Protein AF-0000000084339507 (afdb_homodimer)

Nearest PDB structures (foldseek):
  3mwx-assembly2_B  TM=8.357E-01  e=4.101E-19  Bacillus subtilis
  3nre-assembly4_D  TM=8.178E-01  e=1.166E-19  Escherichia coli K-12
  3k25-assembly2_B  TM=8.104E-01  e=3.537E-16  Synechocystis sp. PCC 6803
  3q1n-assembly1_A  TM=7.750E-01  e=1.994E-15  Lacticaseibacillus paracasei ATCC 334
  3dcd-assembly2_B  TM=7.462E-01  e=9.084E-16  Lactobacillus acidophilus

InterPro domains:
  IPR008183 Aldose 1-/Glucose-6-phosphate 1-epimerase [PF01263] (8-293)
  IPR011013 Galactose mutarotase-like domain superfamily [SSF74650] (6-296)
  IPR014718 Glycoside hydrolase-type carbohydrate-binding [G3DSA:2.70.98.10] (7-297)
  IPR037480 YihR-like [cd09022] (16-296)

Radius of gyration: 25.81 Å; Cα contacts (8 Å, |Δi|>4): 1804; chains: 2; bounding box: 46×78×64 Å

Structure (mmCIF, N/CA/C/O backbone):
data_AF-0000000084339507-model_v1
#
loop_
_entity.id
_entity.type
_entity.pdbx_description
1 polymer 'Aldose 1-epimerase'
#
loop_
_atom_site.group_PDB
_atom_site.id
_atom_site.type_symbol
_atom_site.label_atom_id
_atom_site.label_alt_id
_atom_site.label_comp_id
_atom_site.label_asym_id
_atom_site.label_entity_id
_atom_site.label_seq_id
_atom_site.pdbx_PDB_ins_code
_atom_site.Cartn_x
_atom_site.Cartn_y
_atom_site.Cartn_z
_atom_site.occupancy
_atom_site.B_iso_or_equiv
_atom_site.auth_seq_id
_atom_site.auth_comp_id
_atom_site.auth_asym_id
_atom_site.auth_atom_id
_atom_site.pdbx_PDB_model_num
ATOM 1 N N . MET A 1 1 ? 17.562 -5.754 7.523 1 94.31 1 MET A N 1
ATOM 2 C CA . MET A 1 1 ? 16.406 -6.641 7.457 1 94.31 1 MET A CA 1
ATOM 3 C C . MET A 1 1 ? 16.172 -7.121 6.027 1 94.31 1 MET A C 1
ATOM 5 O O . MET A 1 1 ? 16.344 -6.363 5.074 1 94.31 1 MET A O 1
ATOM 9 N N . PRO A 1 2 ? 15.766 -8.367 5.863 1 95.75 2 PRO A N 1
ATOM 10 C CA . PRO A 1 2 ? 15.453 -8.828 4.504 1 95.75 2 PRO A CA 1
ATOM 11 C C . PRO A 1 2 ? 14.273 -8.078 3.889 1 95.75 2 PRO A C 1
ATOM 13 O O . PRO A 1 2 ? 13.375 -7.637 4.609 1 95.75 2 PRO A O 1
ATOM 16 N N . ALA A 1 3 ? 14.289 -7.996 2.59 1 96.06 3 ALA A N 1
ATOM 17 C CA . ALA A 1 3 ? 13.234 -7.289 1.861 1 96.06 3 ALA A CA 1
ATOM 18 C C . ALA A 1 3 ? 11.875 -7.922 2.119 1 96.06 3 ALA A C 1
ATOM 20 O O . ALA A 1 3 ? 10.844 -7.234 2.076 1 96.06 3 ALA A O 1
ATOM 21 N N . THR A 1 4 ? 11.859 -9.203 2.396 1 97.69 4 THR A N 1
ATOM 22 C CA . THR A 1 4 ? 10.586 -9.891 2.57 1 97.69 4 THR A CA 1
ATOM 23 C C . THR A 1 4 ? 10.312 -10.164 4.047 1 97.69 4 THR A C 1
ATOM 25 O O . THR A 1 4 ? 9.508 -11.031 4.391 1 97.69 4 THR A O 1
ATOM 28 N N . GLY A 1 5 ? 11.031 -9.5 4.949 1 97.81 5 GLY A N 1
ATOM 29 C CA . GLY A 1 5 ? 10.828 -9.656 6.379 1 97.81 5 GLY A CA 1
ATOM 30 C C . GLY A 1 5 ? 11.336 -10.992 6.906 1 97.81 5 GLY A C 1
ATOM 31 O O . GLY A 1 5 ? 12.312 -11.539 6.391 1 97.81 5 GLY A O 1
ATOM 32 N N . GLU A 1 6 ? 10.742 -11.422 7.945 1 97.75 6 GLU A N 1
ATOM 33 C CA . GLU A 1 6 ? 11.102 -12.711 8.531 1 97.75 6 GLU A CA 1
ATOM 34 C C . GLU A 1 6 ? 10.781 -13.859 7.574 1 97.75 6 GLU A C 1
ATOM 36 O O . GLU A 1 6 ? 9.781 -13.812 6.859 1 97.75 6 GLU A O 1
ATOM 41 N N . GLN A 1 7 ? 11.594 -14.828 7.586 1 97.5 7 GLN A N 1
ATOM 42 C CA . GLN A 1 7 ? 11.398 -16.047 6.809 1 97.5 7 GLN A CA 1
ATOM 43 C C . GLN A 1 7 ? 11 -17.219 7.707 1 97.5 7 GLN A C 1
ATOM 45 O O . GLN A 1 7 ? 11.594 -17.422 8.766 1 97.5 7 GLN A O 1
ATOM 50 N N . PHE A 1 8 ? 10.016 -17.953 7.316 1 98.75 8 PHE A N 1
ATOM 51 C CA . PHE A 1 8 ? 9.5 -19.078 8.094 1 98.75 8 PHE A CA 1
ATOM 52 C C . PHE A 1 8 ? 9.68 -20.391 7.344 1 98.75 8 PHE A C 1
ATOM 54 O O . PHE A 1 8 ? 9.141 -20.562 6.25 1 98.75 8 PHE A O 1
ATOM 61 N N . GLU A 1 9 ? 10.438 -21.234 7.93 1 98.75 9 GLU A N 1
ATOM 62 C CA . GLU A 1 9 ? 10.602 -22.562 7.344 1 98.75 9 GLU A CA 1
ATOM 63 C C . GLU A 1 9 ? 9.633 -23.562 7.957 1 98.75 9 GLU A C 1
ATOM 65 O O . GLU A 1 9 ? 9.453 -23.594 9.172 1 98.75 9 GLU A O 1
ATOM 70 N N . ILE A 1 10 ? 8.984 -24.328 7.117 1 98.88 10 ILE A N 1
ATOM 71 C CA . ILE A 1 10 ? 8.148 -25.438 7.559 1 98.88 10 ILE A CA 1
ATOM 72 C C . ILE A 1 10 ? 8.602 -26.734 6.871 1 98.88 10 ILE A C 1
ATOM 74 O O . ILE A 1 10 ? 9 -26.719 5.703 1 98.88 10 ILE A O 1
ATOM 78 N N . VAL A 1 11 ? 8.484 -27.828 7.609 1 98.62 11 VAL A N 1
ATOM 79 C CA . VAL A 1 11 ? 9.062 -29.078 7.121 1 98.62 11 VAL A CA 1
ATOM 80 C C . VAL A 1 11 ? 8.195 -30.25 7.562 1 98.62 11 VAL A C 1
ATOM 82 O O . VAL A 1 11 ? 7.68 -30.266 8.68 1 98.62 11 VAL A O 1
ATOM 85 N N . SER A 1 12 ? 8.008 -31.188 6.734 1 98.38 12 SER A N 1
ATOM 86 C CA . SER A 1 12 ? 7.438 -32.5 7.004 1 98.38 12 SER A CA 1
ATOM 87 C C . SER A 1 12 ? 8.086 -33.562 6.125 1 98.38 12 SER A C 1
ATOM 89 O O . SER A 1 12 ? 7.91 -33.562 4.906 1 98.38 12 SER A O 1
ATOM 91 N N . GLY A 1 13 ? 8.82 -34.531 6.832 1 96.38 13 GLY A N 1
ATOM 92 C CA . GLY A 1 13 ? 9.57 -35.469 6.031 1 96.38 13 GLY A CA 1
ATOM 93 C C . GLY A 1 13 ? 10.531 -34.812 5.059 1 96.38 13 GLY A C 1
ATOM 94 O O . GLY A 1 13 ? 11.336 -33.969 5.449 1 96.38 13 GLY A O 1
ATOM 95 N N . GLY A 1 14 ? 10.391 -35.219 3.793 1 96.62 14 GLY A N 1
ATOM 96 C CA . GLY A 1 14 ? 11.266 -34.688 2.754 1 96.62 14 GLY A CA 1
ATOM 97 C C . GLY A 1 14 ? 10.758 -33.406 2.137 1 96.62 14 GLY A C 1
ATOM 98 O O . GLY A 1 14 ? 11.414 -32.812 1.272 1 96.62 14 GLY A O 1
ATOM 99 N N . THR A 1 15 ? 9.617 -32.906 2.568 1 98.31 15 THR A N 1
ATOM 100 C CA . THR A 1 15 ? 9.039 -31.688 2.012 1 98.31 15 THR A CA 1
ATOM 101 C C . THR A 1 15 ? 9.414 -30.484 2.865 1 98.31 15 THR A C 1
ATOM 103 O O . THR A 1 15 ? 9.234 -30.5 4.086 1 98.31 15 THR A O 1
ATOM 106 N N . ARG A 1 16 ? 9.961 -29.469 2.232 1 98.44 16 ARG A N 1
ATOM 107 C CA . ARG A 1 16 ? 10.391 -28.25 2.896 1 98.44 16 ARG A CA 1
ATOM 108 C C . ARG A 1 16 ? 9.883 -27.016 2.154 1 98.44 16 ARG A C 1
ATOM 110 O O . ARG A 1 16 ? 9.961 -26.938 0.925 1 98.44 16 ARG A O 1
ATOM 117 N N . ALA A 1 17 ? 9.352 -26.016 2.891 1 98.88 17 ALA A N 1
ATOM 118 C CA . ALA A 1 17 ? 8.93 -24.734 2.318 1 98.88 17 ALA A CA 1
ATOM 119 C C . ALA A 1 17 ? 9.422 -23.562 3.16 1 98.88 17 ALA A C 1
ATOM 121 O O . ALA A 1 17 ? 9.625 -23.703 4.367 1 98.88 17 ALA A O 1
ATOM 122 N N . VAL A 1 18 ? 9.695 -22.453 2.549 1 98.88 18 VAL A N 1
ATOM 123 C CA . VAL A 1 18 ? 10 -21.188 3.217 1 98.88 18 VAL A CA 1
ATOM 124 C C . VAL A 1 18 ? 8.945 -20.141 2.846 1 98.88 18 VAL A C 1
ATOM 126 O O . VAL A 1 18 ? 8.727 -19.859 1.664 1 98.88 18 VAL A O 1
ATOM 129 N N . VAL A 1 19 ? 8.281 -19.641 3.801 1 98.88 19 VAL A N 1
ATOM 130 C CA . VAL A 1 19 ? 7.254 -18.609 3.654 1 98.88 19 VAL A CA 1
ATOM 131 C C . VAL A 1 19 ? 7.754 -17.297 4.234 1 98.88 19 VAL A C 1
ATOM 133 O O . VAL A 1 19 ? 8.445 -17.281 5.254 1 98.88 19 VAL A O 1
ATOM 136 N N . THR A 1 20 ? 7.434 -16.203 3.588 1 98.75 20 THR A N 1
ATOM 137 C CA . THR A 1 20 ? 7.973 -14.922 3.996 1 98.75 20 THR A CA 1
ATOM 138 C C . THR A 1 20 ? 6.914 -14.094 4.723 1 98.75 20 THR A C 1
ATOM 140 O O . THR A 1 20 ? 5.715 -14.25 4.473 1 98.75 20 THR A O 1
ATOM 143 N N . GLU A 1 21 ? 7.332 -13.188 5.547 1 98.5 21 GLU A N 1
ATOM 144 C CA . GLU A 1 21 ? 6.469 -12.32 6.344 1 98.5 21 GLU A CA 1
ATOM 145 C C . GLU A 1 21 ? 5.746 -11.305 5.461 1 98.5 21 GLU A C 1
ATOM 147 O O . GLU A 1 21 ? 4.535 -11.109 5.594 1 98.5 21 GLU A O 1
ATOM 152 N N . VAL A 1 22 ? 6.523 -10.617 4.629 1 98.38 22 VAL A N 1
ATOM 153 C CA . VAL A 1 22 ? 5.938 -9.633 3.732 1 98.38 22 VAL A CA 1
ATOM 154 C C . VAL A 1 22 ? 5.207 -10.328 2.59 1 98.38 22 VAL A C 1
ATOM 156 O O . VAL A 1 22 ? 5.801 -11.133 1.866 1 98.38 22 VAL A O 1
ATOM 159 N N . GLY A 1 23 ? 3.934 -10.086 2.512 1 98 23 GLY A N 1
ATOM 160 C CA . GLY A 1 23 ? 3.111 -10.578 1.42 1 98 23 GLY A CA 1
ATOM 161 C C . GLY A 1 23 ? 2.703 -12.031 1.594 1 98 23 GLY A C 1
ATOM 162 O O . GLY A 1 23 ? 2.041 -12.602 0.726 1 98 23 GLY A O 1
ATOM 163 N N . ALA A 1 24 ? 3.176 -12.688 2.672 1 98.69 24 ALA A N 1
ATOM 164 C CA . ALA A 1 24 ? 2.912 -14.102 2.891 1 98.69 24 ALA A CA 1
ATOM 165 C C . ALA A 1 24 ? 3.355 -14.938 1.689 1 98.69 24 ALA A C 1
ATOM 167 O O . ALA A 1 24 ? 2.615 -15.805 1.221 1 98.69 24 ALA A O 1
ATOM 168 N N . GLY A 1 25 ? 4.484 -14.688 1.192 1 98.56 25 GLY A N 1
ATOM 169 C CA . GLY A 1 25 ? 4.914 -15.258 -0.074 1 98.56 25 GLY A CA 1
ATOM 170 C C . GLY A 1 25 ? 5.598 -16.609 0.078 1 98.56 25 GLY A C 1
ATOM 171 O O . GLY A 1 25 ? 6.297 -16.844 1.066 1 98.56 25 GLY A O 1
ATOM 172 N N . LEU A 1 26 ? 5.441 -17.469 -0.863 1 98.88 26 LEU A N 1
ATOM 173 C CA . LEU A 1 26 ? 6.18 -18.719 -0.965 1 98.88 26 LEU A CA 1
ATOM 174 C C . LEU A 1 26 ? 7.523 -18.5 -1.646 1 98.88 26 LEU A C 1
ATOM 176 O O . LEU A 1 26 ? 7.59 -18.344 -2.867 1 98.88 26 LEU A O 1
ATOM 180 N N . ARG A 1 27 ? 8.586 -18.531 -0.916 1 98.56 27 ARG A N 1
ATOM 181 C CA . ARG A 1 27 ? 9.906 -18.25 -1.479 1 98.56 27 ARG A CA 1
ATOM 182 C C . ARG A 1 27 ? 10.562 -19.531 -2.002 1 98.56 27 ARG A C 1
ATOM 184 O O . ARG A 1 27 ? 11.305 -19.5 -2.984 1 98.56 27 ARG A O 1
ATOM 191 N N . ALA A 1 28 ? 10.305 -20.594 -1.287 1 98.56 28 ALA A N 1
ATOM 192 C CA . ALA A 1 28 ? 10.953 -21.844 -1.663 1 98.56 28 ALA A CA 1
ATOM 193 C C . ALA A 1 28 ? 10.062 -23.031 -1.335 1 98.56 28 ALA A C 1
ATOM 195 O O . ALA A 1 28 ? 9.281 -23 -0.383 1 98.56 28 ALA A O 1
ATOM 196 N N . LEU A 1 29 ? 10.227 -24.094 -2.096 1 98.81 29 LEU A N 1
ATOM 197 C CA . LEU A 1 29 ? 9.562 -25.375 -1.893 1 98.81 29 LEU A CA 1
ATOM 198 C C . LEU A 1 29 ? 10.359 -26.516 -2.529 1 98.81 29 LEU A C 1
ATOM 200 O O . LEU A 1 29 ? 10.781 -26.406 -3.686 1 98.81 29 LEU A O 1
ATOM 204 N N . SER A 1 30 ? 10.586 -27.516 -1.811 1 98.12 30 SER A N 1
ATOM 205 C CA . SER A 1 30 ? 11.273 -28.688 -2.332 1 98.12 30 SER A CA 1
ATOM 206 C C . SER A 1 30 ? 10.703 -29.969 -1.745 1 98.12 30 SER A C 1
ATOM 208 O O . SER A 1 30 ? 10.117 -29.953 -0.662 1 98.12 30 SER A O 1
ATOM 210 N N . ALA A 1 31 ? 10.773 -31.031 -2.465 1 96.5 31 ALA A N 1
ATOM 211 C CA . ALA A 1 31 ? 10.453 -32.375 -2.025 1 96.5 31 ALA A CA 1
ATOM 212 C C . ALA A 1 31 ? 11.641 -33.312 -2.201 1 96.5 31 ALA A C 1
ATOM 214 O O . ALA A 1 31 ? 12.109 -33.531 -3.32 1 96.5 31 ALA A O 1
ATOM 215 N N . ALA A 1 32 ? 12.109 -33.906 -1.058 1 94.44 32 ALA A N 1
ATOM 216 C CA . ALA A 1 32 ? 13.258 -34.812 -1.063 1 94.44 32 ALA A CA 1
ATOM 217 C C . ALA A 1 32 ? 14.453 -34.188 -1.77 1 94.44 32 ALA A C 1
ATOM 219 O O . ALA A 1 32 ? 15.07 -34.812 -2.639 1 94.44 32 ALA A O 1
ATOM 220 N N . GLY A 1 33 ? 14.602 -32.938 -1.497 1 93.44 33 GLY A N 1
ATOM 221 C CA . GLY A 1 33 ? 15.758 -32.219 -2.01 1 93.44 33 GLY A CA 1
ATOM 222 C C . GLY A 1 33 ? 15.555 -31.688 -3.416 1 93.44 33 GLY A C 1
ATOM 223 O O . GLY A 1 33 ? 16.391 -30.938 -3.928 1 93.44 33 GLY A O 1
ATOM 224 N N . ARG A 1 34 ? 14.531 -32.031 -4.129 1 95.94 34 ARG A N 1
ATOM 225 C CA . ARG A 1 34 ? 14.219 -31.562 -5.473 1 95.94 34 ARG A CA 1
ATOM 226 C C . ARG A 1 34 ? 13.359 -30.297 -5.422 1 95.94 34 ARG A C 1
ATOM 228 O O . ARG A 1 34 ? 12.266 -30.312 -4.844 1 95.94 34 ARG A O 1
ATOM 235 N N . PRO A 1 35 ? 13.828 -29.203 -6.043 1 97.44 35 PRO A N 1
ATOM 236 C CA . PRO A 1 35 ? 13.016 -27.984 -6.023 1 97.44 35 PRO A CA 1
ATOM 237 C C . PRO A 1 35 ? 11.727 -28.125 -6.824 1 97.44 35 PRO A C 1
ATOM 239 O O . PRO A 1 35 ? 11.719 -28.75 -7.887 1 97.44 35 PRO A O 1
ATOM 242 N N . LEU A 1 36 ? 10.664 -27.531 -6.301 1 98.56 36 LEU A N 1
ATOM 243 C CA . LEU A 1 36 ? 9.367 -27.562 -6.965 1 98.56 36 LEU A CA 1
ATOM 244 C C . LEU A 1 36 ? 8.961 -26.156 -7.414 1 98.56 36 LEU A C 1
ATOM 246 O O . LEU A 1 36 ? 8.031 -26 -8.219 1 98.56 36 LEU A O 1
ATOM 250 N N . VAL A 1 37 ? 9.594 -25.094 -6.887 1 98.62 37 VAL A N 1
ATOM 251 C CA . VAL A 1 37 ? 9.383 -23.719 -7.34 1 98.62 37 VAL A CA 1
ATOM 252 C C . VAL A 1 37 ? 10.734 -23.031 -7.535 1 98.62 37 VAL A C 1
ATOM 254 O O . VAL A 1 37 ? 11.75 -23.469 -6.98 1 98.62 37 VAL A O 1
ATOM 257 N N . GLU A 1 38 ? 10.719 -22.016 -8.414 1 97.81 38 GLU A N 1
ATOM 258 C CA . GLU A 1 38 ? 11.867 -21.109 -8.43 1 97.81 38 GLU A CA 1
ATOM 259 C C . GLU A 1 38 ? 12.016 -20.375 -7.102 1 97.81 38 GLU A C 1
ATOM 261 O O . GLU A 1 38 ? 11.055 -20.25 -6.34 1 97.81 38 GLU A O 1
ATOM 266 N N . THR A 1 39 ? 13.203 -19.906 -6.812 1 97 39 THR A N 1
ATOM 267 C CA . THR A 1 39 ? 13.508 -19.234 -5.551 1 97 39 THR A CA 1
ATOM 268 C C . THR A 1 39 ? 14.234 -17.922 -5.805 1 97 39 THR A C 1
ATOM 270 O O . THR A 1 39 ? 14.367 -17.484 -6.953 1 97 39 THR A O 1
ATOM 273 N N . PHE A 1 40 ? 14.562 -17.156 -4.77 1 96.81 40 PHE A N 1
ATOM 274 C CA . PHE A 1 40 ? 15.391 -15.961 -4.77 1 96.81 40 PHE A CA 1
ATOM 275 C C . PHE A 1 40 ? 16.109 -15.797 -3.438 1 96.81 40 PHE A C 1
ATOM 277 O O . PHE A 1 40 ? 15.812 -16.5 -2.473 1 96.81 40 PHE A O 1
ATOM 284 N N . GLY A 1 41 ? 17.031 -14.977 -3.449 1 96.06 41 GLY A N 1
ATOM 285 C CA . GLY A 1 41 ? 17.844 -14.812 -2.26 1 96.06 41 GLY A CA 1
ATOM 286 C C . GLY A 1 41 ? 17.078 -14.25 -1.077 1 96.06 41 GLY A C 1
ATOM 287 O O . GLY A 1 41 ? 16.125 -13.492 -1.252 1 96.06 41 GLY A O 1
ATOM 288 N N . GLU A 1 42 ? 17.531 -14.562 0.064 1 95.38 42 GLU A N 1
ATOM 289 C CA . GLU A 1 42 ? 16.875 -14.172 1.312 1 95.38 42 GLU A CA 1
ATOM 290 C C . GLU A 1 42 ? 16.734 -12.656 1.42 1 95.38 42 GLU A C 1
ATOM 292 O O . GLU A 1 42 ? 15.773 -12.156 1.996 1 95.38 42 GLU A O 1
ATOM 297 N N . GLN A 1 43 ? 17.656 -11.953 0.913 1 95.06 43 GLN A N 1
ATOM 298 C CA . GLN A 1 43 ? 17.672 -10.5 1.064 1 95.06 43 GLN A CA 1
ATOM 299 C C . GLN A 1 43 ? 16.922 -9.82 -0.081 1 95.06 43 GLN A C 1
ATOM 301 O O . GLN A 1 43 ? 16.688 -8.609 -0.044 1 95.06 43 GLN A O 1
ATOM 306 N N . ASP A 1 44 ? 16.562 -10.586 -1.075 1 95.88 44 ASP A N 1
ATOM 307 C CA . ASP A 1 44 ? 16.047 -10.016 -2.312 1 95.88 44 ASP A CA 1
ATOM 308 C C . ASP A 1 44 ? 14.523 -9.828 -2.229 1 95.88 44 ASP A C 1
ATOM 310 O O . ASP A 1 44 ? 13.844 -10.547 -1.49 1 95.88 44 ASP A O 1
ATOM 314 N N . ARG A 1 45 ? 14.039 -8.82 -2.963 1 96.19 45 ARG A N 1
ATOM 315 C CA . ARG A 1 45 ? 12.609 -8.781 -3.254 1 96.19 45 ARG A CA 1
ATOM 316 C C . ARG A 1 45 ? 12.211 -9.922 -4.184 1 96.19 45 ARG A C 1
ATOM 318 O O . ARG A 1 45 ? 13.016 -10.375 -5.004 1 96.19 45 ARG A O 1
ATOM 325 N N . PRO A 1 46 ? 10.953 -10.406 -4.062 1 97.12 46 PRO A N 1
ATOM 326 C CA . PRO A 1 46 ? 10.492 -11.414 -5.02 1 97.12 46 PRO A CA 1
ATOM 327 C C . PRO A 1 46 ? 10.578 -10.938 -6.469 1 97.12 46 PRO A C 1
ATOM 329 O O . PRO A 1 46 ? 10.016 -9.891 -6.809 1 97.12 46 PRO A O 1
ATOM 332 N N . PRO A 1 47 ? 11.305 -11.648 -7.262 1 96.56 47 PRO A N 1
ATOM 333 C CA . PRO A 1 47 ? 11.344 -11.258 -8.672 1 96.56 47 PRO A CA 1
ATOM 334 C C . PRO A 1 47 ? 10.039 -11.57 -9.406 1 96.56 47 PRO A C 1
ATOM 336 O O . PRO A 1 47 ? 9.469 -12.648 -9.219 1 96.56 47 PRO A O 1
ATOM 339 N N . LYS A 1 48 ? 9.555 -10.578 -10.148 1 94.94 48 LYS A N 1
ATOM 340 C CA . LYS A 1 48 ? 8.445 -10.781 -11.07 1 94.94 48 LYS A CA 1
ATOM 341 C C . LYS A 1 48 ? 7.242 -11.391 -10.359 1 94.94 48 LYS A C 1
ATOM 343 O O . LYS A 1 48 ? 6.598 -12.305 -10.883 1 94.94 48 LYS A O 1
ATOM 348 N N . GLY A 1 49 ? 7.055 -11.094 -9.086 1 96 49 GLY A N 1
ATOM 349 C CA . GLY A 1 49 ? 5.875 -11.5 -8.336 1 96 49 GLY A CA 1
ATOM 350 C C . GLY A 1 49 ? 5.984 -12.891 -7.754 1 96 49 GLY A C 1
ATOM 351 O O . GLY A 1 49 ? 4.98 -13.477 -7.344 1 96 49 GLY A O 1
ATOM 352 N N . ALA A 1 50 ? 7.145 -13.469 -7.68 1 97.94 50 ALA A N 1
ATOM 353 C CA . ALA A 1 50 ? 7.359 -14.859 -7.297 1 97.94 50 ALA A CA 1
ATOM 354 C C . ALA A 1 50 ? 6.781 -15.148 -5.918 1 97.94 50 ALA A C 1
ATOM 356 O O . ALA A 1 50 ? 7.219 -14.57 -4.918 1 97.94 50 ALA A O 1
ATOM 357 N N . GLY A 1 51 ? 5.82 -16.062 -5.93 1 98.25 51 GLY A N 1
ATOM 358 C CA . GLY A 1 51 ? 5.309 -16.625 -4.688 1 98.25 51 GLY A CA 1
ATOM 359 C C . GLY A 1 51 ? 4.293 -15.727 -4.004 1 98.25 51 GLY A C 1
ATOM 360 O O . GLY A 1 51 ? 3.77 -16.062 -2.943 1 98.25 51 GLY A O 1
ATOM 361 N N . THR A 1 52 ? 3.912 -14.633 -4.559 1 96.94 52 THR A N 1
ATOM 362 C CA . THR A 1 52 ? 3.088 -13.633 -3.883 1 96.94 52 THR A CA 1
ATOM 363 C C . THR A 1 52 ? 1.629 -14.07 -3.844 1 96.94 52 THR A C 1
ATOM 365 O O . THR A 1 52 ? 1.161 -14.773 -4.746 1 96.94 52 THR A O 1
ATOM 368 N N . VAL A 1 53 ? 0.968 -13.719 -2.754 1 98.5 53 VAL A N 1
ATOM 369 C CA . VAL A 1 53 ? -0.48 -13.844 -2.619 1 98.5 53 VAL A CA 1
ATOM 370 C C . VAL A 1 53 ? -1.163 -12.648 -3.279 1 98.5 53 VAL A C 1
ATOM 372 O O . VAL A 1 53 ? -0.76 -11.5 -3.07 1 98.5 53 VAL A O 1
ATOM 375 N N . LEU A 1 54 ? -2.109 -12.898 -4.07 1 98.81 54 LEU A N 1
ATOM 376 C CA . LEU A 1 54 ? -2.795 -11.859 -4.836 1 98.81 54 LEU A CA 1
ATOM 377 C C . LEU A 1 54 ? -4.215 -11.648 -4.316 1 98.81 54 LEU A C 1
ATOM 379 O O . LEU A 1 54 ? -5.121 -12.414 -4.648 1 98.81 54 LEU A O 1
ATOM 383 N N . VAL A 1 55 ? -4.465 -10.703 -3.541 1 98.88 55 VAL A N 1
ATOM 384 C CA . VAL A 1 55 ? -5.734 -10.406 -2.883 1 98.88 55 VAL A CA 1
ATOM 385 C C . VAL A 1 55 ? -5.828 -8.914 -2.6 1 98.88 55 VAL A C 1
ATOM 387 O O . VAL A 1 55 ? -4.828 -8.266 -2.277 1 98.88 55 VAL A O 1
ATOM 390 N N . PRO A 1 56 ? -6.945 -8.352 -2.92 1 98.88 56 PRO A N 1
ATOM 391 C CA . PRO A 1 56 ? -8.273 -8.945 -3.088 1 98.88 56 PRO A CA 1
ATOM 392 C C . PRO A 1 56 ? -8.633 -9.195 -4.551 1 98.88 56 PRO A C 1
ATOM 394 O O . PRO A 1 56 ? -9.789 -9.477 -4.871 1 98.88 56 PRO A O 1
ATOM 397 N N . TRP A 1 57 ? -7.746 -8.977 -5.469 1 98.88 57 TRP A N 1
ATOM 398 C CA . TRP A 1 57 ? -7.918 -9.43 -6.844 1 98.88 57 TRP A CA 1
ATOM 399 C C . TRP A 1 57 ? -6.59 -9.891 -7.434 1 98.88 57 TRP A C 1
ATOM 401 O O . TRP A 1 57 ? -5.539 -9.32 -7.145 1 98.88 57 TRP A O 1
ATOM 411 N N . PRO A 1 58 ? -6.637 -10.93 -8.195 1 98.75 58 PRO A N 1
ATOM 412 C CA . PRO A 1 58 ? -5.453 -11.273 -8.992 1 98.75 58 PRO A CA 1
ATOM 413 C C . PRO A 1 58 ? -5.402 -10.523 -10.328 1 98.75 58 PRO A C 1
ATOM 415 O O . PRO A 1 58 ? -6.426 -10.023 -10.797 1 98.75 58 PRO A O 1
ATOM 418 N N . ASN A 1 59 ? -4.262 -10.484 -10.836 1 98.62 59 ASN A N 1
ATOM 419 C CA . ASN A 1 59 ? -4.062 -9.906 -12.164 1 98.62 59 ASN A CA 1
ATOM 420 C C . ASN A 1 59 ? -4.477 -8.438 -12.203 1 98.62 59 ASN A C 1
ATOM 422 O O . ASN A 1 59 ? -4.238 -7.695 -11.25 1 98.62 59 ASN A O 1
ATOM 426 N N . ARG A 1 60 ? -5.008 -7.953 -13.328 1 98.81 60 ARG A N 1
ATOM 427 C CA . ARG A 1 60 ? -5.086 -6.512 -13.555 1 98.81 60 ARG A CA 1
ATOM 428 C C . ARG A 1 60 ? -6.516 -6.012 -13.398 1 98.81 60 ARG A C 1
ATOM 430 O O . ARG A 1 60 ? -7.469 -6.762 -13.609 1 98.81 60 ARG A O 1
ATOM 437 N N . VAL A 1 61 ? -6.637 -4.84 -12.953 1 98.88 61 VAL A N 1
ATOM 438 C CA . VAL A 1 61 ? -7.816 -3.99 -13.086 1 98.88 61 VAL A CA 1
ATOM 439 C C . VAL A 1 61 ? -7.516 -2.844 -14.055 1 98.88 61 VAL A C 1
ATOM 441 O O . VAL A 1 61 ? -6.664 -1.998 -13.773 1 98.88 61 VAL A O 1
ATOM 444 N N . ALA A 1 62 ? -8.227 -2.805 -15.117 1 98.75 62 ALA A N 1
ATOM 445 C CA . ALA A 1 62 ? -7.969 -1.832 -16.172 1 98.75 62 ALA A CA 1
ATOM 446 C C . ALA A 1 62 ? -8.125 -0.405 -15.664 1 98.75 62 ALA A C 1
ATOM 448 O O . ALA A 1 62 ? -9.156 -0.06 -15.078 1 98.75 62 ALA A O 1
ATOM 449 N N . GLY A 1 63 ? -7.051 0.395 -15.875 1 98.44 63 GLY A N 1
ATOM 450 C CA . GLY A 1 63 ? -7.102 1.778 -15.43 1 98.44 63 GLY A CA 1
ATOM 451 C C . GLY A 1 63 ? -7.242 1.917 -13.922 1 98.44 63 GLY A C 1
ATOM 452 O O . GLY A 1 63 ? -7.434 3.021 -13.414 1 98.44 63 GLY A O 1
ATOM 453 N N . GLY A 1 64 ? -7.207 0.822 -13.203 1 98.81 64 GLY A N 1
ATOM 454 C CA . GLY A 1 64 ? -7.48 0.834 -11.773 1 98.81 64 GLY A CA 1
ATOM 455 C C . GLY A 1 64 ? -8.898 1.258 -11.438 1 98.81 64 GLY A C 1
ATOM 456 O O . GLY A 1 64 ? -9.172 1.685 -10.32 1 98.81 64 GLY A O 1
ATOM 457 N N . ARG A 1 65 ? -9.742 1.208 -12.375 1 98.75 65 ARG A N 1
ATOM 458 C CA . ARG A 1 65 ? -11.094 1.719 -12.18 1 98.75 65 ARG A CA 1
ATOM 459 C C . ARG A 1 65 ? -12.109 0.581 -12.141 1 98.75 65 ARG A C 1
ATOM 461 O O . ARG A 1 65 ? -12 -0.389 -12.891 1 98.75 65 ARG A O 1
ATOM 468 N N . TRP A 1 66 ? -13.047 0.663 -11.242 1 98.81 66 TRP A N 1
ATOM 469 C CA . TRP A 1 66 ? -14.211 -0.215 -11.188 1 98.81 66 TRP A CA 1
ATOM 470 C C . TRP A 1 66 ? -15.352 0.442 -10.414 1 98.81 66 TRP A C 1
ATOM 472 O O . TRP A 1 66 ? -15.234 1.593 -9.984 1 98.81 66 TRP A O 1
ATOM 482 N N . THR A 1 67 ? -16.5 -0.188 -10.359 1 98.56 67 THR A N 1
ATOM 483 C CA . THR A 1 67 ? -17.672 0.375 -9.695 1 98.56 67 THR A CA 1
ATOM 484 C C . THR A 1 67 ? -18.156 -0.546 -8.578 1 98.56 67 THR A C 1
ATOM 486 O O . THR A 1 67 ? -18.234 -1.762 -8.758 1 98.56 67 THR A O 1
ATOM 489 N N . TRP A 1 68 ? -18.344 -0.014 -7.422 1 97.88 68 TRP A N 1
ATOM 490 C CA . TRP A 1 68 ? -18.891 -0.719 -6.27 1 97.88 68 TRP A CA 1
ATOM 491 C C . TRP A 1 68 ? -20.203 -0.082 -5.82 1 97.88 68 TRP A C 1
ATOM 493 O O . TRP A 1 68 ? -20.234 1.081 -5.41 1 97.88 68 TRP A O 1
ATOM 503 N N . ARG A 1 69 ? -21.266 -0.752 -5.973 1 96.31 69 ARG A N 1
ATOM 504 C CA . ARG A 1 69 ? -22.594 -0.264 -5.59 1 96.31 69 ARG A CA 1
ATOM 505 C C . ARG A 1 69 ? -22.891 1.084 -6.238 1 96.31 69 ARG A C 1
ATOM 507 O O . ARG A 1 69 ? -23.328 2.018 -5.566 1 96.31 69 ARG A O 1
ATOM 514 N N . GLY A 1 70 ? -22.531 1.157 -7.422 1 97.62 70 GLY A N 1
ATOM 515 C CA . GLY A 1 70 ? -22.828 2.336 -8.219 1 97.62 70 GLY A CA 1
ATOM 516 C C . GLY A 1 70 ? -21.828 3.455 -8.039 1 97.62 70 GLY A C 1
ATOM 517 O O . GLY A 1 70 ? -21.891 4.469 -8.742 1 97.62 70 GLY A O 1
ATOM 518 N N . GLU A 1 71 ? -20.938 3.387 -7.152 1 97.5 71 GLU A N 1
ATOM 519 C CA . GLU A 1 71 ? -19.953 4.43 -6.883 1 97.5 71 GLU A CA 1
ATOM 520 C C . GLU A 1 71 ? -18.625 4.129 -7.57 1 97.5 71 GLU A C 1
ATOM 522 O O . GLU A 1 71 ? -18.062 3.047 -7.391 1 97.5 71 GLU A O 1
ATOM 527 N N . PRO A 1 72 ? -18.094 5.066 -8.344 1 98.38 72 PRO A N 1
ATOM 528 C CA . PRO A 1 72 ? -16.797 4.852 -8.984 1 98.38 72 PRO A CA 1
ATOM 529 C C . PRO A 1 72 ? -15.664 4.68 -7.977 1 98.38 72 PRO A C 1
ATOM 531 O O . PRO A 1 72 ? -15.617 5.387 -6.969 1 98.38 72 PRO A O 1
ATOM 534 N N . GLN A 1 73 ? -14.844 3.672 -8.18 1 98.62 73 GLN A N 1
ATOM 535 C CA . GLN A 1 73 ? -13.641 3.395 -7.398 1 98.62 73 GLN A CA 1
ATOM 536 C C . GLN A 1 73 ? -12.383 3.564 -8.25 1 98.62 73 GLN A C 1
ATOM 538 O O . GLN A 1 73 ? -12.344 3.129 -9.398 1 98.62 73 GLN A O 1
ATOM 543 N N . GLN A 1 74 ? -11.359 4.227 -7.734 1 98.81 74 GLN A N 1
ATOM 544 C CA . GLN A 1 74 ? -10.07 4.406 -8.398 1 98.81 74 GLN A CA 1
ATOM 545 C C . GLN A 1 74 ? -8.93 3.885 -7.531 1 98.81 74 GLN A C 1
ATOM 547 O O . GLN A 1 74 ? -8.594 4.48 -6.504 1 98.81 74 GLN A O 1
ATOM 552 N N . LEU A 1 75 ? -8.398 2.775 -7.926 1 98.81 75 LEU A N 1
ATOM 553 C CA . LEU A 1 75 ? -7.211 2.209 -7.285 1 98.81 75 LEU A CA 1
ATOM 554 C C . LEU A 1 75 ? -5.953 2.959 -7.707 1 98.81 75 LEU A C 1
ATOM 556 O O . LEU A 1 75 ? -5.922 3.574 -8.773 1 98.81 75 LEU A O 1
ATOM 560 N N . ALA A 1 76 ? -4.93 2.93 -6.82 1 98.69 76 ALA A N 1
ATOM 561 C CA . ALA A 1 76 ? -3.605 3.346 -7.281 1 98.69 76 ALA A CA 1
ATOM 562 C C . ALA A 1 76 ? -3.141 2.494 -8.461 1 98.69 76 ALA A C 1
ATOM 564 O O . ALA A 1 76 ? -3.451 1.303 -8.531 1 98.69 76 ALA A O 1
ATOM 565 N N . LEU A 1 77 ? -2.418 3.135 -9.352 1 98.88 77 LEU A N 1
ATOM 566 C CA . LEU A 1 77 ? -1.873 2.379 -10.477 1 98.88 77 LEU A CA 1
ATOM 567 C C . LEU A 1 77 ? -0.521 1.771 -10.117 1 98.88 77 LEU A C 1
ATOM 569 O O . LEU A 1 77 ? 0.492 2.473 -10.086 1 98.88 77 LEU A O 1
ATOM 573 N N . SER A 1 78 ? -0.518 0.487 -9.875 1 98.56 78 SER A N 1
ATOM 574 C CA . SER A 1 78 ? 0.685 -0.227 -9.453 1 98.56 78 SER A CA 1
ATOM 575 C C . SER A 1 78 ? 1.475 -0.729 -10.656 1 98.56 78 SER A C 1
ATOM 577 O O . SER A 1 78 ? 2.582 -1.25 -10.508 1 98.56 78 SER A O 1
ATOM 579 N N . GLU A 1 79 ? 0.956 -0.648 -11.797 1 97.38 79 GLU A N 1
ATOM 580 C CA . GLU A 1 79 ? 1.651 -0.778 -13.078 1 97.38 79 GLU A CA 1
ATOM 581 C C . GLU A 1 79 ? 1.577 0.518 -13.883 1 97.38 79 GLU A C 1
ATOM 583 O O . GLU A 1 79 ? 0.888 0.584 -14.898 1 97.38 79 GLU A O 1
ATOM 588 N N . PRO A 1 80 ? 2.316 1.464 -13.492 1 97.06 80 PRO A N 1
ATOM 589 C CA . PRO A 1 80 ? 2.148 2.811 -14.039 1 97.06 80 PRO A CA 1
ATOM 590 C C . PRO A 1 80 ? 2.314 2.852 -15.555 1 97.06 80 PRO A C 1
ATOM 592 O O . PRO A 1 80 ? 1.527 3.5 -16.25 1 97.06 80 PRO A O 1
ATOM 595 N N . ASP A 1 81 ? 3.256 2.162 -16.109 1 95.38 81 ASP A N 1
ATOM 596 C CA . ASP A 1 81 ? 3.521 2.211 -17.547 1 95.38 81 ASP A CA 1
ATOM 597 C C . ASP A 1 81 ? 2.344 1.65 -18.344 1 95.38 81 ASP A C 1
ATOM 599 O O . ASP A 1 81 ? 2.041 2.133 -19.438 1 95.38 81 ASP A O 1
ATOM 603 N N . ALA A 1 82 ? 1.678 0.658 -17.75 1 96.38 82 ALA A N 1
ATOM 604 C CA . ALA A 1 82 ? 0.558 0.017 -18.438 1 96.38 82 ALA A CA 1
ATOM 605 C C . ALA A 1 82 ? -0.768 0.664 -18.047 1 96.38 82 ALA A C 1
ATOM 607 O O . ALA A 1 82 ? -1.798 0.411 -18.672 1 96.38 82 ALA A O 1
ATOM 608 N N . GLY A 1 83 ? -0.725 1.515 -16.984 1 97.62 83 GLY A N 1
ATOM 609 C CA . GLY A 1 83 ? -1.907 2.242 -16.547 1 97.62 83 GLY A CA 1
ATOM 610 C C . GLY A 1 83 ? -2.914 1.369 -15.82 1 97.62 83 GLY A C 1
ATOM 611 O O . GLY A 1 83 ? -4.121 1.574 -15.938 1 97.62 83 GLY A O 1
ATOM 612 N N . ASN A 1 84 ? -2.455 0.263 -15.117 1 98.62 84 ASN A N 1
ATOM 613 C CA . ASN A 1 84 ? -3.365 -0.648 -14.43 1 98.62 84 ASN A CA 1
ATOM 614 C C . ASN A 1 84 ? -3.002 -0.803 -12.953 1 98.62 84 ASN A C 1
ATOM 616 O O . ASN A 1 84 ? -1.91 -0.413 -12.539 1 98.62 84 ASN A O 1
ATOM 620 N N . ALA A 1 85 ? -3.947 -1.187 -12.188 1 98.81 85 ALA A N 1
ATOM 621 C CA . ALA A 1 85 ? -3.668 -1.791 -10.883 1 98.81 85 ALA A CA 1
ATOM 622 C C . ALA A 1 85 ? -3.527 -3.307 -11.008 1 98.81 85 ALA A C 1
ATOM 624 O O . ALA A 1 85 ? -4.312 -3.955 -11.703 1 98.81 85 ALA A O 1
ATOM 625 N N . ILE A 1 86 ? -2.506 -3.846 -10.328 1 98.75 86 ILE A N 1
ATOM 626 C CA . ILE A 1 86 ? -2.305 -5.273 -10.555 1 98.75 86 ILE A CA 1
ATOM 627 C C . ILE A 1 86 ? -2.025 -5.973 -9.227 1 98.75 86 ILE A C 1
ATOM 629 O O . ILE A 1 86 ? -1.325 -5.43 -8.367 1 98.75 86 ILE A O 1
ATOM 633 N N . HIS A 1 87 ? -2.582 -7.172 -9.023 1 98.69 87 HIS A N 1
ATOM 634 C CA . HIS A 1 87 ? -2.197 -8.203 -8.062 1 98.69 87 HIS A CA 1
ATOM 635 C C . HIS A 1 87 ? -2.523 -7.781 -6.637 1 98.69 87 HIS A C 1
ATOM 637 O O . HIS A 1 87 ? -1.771 -8.078 -5.707 1 98.69 87 HIS A O 1
ATOM 643 N N . GLY A 1 88 ? -3.561 -7.039 -6.484 1 98.62 88 GLY A N 1
ATOM 644 C CA . GLY A 1 88 ? -4.156 -6.816 -5.18 1 98.62 88 GLY A CA 1
ATOM 645 C C . GLY A 1 88 ? -3.428 -5.766 -4.363 1 98.62 88 GLY A C 1
ATOM 646 O O . GLY A 1 88 ? -2.822 -4.848 -4.918 1 98.62 88 GLY A O 1
ATOM 647 N N . LEU A 1 89 ? -3.625 -5.805 -2.963 1 98.62 89 LEU A N 1
ATOM 648 C CA . LEU A 1 89 ? -3.242 -4.68 -2.115 1 98.62 89 LEU A CA 1
ATOM 649 C C . LEU A 1 89 ? -2.346 -5.145 -0.971 1 98.62 89 LEU A C 1
ATOM 651 O O . LEU A 1 89 ? -1.893 -4.328 -0.163 1 98.62 89 LEU A O 1
ATOM 655 N N . LEU A 1 90 ? -1.997 -6.473 -0.899 1 98.38 90 LEU A N 1
ATOM 656 C CA . LEU A 1 90 ? -1.308 -6.949 0.295 1 98.38 90 LEU A CA 1
ATOM 657 C C . LEU A 1 90 ? 0.086 -7.465 -0.051 1 98.38 90 LEU A C 1
ATOM 659 O O . LEU A 1 90 ? 0.795 -7.977 0.817 1 98.38 90 LEU A O 1
ATOM 663 N N . ARG A 1 91 ? 0.543 -7.258 -1.306 1 96.81 91 ARG A N 1
ATOM 664 C CA . ARG A 1 91 ? 1.795 -7.824 -1.798 1 96.81 91 ARG A CA 1
ATOM 665 C C . ARG A 1 91 ? 2.977 -7.359 -0.953 1 96.81 91 ARG A C 1
ATOM 667 O O . ARG A 1 91 ? 3.955 -8.086 -0.791 1 96.81 91 ARG A O 1
ATOM 674 N N . PHE A 1 92 ? 2.902 -6.16 -0.406 1 97.25 92 PHE A N 1
ATOM 675 C CA . PHE A 1 92 ? 4.047 -5.582 0.287 1 97.25 92 PHE A CA 1
ATOM 676 C C . PHE A 1 92 ? 3.711 -5.305 1.748 1 97.25 92 PHE A C 1
ATOM 678 O O . PHE A 1 92 ? 4.355 -4.477 2.393 1 97.25 92 PHE A O 1
ATOM 685 N N . THR A 1 93 ? 2.752 -5.973 2.258 1 98 93 THR A N 1
ATOM 686 C CA . THR A 1 93 ? 2.264 -5.832 3.625 1 98 93 THR A CA 1
ATOM 687 C C . THR A 1 93 ? 2.918 -6.859 4.543 1 98 93 THR A C 1
ATOM 689 O O . THR A 1 93 ? 3.068 -8.023 4.168 1 98 93 THR A O 1
ATOM 692 N N . PHE A 1 94 ? 3.287 -6.461 5.715 1 98.12 94 PHE A N 1
ATOM 693 C CA . PHE A 1 94 ? 3.738 -7.395 6.738 1 98.12 94 PHE A CA 1
ATOM 694 C C . PHE A 1 94 ? 2.564 -8.172 7.316 1 98.12 94 PHE A C 1
ATOM 696 O O . PHE A 1 94 ? 1.667 -7.594 7.93 1 98.12 94 PHE A O 1
ATOM 703 N N . TYR A 1 95 ? 2.566 -9.422 7.117 1 98.69 95 TYR A N 1
ATOM 704 C CA . TYR A 1 95 ? 1.547 -10.289 7.699 1 98.69 95 TYR A CA 1
ATOM 705 C C . TYR A 1 95 ? 1.891 -10.648 9.141 1 98.69 95 TYR A C 1
ATOM 707 O O . TYR A 1 95 ? 3.064 -10.797 9.484 1 98.69 95 TYR A O 1
ATOM 715 N N . GLU A 1 96 ? 0.881 -10.805 9.93 1 98.31 96 GLU A N 1
ATOM 716 C CA . GLU A 1 96 ? 1.047 -11.242 11.312 1 98.31 96 GLU A CA 1
ATOM 717 C C . GLU A 1 96 ? 1.05 -12.766 11.414 1 98.31 96 GLU A C 1
ATOM 719 O O . GLU A 1 96 ? 0.201 -13.43 10.812 1 98.31 96 GLU A O 1
ATOM 724 N N . VAL A 1 97 ? 1.957 -13.242 12.203 1 98.69 97 VAL A N 1
ATOM 725 C CA . VAL A 1 97 ? 2.043 -14.688 12.391 1 98.69 97 VAL A CA 1
ATOM 726 C C . VAL A 1 97 ? 0.922 -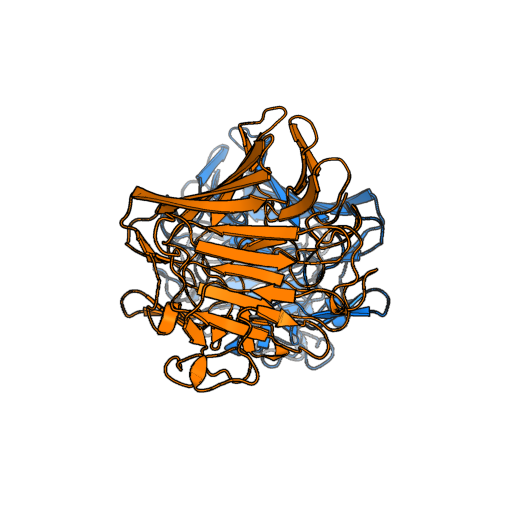15.156 13.312 1 98.69 97 VAL A C 1
ATOM 728 O O . VAL A 1 97 ? 0.73 -14.594 14.398 1 98.69 97 VAL A O 1
ATOM 731 N N . GLY A 1 98 ? 0.198 -16.078 12.898 1 98.69 98 GLY A N 1
ATOM 732 C CA . GLY A 1 98 ? -0.772 -16.781 13.727 1 98.69 98 GLY A CA 1
ATOM 733 C C . GLY A 1 98 ? -0.271 -18.125 14.227 1 98.69 98 GLY A C 1
ATOM 734 O O . GLY A 1 98 ? 0.813 -18.219 14.805 1 98.69 98 GLY A O 1
ATOM 735 N N . GLU A 1 99 ? -1.13 -19.156 13.93 1 98.56 99 GLU A N 1
ATOM 736 C CA . GLU A 1 99 ? -0.745 -20.5 14.32 1 98.56 99 GLU A CA 1
ATOM 737 C C . GLU A 1 99 ? 0.502 -20.969 13.57 1 98.56 99 GLU A C 1
ATOM 739 O O . GLU A 1 99 ? 0.638 -20.719 12.367 1 98.56 99 GLU A O 1
ATOM 744 N N . ARG A 1 100 ? 1.389 -21.641 14.289 1 98.25 100 ARG A N 1
ATOM 745 C CA . ARG A 1 100 ? 2.637 -22.125 13.711 1 98.25 100 ARG A CA 1
ATOM 746 C C . ARG A 1 100 ? 3.012 -23.484 14.289 1 98.25 100 ARG A C 1
ATOM 748 O O . ARG A 1 100 ? 2.848 -23.719 15.484 1 98.25 100 ARG A O 1
ATOM 755 N N . SER A 1 101 ? 3.352 -24.344 13.555 1 98.69 101 SER A N 1
ATOM 756 C CA . SER A 1 101 ? 3.941 -25.641 13.875 1 98.69 101 SER A CA 1
ATOM 757 C C . SER A 1 101 ? 5.137 -25.938 12.977 1 98.69 101 SER A C 1
ATOM 759 O O . SER A 1 101 ? 5.551 -25.094 12.188 1 98.69 101 SER A O 1
ATOM 761 N N . ALA A 1 102 ? 5.719 -27.141 13.148 1 98.56 102 ALA A N 1
ATOM 762 C CA . ALA A 1 102 ? 6.875 -27.516 12.336 1 98.56 102 ALA A CA 1
ATOM 763 C C . ALA A 1 102 ? 6.492 -27.641 10.867 1 98.56 102 ALA A C 1
ATOM 765 O O . ALA A 1 102 ? 7.312 -27.375 9.984 1 98.56 102 ALA A O 1
ATOM 766 N N . ASP A 1 103 ? 5.262 -27.984 10.625 1 98.88 103 ASP A N 1
ATOM 767 C CA . ASP A 1 103 ? 4.887 -28.312 9.258 1 98.88 103 ASP A CA 1
ATOM 768 C C . ASP A 1 103 ? 3.82 -27.359 8.727 1 98.88 103 ASP A C 1
ATOM 770 O O . ASP A 1 103 ? 3.252 -27.594 7.656 1 98.88 103 ASP A O 1
ATOM 774 N N . ALA A 1 104 ? 3.512 -26.297 9.484 1 98.94 104 ALA A N 1
ATOM 775 C CA . ALA A 1 104 ? 2.486 -25.375 9 1 98.94 104 ALA A CA 1
ATOM 776 C C . ALA A 1 104 ? 2.645 -24 9.633 1 98.94 104 ALA A C 1
ATOM 778 O O . ALA A 1 104 ? 3.16 -23.875 10.742 1 98.94 104 ALA A O 1
ATOM 779 N N . ILE A 1 105 ? 2.18 -23 8.969 1 98.94 105 ILE A N 1
ATOM 780 C CA . ILE A 1 105 ? 2.139 -21.641 9.492 1 98.94 105 ILE A CA 1
ATOM 781 C C . ILE A 1 105 ? 0.943 -20.906 8.898 1 98.94 105 ILE A C 1
ATOM 783 O O . ILE A 1 105 ? 0.607 -21.094 7.727 1 98.94 105 ILE A O 1
ATOM 787 N N . THR A 1 106 ? 0.264 -20.141 9.664 1 98.94 106 THR A N 1
ATOM 788 C CA . THR A 1 106 ? -0.808 -19.25 9.227 1 98.94 106 THR A CA 1
ATOM 789 C C . THR A 1 106 ? -0.406 -17.797 9.391 1 98.94 106 THR A C 1
ATOM 791 O O . THR A 1 106 ? 0.075 -17.391 10.453 1 98.94 106 THR A O 1
ATOM 794 N N . LEU A 1 107 ? -0.547 -17.016 8.383 1 98.94 107 LEU A N 1
ATOM 795 C CA . LEU A 1 107 ? -0.236 -15.586 8.375 1 98.94 107 LEU A CA 1
ATOM 796 C C . LEU A 1 107 ? -1.491 -14.758 8.125 1 98.94 107 LEU A C 1
ATOM 798 O O . LEU A 1 107 ? -2.328 -15.125 7.301 1 98.94 107 LEU A O 1
ATOM 802 N N . HIS A 1 108 ? -1.649 -13.664 8.828 1 98.88 108 HIS A N 1
ATOM 803 C CA . HIS A 1 108 ? -2.854 -12.844 8.789 1 98.88 108 HIS A CA 1
ATOM 804 C C . HIS A 1 108 ? -2.539 -11.43 8.312 1 98.88 108 HIS A C 1
ATOM 806 O O . HIS A 1 108 ? -1.476 -10.891 8.625 1 98.88 108 HIS A O 1
ATOM 812 N N . ALA A 1 109 ? -3.404 -10.836 7.633 1 98.62 109 ALA A N 1
ATOM 813 C CA . ALA A 1 109 ? -3.393 -9.414 7.285 1 98.62 109 ALA A CA 1
ATOM 814 C C . ALA A 1 109 ? -4.805 -8.906 6.996 1 98.62 109 ALA A C 1
ATOM 816 O O . ALA A 1 109 ? -5.73 -9.703 6.816 1 98.62 109 ALA A O 1
ATOM 817 N N . THR A 1 110 ? -4.965 -7.672 6.988 1 98.69 110 THR A N 1
ATOM 818 C CA . THR A 1 110 ? -6.25 -7.051 6.68 1 98.69 110 THR A CA 1
ATOM 819 C C . THR A 1 110 ? -6.102 -6.027 5.559 1 98.69 110 THR A C 1
ATOM 821 O O . THR A 1 110 ? -5.164 -5.227 5.562 1 98.69 110 THR A O 1
ATOM 824 N N . VAL A 1 111 ? -6.91 -6.109 4.559 1 98.56 111 VAL A N 1
ATOM 825 C CA . VAL A 1 111 ? -7.039 -5.043 3.57 1 98.56 111 VAL A CA 1
ATOM 826 C C . VAL A 1 111 ? -7.836 -3.885 4.164 1 98.56 111 VAL A C 1
ATOM 828 O O . VAL A 1 111 ? -9.039 -4.004 4.398 1 98.56 111 VAL A O 1
ATOM 831 N N . ALA A 1 112 ? -7.207 -2.838 4.406 1 98 112 ALA A N 1
ATOM 832 C CA . ALA A 1 112 ? -7.902 -1.656 4.91 1 98 112 ALA A CA 1
ATOM 833 C C . ALA A 1 112 ? -8.664 -0.95 3.793 1 98 112 ALA A C 1
ATOM 835 O O . ALA A 1 112 ? -8.227 -0.95 2.639 1 98 112 ALA A O 1
ATOM 836 N N . PRO A 1 113 ? -9.805 -0.304 4.211 1 98.06 113 PRO A N 1
ATOM 837 C CA . PRO A 1 113 ? -10.391 0.614 3.23 1 98.06 113 PRO A CA 1
ATOM 838 C C . PRO A 1 113 ? -9.414 1.701 2.783 1 98.06 113 PRO A C 1
ATOM 840 O O . PRO A 1 113 ? -8.695 2.268 3.611 1 98.06 113 PRO A O 1
ATOM 843 N N . GLN A 1 114 ? -9.352 1.951 1.571 1 97.88 114 GLN A N 1
ATOM 844 C CA . GLN A 1 114 ? -8.469 2.92 0.925 1 97.88 114 GLN A CA 1
ATOM 845 C C . GLN A 1 114 ? -9.039 3.369 -0.417 1 97.88 114 GLN A C 1
ATOM 847 O O . GLN A 1 114 ? -10.031 2.814 -0.894 1 97.88 114 GLN A O 1
ATOM 852 N N . PRO A 1 115 ? -8.445 4.438 -1.034 1 97.31 115 PRO A N 1
ATOM 853 C CA . PRO A 1 115 ? -8.961 4.797 -2.359 1 97.31 115 PRO A CA 1
ATOM 854 C C . PRO A 1 115 ? -9.039 3.602 -3.307 1 97.31 115 PRO A C 1
ATOM 856 O O . PRO A 1 115 ? -8.055 2.875 -3.471 1 97.31 115 PRO A O 1
ATOM 859 N N . GLY A 1 116 ? -10.195 3.387 -3.809 1 98.38 116 GLY A N 1
ATOM 860 C CA . GLY A 1 116 ? -10.391 2.322 -4.777 1 98.38 116 GLY A CA 1
ATOM 861 C C . GLY A 1 116 ? -10.852 1.021 -4.148 1 98.38 116 GLY A C 1
ATOM 862 O O . GLY A 1 116 ? -11.25 0.089 -4.852 1 98.38 116 GLY A O 1
ATOM 863 N N . TRP A 1 117 ? -10.812 0.881 -2.889 1 98.69 117 TRP A N 1
ATOM 864 C CA . TRP A 1 117 ? -11.266 -0.32 -2.199 1 98.69 117 TRP A CA 1
ATOM 865 C C . TRP A 1 117 ? -12.023 0.039 -0.924 1 98.69 117 TRP A C 1
ATOM 867 O O . TRP A 1 117 ? -11.406 0.324 0.107 1 98.69 117 TRP A O 1
ATOM 877 N N . PRO A 1 118 ? -13.242 -0.158 -0.849 1 97.19 118 PRO A N 1
ATOM 878 C CA . PRO A 1 118 ? -14.07 0.511 0.156 1 97.19 118 PRO A CA 1
ATOM 879 C C . PRO A 1 118 ? -14.344 -0.365 1.376 1 97.19 118 PRO A C 1
ATOM 881 O O . PRO A 1 118 ? -14.812 0.13 2.404 1 97.19 118 PRO A O 1
ATOM 884 N N . VAL A 1 119 ? -14.156 -1.673 1.272 1 98.12 119 VAL A N 1
ATOM 885 C CA . VAL A 1 119 ? -14.602 -2.586 2.318 1 98.12 119 VAL A CA 1
ATOM 886 C C . VAL A 1 119 ? -13.414 -3.359 2.879 1 98.12 119 VAL A C 1
ATOM 888 O O . VAL A 1 119 ? -12.633 -3.947 2.123 1 98.12 119 VAL A O 1
ATOM 891 N N . PRO A 1 120 ? -13.258 -3.311 4.203 1 98.56 120 PRO A N 1
ATOM 892 C CA . PRO A 1 120 ? -12.148 -4.074 4.781 1 98.56 120 PRO A CA 1
ATOM 893 C C . PRO A 1 120 ? -12.344 -5.582 4.668 1 98.56 120 PRO A C 1
ATOM 895 O O . PRO A 1 120 ? -13.461 -6.074 4.828 1 98.56 120 PRO A O 1
ATOM 898 N N . LEU A 1 121 ? -11.32 -6.312 4.379 1 98.88 121 LEU A N 1
ATOM 899 C CA . LEU A 1 121 ? -11.281 -7.77 4.332 1 98.88 121 LEU A CA 1
ATOM 900 C C . LEU A 1 121 ? -10.18 -8.312 5.234 1 98.88 121 LEU A C 1
ATOM 902 O O . LEU A 1 121 ? -9.016 -7.914 5.113 1 98.88 121 LEU A O 1
ATOM 906 N N . ARG A 1 122 ? -10.516 -9.188 6.152 1 98.81 122 ARG A N 1
ATOM 907 C CA . ARG A 1 122 ? -9.516 -9.961 6.887 1 98.81 122 ARG A CA 1
ATOM 908 C C . ARG A 1 122 ? -9.078 -11.188 6.086 1 98.81 122 ARG A C 1
ATOM 910 O O . ARG A 1 122 ? -9.906 -11.961 5.617 1 98.81 122 ARG A O 1
ATOM 917 N N . THR A 1 123 ? -7.809 -11.297 5.938 1 98.69 123 THR A N 1
ATOM 918 C CA . THR A 1 123 ? -7.246 -12.375 5.133 1 98.69 123 THR A CA 1
ATOM 919 C C . THR A 1 123 ? -6.301 -13.234 5.969 1 98.69 123 THR A C 1
ATOM 921 O O . THR A 1 123 ? -5.559 -12.711 6.805 1 98.69 123 THR A O 1
ATOM 924 N N . SER A 1 124 ? -6.332 -14.484 5.773 1 98.69 124 SER A N 1
ATOM 925 C CA . SER A 1 124 ? -5.309 -15.391 6.289 1 98.69 124 SER A CA 1
ATOM 926 C C . SER A 1 124 ? -4.871 -16.391 5.227 1 98.69 124 SER A C 1
ATOM 928 O O . SER A 1 124 ? -5.648 -16.734 4.336 1 98.69 124 SER A O 1
ATOM 930 N N . VAL A 1 125 ? -3.699 -16.766 5.293 1 98.94 125 VAL A N 1
ATOM 931 C CA . VAL A 1 125 ? -3.104 -17.766 4.418 1 98.94 125 VAL A CA 1
ATOM 932 C C . VAL A 1 125 ? -2.41 -18.844 5.258 1 98.94 125 VAL A C 1
ATOM 934 O O . VAL A 1 125 ? -1.479 -18.547 6.008 1 98.94 125 VAL A O 1
ATOM 937 N N . ARG A 1 126 ? -2.834 -20.031 5.168 1 99 126 ARG A N 1
ATOM 938 C CA . ARG A 1 126 ? -2.193 -21.156 5.84 1 99 126 ARG A CA 1
ATOM 939 C C . ARG A 1 126 ? -1.368 -21.969 4.859 1 99 126 ARG A C 1
ATOM 941 O O . ARG A 1 126 ? -1.898 -22.484 3.869 1 99 126 ARG A O 1
ATOM 948 N N . TYR A 1 127 ? -0.146 -22.047 5.09 1 98.94 127 TYR A N 1
ATOM 949 C CA . TYR A 1 127 ? 0.75 -22.953 4.391 1 98.94 127 TYR A CA 1
ATOM 950 C C . TYR A 1 127 ? 0.979 -24.219 5.211 1 98.94 127 TYR A C 1
ATOM 952 O O . TYR A 1 127 ? 1.324 -24.156 6.391 1 98.94 127 TYR A O 1
ATOM 960 N N . ALA A 1 128 ? 0.799 -25.344 4.609 1 98.94 128 ALA A N 1
ATOM 961 C CA . ALA A 1 128 ? 1.033 -26.625 5.27 1 98.94 128 ALA A CA 1
ATOM 962 C C . ALA A 1 128 ? 1.734 -27.609 4.332 1 98.94 128 ALA A C 1
ATOM 964 O O . ALA A 1 128 ? 1.382 -27.703 3.156 1 98.94 128 ALA A O 1
ATOM 965 N N . VAL A 1 129 ? 2.74 -28.328 4.852 1 98.88 129 VAL A N 1
ATOM 966 C CA . VAL A 1 129 ? 3.436 -29.328 4.051 1 98.88 129 VAL A CA 1
ATOM 967 C C . VAL A 1 129 ? 3.211 -30.719 4.645 1 98.88 129 VAL A C 1
ATOM 969 O O . VAL A 1 129 ? 3.049 -30.859 5.859 1 98.88 129 VAL A O 1
ATOM 972 N N . ASP A 1 130 ? 3.129 -31.672 3.824 1 98 130 ASP A N 1
ATOM 973 C CA . ASP A 1 130 ? 3.145 -33.094 4.176 1 98 130 ASP A CA 1
ATOM 974 C C . ASP A 1 130 ? 3.904 -33.906 3.133 1 98 130 ASP A C 1
ATOM 976 O O . ASP A 1 130 ? 4.641 -33.344 2.314 1 98 130 ASP A O 1
ATOM 980 N N . GLU A 1 131 ? 3.799 -35.25 3.193 1 93.56 131 GLU A N 1
ATOM 981 C CA . GLU A 1 131 ? 4.555 -36.125 2.303 1 93.56 131 GLU A CA 1
ATOM 982 C C . GLU A 1 131 ? 4.141 -35.906 0.847 1 93.56 131 GLU A C 1
ATOM 984 O O . GLU A 1 131 ? 4.891 -36.25 -0.07 1 93.56 131 GLU A O 1
ATOM 989 N N . ARG A 1 132 ? 3.047 -35.312 0.637 1 92.5 132 ARG A N 1
ATOM 990 C CA . ARG A 1 132 ? 2.52 -35.188 -0.716 1 92.5 132 ARG A CA 1
ATOM 991 C C . ARG A 1 132 ? 2.906 -33.844 -1.312 1 92.5 132 ARG A C 1
ATOM 993 O O . ARG A 1 132 ? 2.82 -33.625 -2.527 1 92.5 132 ARG A O 1
ATOM 1000 N N . GLY A 1 133 ? 3.248 -32.906 -0.502 1 97.81 133 GLY A N 1
ATOM 1001 C CA . GLY A 1 133 ? 3.602 -31.594 -1.006 1 97.81 133 GLY A CA 1
ATOM 1002 C C . GLY A 1 133 ? 3.076 -30.469 -0.142 1 97.81 133 GLY A C 1
ATOM 1003 O O . GLY A 1 133 ? 3.088 -30.562 1.087 1 97.81 133 GLY A O 1
ATOM 1004 N N . LEU A 1 134 ? 2.736 -29.375 -0.756 1 98.88 134 LEU A N 1
ATOM 1005 C CA . LEU A 1 134 ? 2.311 -28.141 -0.095 1 98.88 134 LEU A CA 1
ATOM 1006 C C . LEU A 1 134 ? 0.822 -27.891 -0.313 1 98.88 134 LEU A C 1
ATOM 1008 O O . LEU A 1 134 ? 0.32 -28.047 -1.429 1 98.88 134 LEU A O 1
ATOM 1012 N N . THR A 1 135 ? 0.12 -27.594 0.708 1 98.94 135 THR A N 1
ATOM 1013 C CA . THR A 1 135 ? -1.248 -27.078 0.648 1 98.94 135 THR A CA 1
ATOM 1014 C C . THR A 1 135 ? -1.318 -25.656 1.166 1 98.94 135 THR A C 1
ATOM 1016 O O . THR A 1 135 ? -0.805 -25.344 2.244 1 98.94 135 THR A O 1
ATOM 1019 N N . VAL A 1 136 ? -1.863 -24.781 0.416 1 98.94 136 VAL A N 1
ATOM 1020 C CA . VAL A 1 136 ? -2.09 -23.391 0.792 1 98.94 136 VAL A CA 1
ATOM 1021 C C . VAL A 1 136 ? -3.59 -23.125 0.896 1 98.94 136 VAL A C 1
ATOM 1023 O O . VAL A 1 136 ? -4.336 -23.359 -0.056 1 98.94 136 VAL A O 1
ATOM 1026 N N . THR A 1 137 ? -4.047 -22.672 2 1 98.94 137 THR A N 1
ATOM 1027 C CA . THR A 1 137 ? -5.453 -22.375 2.234 1 98.94 137 THR A CA 1
ATOM 1028 C C . THR A 1 137 ? -5.648 -20.891 2.506 1 98.94 137 THR A C 1
ATOM 1030 O O . THR A 1 137 ? -5.078 -20.344 3.455 1 98.94 137 THR A O 1
ATOM 1033 N N . HIS A 1 138 ? -6.434 -20.297 1.687 1 98.94 138 HIS A N 1
ATOM 1034 C CA . HIS A 1 138 ? -6.82 -18.906 1.882 1 98.94 138 HIS A CA 1
ATOM 1035 C C . HIS A 1 138 ? -8.148 -18.797 2.631 1 98.94 138 HIS A C 1
ATOM 1037 O O . HIS A 1 138 ? -9.078 -19.562 2.361 1 98.94 138 HIS A O 1
ATOM 1043 N N . THR A 1 139 ? -8.234 -17.922 3.57 1 98.94 139 THR A N 1
ATOM 1044 C CA . THR A 1 139 ? -9.469 -17.531 4.246 1 98.94 139 THR A CA 1
ATOM 1045 C C . THR A 1 139 ? -9.656 -16.016 4.199 1 98.94 139 THR A C 1
ATOM 1047 O O . THR A 1 139 ? -8.742 -15.266 4.527 1 98.94 139 THR A O 1
ATOM 1050 N N . VAL A 1 140 ? -10.789 -15.586 3.74 1 98.94 140 VAL A N 1
ATOM 1051 C CA . VAL A 1 140 ? -11.109 -14.164 3.648 1 98.94 140 VAL A CA 1
ATOM 1052 C C . VAL A 1 140 ? -12.445 -13.891 4.328 1 98.94 140 VAL A C 1
ATOM 1054 O O . VAL A 1 140 ? -13.43 -14.594 4.078 1 98.94 140 VAL A O 1
ATOM 1057 N N . THR A 1 141 ? -12.492 -12.945 5.184 1 98.94 141 THR A N 1
ATOM 1058 C CA . THR A 1 141 ? -13.703 -12.539 5.887 1 98.94 141 THR A CA 1
ATOM 1059 C C . THR A 1 141 ? -14.016 -11.07 5.613 1 98.94 141 THR A C 1
ATOM 1061 O O . THR A 1 141 ? -13.133 -10.211 5.688 1 98.94 141 THR A O 1
ATOM 1064 N N . ASN A 1 142 ? -15.25 -10.805 5.23 1 98.88 142 ASN A N 1
ATOM 1065 C CA . ASN A 1 142 ? -15.719 -9.43 5.133 1 98.88 142 ASN A CA 1
ATOM 1066 C C . ASN A 1 142 ? -15.867 -8.781 6.508 1 98.88 142 ASN A C 1
ATOM 1068 O O . ASN A 1 142 ? -16.781 -9.125 7.262 1 98.88 142 ASN A O 1
ATOM 1072 N N . ALA A 1 143 ? -15.023 -7.891 6.797 1 98.62 143 ALA A N 1
ATOM 1073 C CA . ALA A 1 143 ? -15.023 -7.246 8.109 1 98.62 143 ALA A CA 1
ATOM 1074 C C . ALA A 1 143 ? -15.758 -5.91 8.062 1 98.62 143 ALA A C 1
ATOM 1076 O O . ALA A 1 143 ? -15.656 -5.109 9 1 98.62 143 ALA A O 1
ATOM 1077 N N . GLY A 1 144 ? -16.391 -5.633 6.938 1 97.62 144 GLY A N 1
ATOM 1078 C CA . GLY A 1 144 ? -17.078 -4.367 6.762 1 97.62 144 GLY A CA 1
ATOM 1079 C C . GLY A 1 144 ? -18.578 -4.473 6.988 1 97.62 144 GLY A C 1
ATOM 1080 O O . GLY A 1 144 ? -19.047 -5.395 7.66 1 97.62 144 GLY A O 1
ATOM 1081 N N . THR A 1 145 ? -19.297 -3.432 6.488 1 96.56 145 THR A N 1
ATOM 1082 C CA . THR A 1 145 ? -20.734 -3.33 6.723 1 96.56 145 THR A CA 1
ATOM 1083 C C . THR A 1 145 ? -21.5 -3.455 5.414 1 96.56 145 THR A C 1
ATOM 1085 O O . THR A 1 145 ? -22.734 -3.359 5.402 1 96.56 145 THR A O 1
ATOM 1088 N N . ALA A 1 146 ? -20.828 -3.664 4.355 1 97.25 146 ALA A N 1
ATOM 1089 C CA . ALA A 1 146 ? -21.438 -3.838 3.041 1 97.25 146 ALA A CA 1
ATOM 1090 C C . ALA A 1 146 ? -20.828 -5.027 2.305 1 97.25 146 ALA A C 1
ATOM 1092 O O . ALA A 1 146 ? -19.703 -5.422 2.576 1 97.25 146 ALA A O 1
ATOM 1093 N N . GLU A 1 147 ? -21.578 -5.598 1.42 1 98.25 147 GLU A N 1
ATOM 1094 C CA . GLU A 1 147 ? -21.047 -6.691 0.611 1 98.25 147 GLU A CA 1
ATOM 1095 C C . GLU A 1 147 ? -19.906 -6.211 -0.298 1 98.25 147 GLU A C 1
ATOM 1097 O O . GLU A 1 147 ? -19.875 -5.039 -0.679 1 98.25 147 GLU A O 1
ATOM 1102 N N . VAL A 1 148 ? -19.047 -7.07 -0.652 1 98.56 148 VAL A N 1
ATOM 1103 C CA . VAL A 1 148 ? -17.953 -6.707 -1.541 1 98.56 148 VAL A CA 1
ATOM 1104 C C . VAL A 1 148 ? -17.516 -7.926 -2.352 1 98.56 148 VAL A C 1
ATOM 1106 O O . VAL A 1 148 ? -17.438 -9.039 -1.82 1 98.56 148 VAL A O 1
ATOM 1109 N N . PRO A 1 149 ? -17.406 -7.801 -3.66 1 98.81 149 PRO A N 1
ATOM 1110 C CA . PRO A 1 149 ? -16.781 -8.852 -4.465 1 98.81 149 PRO A CA 1
ATOM 1111 C C . PRO A 1 149 ? -15.25 -8.852 -4.363 1 98.81 149 PRO A C 1
ATOM 1113 O O . PRO A 1 149 ? -14.641 -7.793 -4.176 1 98.81 149 PRO A O 1
ATOM 1116 N N . PHE A 1 150 ? -14.672 -9.977 -4.445 1 98.88 150 PHE A N 1
ATOM 1117 C CA . PHE A 1 150 ? -13.219 -10.078 -4.43 1 98.88 150 PHE A CA 1
ATOM 1118 C C . PHE A 1 150 ? -12.758 -11.344 -5.148 1 98.88 150 PHE A C 1
ATOM 1120 O O . PHE A 1 150 ? -13.586 -12.133 -5.609 1 98.88 150 PHE A O 1
ATOM 1127 N N . GLY A 1 151 ? -11.492 -11.484 -5.375 1 98.94 151 GLY A N 1
ATOM 1128 C CA . GLY A 1 151 ? -10.828 -12.672 -5.875 1 98.94 151 GLY A CA 1
ATOM 1129 C C . GLY A 1 151 ? -9.5 -12.945 -5.203 1 98.94 151 GLY A C 1
ATOM 1130 O O . GLY A 1 151 ? -8.984 -12.102 -4.465 1 98.94 151 GLY A O 1
ATOM 1131 N N . VAL A 1 152 ? -9.055 -14.164 -5.41 1 98.88 152 VAL A N 1
ATOM 1132 C CA . VAL A 1 152 ? -7.773 -14.609 -4.863 1 98.88 152 VAL A CA 1
ATOM 1133 C C . VAL A 1 152 ? -6.965 -15.312 -5.949 1 98.88 152 VAL A C 1
ATOM 1135 O O . VAL A 1 152 ? -7.523 -16.031 -6.781 1 98.88 152 VAL A O 1
ATOM 1138 N N . GLY A 1 153 ? -5.723 -15.094 -5.922 1 98.81 153 GLY A N 1
ATOM 1139 C CA . GLY A 1 153 ? -4.773 -15.844 -6.727 1 98.81 153 GLY A CA 1
ATOM 1140 C C . GLY A 1 153 ? -3.426 -16.016 -6.055 1 98.81 153 GLY A C 1
ATOM 1141 O O . GLY A 1 153 ? -3.213 -15.523 -4.945 1 98.81 153 GLY A O 1
ATOM 1142 N N . ALA A 1 154 ? -2.584 -16.75 -6.676 1 98.75 154 ALA A N 1
ATOM 1143 C CA . ALA A 1 154 ? -1.2 -16.953 -6.25 1 98.75 154 ALA A CA 1
ATOM 1144 C C . ALA A 1 154 ? -0.251 -16.938 -7.441 1 98.75 154 ALA A C 1
ATOM 1146 O O . ALA A 1 154 ? -0.666 -17.188 -8.578 1 98.75 154 ALA A O 1
ATOM 1147 N N . HIS A 1 155 ? 1.012 -16.625 -7.172 1 98.75 155 HIS A N 1
ATOM 1148 C CA . HIS A 1 155 ? 1.952 -16.391 -8.266 1 98.75 155 HIS A CA 1
ATOM 1149 C C . HIS A 1 155 ? 3.158 -17.312 -8.156 1 98.75 155 HIS A C 1
ATOM 1151 O O . HIS A 1 155 ? 4.301 -16.859 -8.133 1 98.75 155 HIS A O 1
ATOM 1157 N N . PRO A 1 156 ? 3.035 -18.625 -8.133 1 98.75 156 PRO A N 1
ATOM 1158 C CA . PRO A 1 156 ? 4.188 -19.516 -8.078 1 98.75 156 PRO A CA 1
ATOM 1159 C C . PRO A 1 156 ? 4.879 -19.688 -9.43 1 98.75 156 PRO A C 1
ATOM 1161 O O . PRO A 1 156 ? 4.207 -19.797 -10.461 1 98.75 156 PRO A O 1
ATOM 1164 N N . TYR A 1 157 ? 6.156 -19.578 -9.445 1 98.75 157 TYR A N 1
ATOM 1165 C CA . TYR A 1 157 ? 6.98 -20.078 -10.539 1 98.75 157 TYR A CA 1
ATOM 1166 C C . TYR A 1 157 ? 7.422 -21.516 -10.281 1 98.75 157 TYR A C 1
ATOM 1168 O O . TYR A 1 157 ? 8.281 -21.766 -9.43 1 98.75 157 TYR A O 1
ATOM 1176 N N . VAL A 1 158 ? 6.898 -22.469 -11.039 1 98.5 158 VAL A N 1
ATOM 1177 C CA . VAL A 1 158 ? 7.145 -23.875 -10.719 1 98.5 158 VAL A CA 1
ATOM 1178 C C . VAL A 1 158 ? 8.344 -24.391 -11.508 1 98.5 158 VAL A C 1
ATOM 1180 O O . VAL A 1 158 ? 8.719 -23.797 -12.523 1 98.5 158 VAL A O 1
ATOM 1183 N N . ARG A 1 159 ? 8.953 -25.391 -11.039 1 96.75 159 ARG A N 1
ATOM 1184 C CA . ARG A 1 159 ? 10.031 -26.062 -11.758 1 96.75 159 ARG A CA 1
ATOM 1185 C C . ARG A 1 159 ? 10.023 -27.562 -11.477 1 96.75 159 ARG A C 1
ATOM 1187 O O . ARG A 1 159 ? 9.664 -27.984 -10.375 1 96.75 159 ARG A O 1
ATOM 1194 N N . ALA A 1 160 ? 10.375 -28.359 -12.406 1 97.44 160 ALA A N 1
ATOM 1195 C CA . ALA A 1 160 ? 10.5 -29.812 -12.32 1 97.44 160 ALA A CA 1
ATOM 1196 C C . ALA A 1 160 ? 11.922 -30.234 -11.953 1 97.44 160 ALA A C 1
ATOM 1198 O O . ALA A 1 160 ? 12.633 -30.828 -12.773 1 97.44 160 ALA A O 1
ATOM 1199 N N . GLY A 1 161 ? 12.234 -30 -10.711 1 96.31 161 GLY A N 1
ATOM 1200 C CA . GLY A 1 161 ? 13.602 -30.25 -10.281 1 96.31 161 GLY A CA 1
ATOM 1201 C C . GLY A 1 161 ? 14.617 -29.359 -10.969 1 96.31 161 GLY A C 1
ATOM 1202 O O . GLY A 1 161 ? 14.445 -28.141 -11.016 1 96.31 161 GLY A O 1
ATOM 1203 N N . ASP A 1 162 ? 15.633 -29.969 -11.438 1 95.56 162 ASP A N 1
ATOM 1204 C CA . ASP A 1 162 ? 16.703 -29.203 -12.078 1 95.56 162 ASP A CA 1
ATOM 1205 C C . ASP A 1 162 ? 16.531 -29.203 -13.594 1 95.56 162 ASP A C 1
ATOM 1207 O O . ASP A 1 162 ? 17.406 -28.734 -14.32 1 95.56 162 ASP A O 1
ATOM 1211 N N . SER A 1 163 ? 15.414 -29.656 -14.047 1 97.06 163 SER A N 1
ATOM 1212 C CA . SER A 1 163 ? 15.148 -29.625 -15.484 1 97.06 163 SER A CA 1
ATOM 1213 C C . SER A 1 163 ? 15.148 -28.188 -16.016 1 97.06 163 SER A C 1
ATOM 1215 O O . SER A 1 163 ? 14.609 -27.281 -15.359 1 97.06 163 SER A O 1
ATOM 1217 N N . ALA A 1 164 ? 15.797 -28.016 -17.188 1 96.44 164 ALA A N 1
ATOM 1218 C CA . ALA A 1 164 ? 15.57 -26.734 -17.859 1 96.44 164 ALA A CA 1
ATOM 1219 C C . ALA A 1 164 ? 14.109 -26.578 -18.266 1 96.44 164 ALA A C 1
ATOM 1221 O O . ALA A 1 164 ? 13.484 -27.531 -18.734 1 96.44 164 ALA A O 1
ATOM 1222 N N . THR A 1 165 ? 13.586 -25.438 -18.078 1 97 165 THR A N 1
ATOM 1223 C CA . THR A 1 165 ? 12.172 -25.203 -18.359 1 97 165 THR A CA 1
ATOM 1224 C C . THR A 1 165 ? 11.844 -25.547 -19.797 1 97 165 THR A C 1
ATOM 1226 O O . THR A 1 165 ? 10.797 -26.125 -20.078 1 97 165 THR A O 1
ATOM 1229 N N . VAL A 1 166 ? 12.758 -25.234 -20.734 1 96.06 166 VAL A N 1
ATOM 1230 C CA . VAL A 1 166 ? 12.516 -25.422 -22.156 1 96.06 166 VAL A CA 1
ATOM 1231 C C . VAL A 1 166 ? 12.477 -26.906 -22.484 1 96.06 166 VAL A C 1
ATOM 1233 O O . VAL A 1 166 ? 11.977 -27.297 -23.547 1 96.06 166 VAL A O 1
ATOM 1236 N N . ASP A 1 167 ? 12.977 -27.766 -21.625 1 97.62 167 ASP A N 1
ATOM 1237 C CA . ASP A 1 167 ? 13 -29.203 -21.859 1 97.62 167 ASP A CA 1
ATOM 1238 C C . ASP A 1 167 ? 11.766 -29.875 -21.266 1 97.62 167 ASP A C 1
ATOM 1240 O O . ASP A 1 167 ? 11.617 -31.094 -21.344 1 97.62 167 ASP A O 1
ATOM 1244 N N . CYS A 1 168 ? 10.898 -29.109 -20.719 1 98.38 168 CYS A N 1
ATOM 1245 C CA . CYS A 1 168 ? 9.719 -29.656 -20.062 1 98.38 168 CYS A CA 1
ATOM 1246 C C . CYS A 1 168 ? 8.508 -29.609 -20.984 1 98.38 168 CYS A C 1
ATOM 1248 O O . CYS A 1 168 ? 8.555 -28.984 -22.047 1 98.38 168 CYS A O 1
ATOM 1250 N N . THR A 1 169 ? 7.516 -30.344 -20.594 1 98.75 169 THR A N 1
ATOM 1251 C CA . THR A 1 169 ? 6.188 -30.312 -21.203 1 98.75 169 THR A CA 1
ATOM 1252 C C . THR A 1 169 ? 5.152 -29.797 -20.203 1 98.75 169 THR A C 1
ATOM 1254 O O . THR A 1 169 ? 5.117 -30.234 -19.062 1 98.75 169 THR A O 1
ATOM 1257 N N . ILE A 1 170 ? 4.336 -28.812 -20.625 1 98.81 170 ILE A N 1
ATOM 1258 C CA . ILE A 1 170 ? 3.312 -28.25 -19.75 1 98.81 170 ILE A CA 1
ATOM 1259 C C . ILE A 1 170 ? 1.94 -28.781 -20.156 1 98.81 170 ILE A C 1
ATOM 1261 O O . ILE A 1 170 ? 1.666 -28.969 -21.344 1 98.81 170 ILE A O 1
ATOM 1265 N N . THR A 1 171 ? 1.112 -29.062 -19.219 1 98.81 171 THR A N 1
ATOM 1266 C CA . THR A 1 171 ? -0.295 -29.406 -19.391 1 98.81 171 THR A CA 1
ATOM 1267 C C . THR A 1 171 ? -1.166 -28.594 -18.438 1 98.81 171 THR A C 1
ATOM 1269 O O . THR A 1 171 ? -1.02 -28.7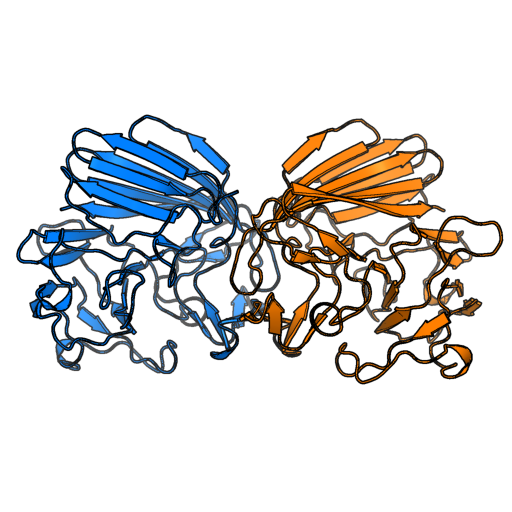19 -17.219 1 98.81 171 THR A O 1
ATOM 1272 N N . ILE A 1 172 ? -2.066 -27.781 -18.922 1 98.75 172 ILE A N 1
ATOM 1273 C CA . ILE A 1 172 ? -2.977 -27.047 -18.047 1 98.75 172 ILE A CA 1
ATOM 1274 C C . ILE A 1 172 ? -4.387 -27.625 -18.172 1 98.75 172 ILE A C 1
ATOM 1276 O O . ILE A 1 172 ? -4.758 -28.156 -19.219 1 98.75 172 ILE A O 1
ATOM 1280 N N . ALA A 1 173 ? -5.113 -27.562 -17.094 1 98.44 173 ALA A N 1
ATOM 1281 C CA . ALA A 1 173 ? -6.508 -28 -17.062 1 98.44 173 ALA A CA 1
ATOM 1282 C C . ALA A 1 173 ? -7.449 -26.844 -17.391 1 98.44 173 ALA A C 1
ATOM 1284 O O . ALA A 1 173 ? -8.258 -26.438 -16.562 1 98.44 173 ALA A O 1
ATOM 1285 N N . ALA A 1 174 ? -7.363 -26.312 -18.547 1 98.62 174 ALA A N 1
ATOM 1286 C CA . ALA A 1 174 ? -8.188 -25.203 -19.031 1 98.62 174 ALA A CA 1
ATOM 1287 C C . ALA A 1 174 ? -8.758 -25.516 -20.406 1 98.62 174 ALA A C 1
ATOM 1289 O O . ALA A 1 174 ? -8.211 -26.344 -21.156 1 98.62 174 ALA A O 1
ATOM 1290 N N . THR A 1 175 ? -9.875 -24.875 -20.734 1 98.56 175 THR A N 1
ATOM 1291 C CA . THR A 1 175 ? -10.5 -25.141 -22.031 1 98.56 175 THR A CA 1
ATOM 1292 C C . THR A 1 175 ? -10.633 -23.844 -22.844 1 98.56 175 THR A C 1
ATOM 1294 O O . THR A 1 175 ? -10.969 -23.891 -24.031 1 98.56 175 THR A O 1
ATOM 1297 N N . THR A 1 176 ? -10.398 -22.719 -22.234 1 98.81 176 THR A N 1
ATOM 1298 C CA . THR A 1 176 ? -10.539 -21.438 -22.938 1 98.81 176 THR A CA 1
ATOM 1299 C C . THR A 1 176 ? -9.359 -20.531 -22.641 1 98.81 176 THR A C 1
ATOM 1301 O O . THR A 1 176 ? -8.57 -20.797 -21.734 1 98.81 176 THR A O 1
ATOM 1304 N N . VAL A 1 177 ? -9.164 -19.5 -23.438 1 98.75 177 VAL A N 1
ATOM 1305 C CA . VAL A 1 177 ? -8.18 -18.438 -23.25 1 98.75 177 VAL A CA 1
ATOM 1306 C C . VAL A 1 177 ? -8.828 -17.078 -23.5 1 98.75 177 VAL A C 1
ATOM 1308 O O . VAL A 1 177 ? -9.695 -16.953 -24.375 1 98.75 177 VAL A O 1
ATOM 1311 N N . LEU A 1 178 ? -8.438 -16.109 -22.703 1 98.38 178 LEU A N 1
ATOM 1312 C CA . LEU A 1 178 ? -8.945 -14.766 -22.906 1 98.38 178 LEU A CA 1
ATOM 1313 C C . LEU A 1 178 ? -8.086 -14.016 -23.922 1 98.38 178 LEU A C 1
ATOM 1315 O O . LEU A 1 178 ? -6.859 -14.016 -23.828 1 98.38 178 LEU A O 1
ATOM 1319 N N . PRO A 1 179 ? -8.711 -13.406 -24.953 1 97.69 179 PRO A N 1
ATOM 1320 C CA . PRO A 1 179 ? -7.934 -12.453 -25.75 1 97.69 179 PRO A CA 1
ATOM 1321 C C . PRO A 1 179 ? -7.52 -11.219 -24.953 1 97.69 179 PRO A C 1
ATOM 1323 O O . PRO A 1 179 ? -8.336 -10.641 -24.234 1 97.69 179 PRO A O 1
ATOM 1326 N N . LEU A 1 180 ? -6.258 -10.812 -25.062 1 96.5 180 LEU A N 1
ATOM 1327 C CA . LEU A 1 180 ? -5.75 -9.734 -24.219 1 96.5 180 LEU A CA 1
ATOM 1328 C C . LEU A 1 180 ? -5.051 -8.672 -25.062 1 96.5 180 LEU A C 1
ATOM 1330 O O . LEU A 1 180 ? -4.449 -8.984 -26.094 1 96.5 180 LEU A O 1
ATOM 1334 N N . GLU A 1 181 ? -5.152 -7.516 -24.703 1 95.62 181 GLU A N 1
ATOM 1335 C CA . GLU A 1 181 ? -4.285 -6.402 -25.078 1 95.62 181 GLU A CA 1
ATOM 1336 C C . GLU A 1 181 ? -3.736 -5.688 -23.844 1 95.62 181 GLU A C 1
ATOM 1338 O O . GLU A 1 181 ? -4.5 -5.152 -23.047 1 95.62 181 GLU A O 1
ATOM 1343 N N . GLY A 1 182 ? -2.459 -5.703 -23.672 1 93.19 182 GLY A N 1
ATOM 1344 C CA . GLY A 1 182 ? -1.853 -5.117 -22.484 1 93.19 182 GLY A CA 1
ATOM 1345 C C . GLY A 1 182 ? -2.275 -5.797 -21.203 1 93.19 182 GLY A C 1
ATOM 1346 O O . GLY A 1 182 ? -2.432 -5.145 -20.172 1 93.19 182 GLY A O 1
ATOM 1347 N N . GLY A 1 183 ? -2.613 -7.051 -21.297 1 95.56 183 GLY A N 1
ATOM 1348 C CA . GLY A 1 183 ? -3 -7.809 -20.109 1 95.56 183 GLY A CA 1
ATOM 1349 C C . GLY A 1 183 ? -4.465 -7.645 -19.75 1 95.56 183 GLY A C 1
ATOM 1350 O O . GLY A 1 183 ? -4.941 -8.25 -18.781 1 95.56 183 GLY A O 1
ATOM 1351 N N . ILE A 1 184 ? -5.191 -6.871 -20.547 1 98.31 184 ILE A N 1
ATOM 1352 C CA . ILE A 1 184 ? -6.609 -6.621 -20.297 1 98.31 184 ILE A CA 1
ATOM 1353 C C . ILE A 1 184 ? -7.445 -7.359 -21.344 1 98.31 184 ILE A C 1
ATOM 1355 O O . ILE A 1 184 ? -7.148 -7.305 -22.531 1 98.31 184 ILE A O 1
ATOM 1359 N N . PRO A 1 185 ? -8.508 -8.008 -20.891 1 98.25 185 PRO A N 1
ATOM 1360 C CA . PRO A 1 185 ? -9.352 -8.727 -21.844 1 98.25 185 PRO A CA 1
ATOM 1361 C C . PRO A 1 185 ? -10.008 -7.801 -22.859 1 98.25 185 PRO A C 1
ATOM 1363 O O . PRO A 1 185 ? -10.523 -6.742 -22.5 1 98.25 185 PRO A O 1
ATOM 1366 N N . THR A 1 186 ? -10.039 -8.18 -24.094 1 97.75 186 THR A N 1
ATOM 1367 C CA . THR A 1 186 ? -10.594 -7.371 -25.172 1 97.75 186 THR A CA 1
ATOM 1368 C C . THR A 1 186 ? -11.883 -7.992 -25.719 1 97.75 186 THR A C 1
ATOM 1370 O O . THR A 1 186 ? -12.547 -7.414 -26.578 1 97.75 186 THR A O 1
ATOM 1373 N N . GLY A 1 187 ? -12.234 -9.141 -25.281 1 97 187 GLY A N 1
ATOM 1374 C CA . GLY A 1 187 ? -13.414 -9.875 -25.734 1 97 187 GLY A CA 1
ATOM 1375 C C . GLY A 1 187 ? -13.68 -11.125 -24.922 1 97 187 GLY A C 1
ATOM 1376 O O . GLY A 1 187 ? -13.031 -11.367 -23.906 1 97 187 GLY A O 1
ATOM 1377 N N . PRO A 1 188 ? -14.664 -11.859 -25.375 1 97.12 188 PRO A N 1
ATOM 1378 C CA . PRO A 1 188 ? -14.984 -13.102 -24.656 1 97.12 188 PRO A CA 1
ATOM 1379 C C . PRO A 1 188 ? -13.883 -14.148 -24.766 1 97.12 188 PRO A C 1
ATOM 1381 O O . PRO A 1 188 ? -13.039 -14.07 -25.656 1 97.12 188 PRO A O 1
ATOM 1384 N N . ALA A 1 189 ? -13.93 -15.07 -23.875 1 98.31 189 ALA A N 1
ATOM 1385 C CA . ALA A 1 189 ? -12.992 -16.188 -23.922 1 98.31 189 ALA A CA 1
ATOM 1386 C C . ALA A 1 189 ? -13.172 -17.016 -25.188 1 98.31 189 ALA A C 1
ATOM 1388 O O . ALA A 1 189 ? -14.297 -17.188 -25.672 1 98.31 189 ALA A O 1
ATOM 1389 N N . LEU A 1 190 ? -12.094 -17.484 -25.703 1 98.56 190 LEU A N 1
ATOM 1390 C CA . LEU A 1 190 ? -12.078 -18.344 -26.875 1 98.56 190 LEU A CA 1
ATOM 1391 C C . LEU A 1 190 ? -11.727 -19.781 -26.484 1 98.56 190 LEU A C 1
ATOM 1393 O O . LEU A 1 190 ? -10.867 -20.016 -25.641 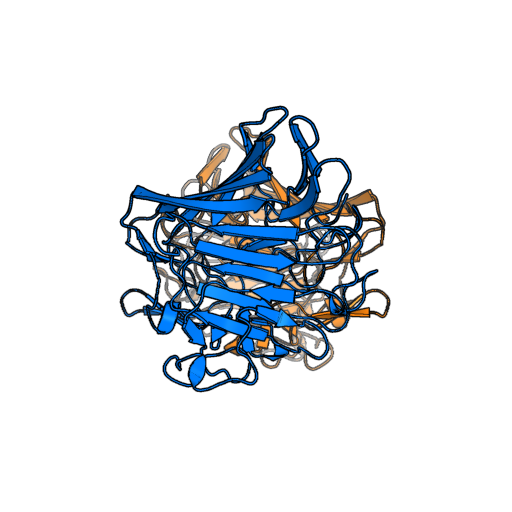1 98.56 190 LEU A O 1
ATOM 1397 N N . PRO A 1 191 ? -12.383 -20.766 -27.203 1 98.44 191 PRO A N 1
ATOM 1398 C CA . PRO A 1 191 ? -11.93 -22.141 -27 1 98.44 191 PRO A CA 1
ATOM 1399 C C . PRO A 1 191 ? -10.469 -22.344 -27.391 1 98.44 191 PRO A C 1
ATOM 1401 O O . PRO A 1 191 ? -10.016 -21.828 -28.406 1 98.44 191 PRO A O 1
ATOM 1404 N N . LEU A 1 192 ? -9.773 -23.109 -26.562 1 98.06 192 LEU A N 1
ATOM 1405 C CA . LEU A 1 192 ? -8.344 -23.297 -26.812 1 98.06 192 LEU A CA 1
ATOM 1406 C C . LEU A 1 192 ? -8.102 -23.969 -28.156 1 98.06 192 LEU A C 1
ATOM 1408 O O . LEU A 1 192 ? -7.098 -23.688 -28.812 1 98.06 192 LEU A O 1
ATOM 1412 N N . ASP A 1 193 ? -9.023 -24.781 -28.547 1 97.19 193 ASP A N 1
ATOM 1413 C CA . ASP A 1 193 ? -8.898 -25.469 -29.828 1 97.19 193 ASP A CA 1
ATOM 1414 C C . ASP A 1 193 ? -8.844 -24.484 -30.984 1 97.19 193 ASP A C 1
ATOM 1416 O O . ASP A 1 193 ? -8.352 -24.812 -32.062 1 97.19 193 ASP A O 1
ATOM 1420 N N . GLU A 1 194 ? -9.336 -23.297 -30.781 1 97.62 194 GLU A N 1
ATOM 1421 C CA . GLU A 1 194 ? -9.383 -22.266 -31.828 1 97.62 194 GLU A CA 1
ATOM 1422 C C . GLU A 1 194 ? -8.156 -21.359 -31.766 1 97.62 194 GLU A C 1
ATOM 1424 O O . GLU A 1 194 ? -7.984 -20.5 -32.625 1 97.62 194 GLU A O 1
ATOM 1429 N N . VAL A 1 195 ? -7.336 -21.531 -30.812 1 97.19 195 VAL A N 1
ATOM 1430 C CA . VAL A 1 195 ? -6.133 -20.719 -30.641 1 97.19 195 VAL A CA 1
ATOM 1431 C C . VAL A 1 195 ? -4.938 -21.641 -30.375 1 97.19 195 VAL A C 1
ATOM 1433 O O . VAL A 1 195 ? -4.324 -21.562 -29.297 1 97.19 195 VAL A O 1
ATOM 1436 N N . PRO A 1 196 ? -4.523 -22.406 -31.281 1 96.25 196 PRO A N 1
ATOM 1437 C CA . PRO A 1 196 ? -3.533 -23.453 -31.062 1 96.25 196 PRO A CA 1
ATOM 1438 C C . PRO A 1 196 ? -2.174 -22.906 -30.625 1 96.25 196 PRO A C 1
ATOM 1440 O O . PRO A 1 196 ? -1.396 -23.609 -29.984 1 96.25 196 PRO A O 1
ATOM 1443 N N . GLU A 1 197 ? -1.867 -21.703 -30.953 1 95.5 197 GLU A N 1
ATOM 1444 C CA . GLU A 1 197 ? -0.558 -21.125 -30.656 1 95.5 197 GLU A CA 1
ATOM 1445 C C . GLU A 1 197 ? -0.33 -21 -29.156 1 95.5 197 GLU A C 1
ATOM 1447 O O . GLU A 1 197 ? 0.812 -20.922 -28.703 1 95.5 197 GLU A O 1
ATOM 1452 N N . VAL A 1 198 ? -1.455 -21 -28.391 1 97.44 198 VAL A N 1
ATOM 1453 C CA . VAL A 1 198 ? -1.288 -20.891 -26.938 1 97.44 198 VAL A CA 1
ATOM 1454 C C . VAL A 1 198 ? -1.929 -22.078 -26.25 1 97.44 198 VAL A C 1
ATOM 1456 O O . VAL A 1 198 ? -2.229 -22.031 -25.047 1 97.44 198 VAL A O 1
ATOM 1459 N N . ASP A 1 199 ? -2.262 -23.109 -27.016 1 97.88 199 ASP A N 1
ATOM 1460 C CA . ASP A 1 199 ? -2.791 -24.328 -26.422 1 97.88 199 ASP A CA 1
ATOM 1461 C C . ASP A 1 199 ? -1.709 -25.078 -25.641 1 97.88 199 ASP A C 1
ATOM 1463 O O . ASP A 1 199 ? -0.821 -25.688 -26.25 1 97.88 199 ASP A O 1
ATOM 1467 N N . LEU A 1 200 ? -1.811 -25.047 -24.344 1 98.5 200 LEU A N 1
ATOM 1468 C CA . LEU A 1 200 ? -0.767 -25.578 -23.469 1 98.5 200 LEU A CA 1
ATOM 1469 C C . LEU A 1 200 ? -1.146 -26.969 -22.953 1 98.5 200 LEU A C 1
ATOM 1471 O O . LEU A 1 200 ? -0.602 -27.422 -21.938 1 98.5 200 LEU A O 1
ATOM 1475 N N . ARG A 1 201 ? -2.096 -27.609 -23.531 1 97.75 201 ARG A N 1
ATOM 1476 C CA . ARG A 1 201 ? -2.469 -28.984 -23.188 1 97.75 201 ARG A CA 1
ATOM 1477 C C . ARG A 1 201 ? -1.5 -29.984 -23.797 1 97.75 201 ARG A C 1
ATOM 1479 O O . ARG A 1 201 ? -1.62 -30.328 -24.984 1 97.75 201 ARG A O 1
ATOM 1486 N N . GLY A 1 202 ? -0.563 -30.391 -22.922 1 98.19 202 GLY A N 1
ATOM 1487 C CA . GLY A 1 202 ? 0.463 -31.312 -23.391 1 98.19 202 GLY A CA 1
ATOM 1488 C C . GLY A 1 202 ? 1.451 -30.672 -24.344 1 98.19 202 GLY A C 1
ATOM 1489 O O . GLY A 1 202 ? 1.84 -31.297 -25.344 1 98.19 202 GLY A O 1
ATOM 1490 N N . ARG A 1 203 ? 1.903 -29.469 -24.078 1 98.19 203 ARG A N 1
ATOM 1491 C CA . ARG A 1 203 ? 2.707 -28.672 -25.016 1 98.19 203 ARG A CA 1
ATOM 1492 C C . ARG A 1 203 ? 4.16 -28.609 -24.562 1 98.19 203 ARG A C 1
ATOM 1494 O O . ARG A 1 203 ? 4.441 -28.312 -23.391 1 98.19 203 ARG A O 1
ATOM 1501 N N . PRO A 1 204 ? 5.137 -28.953 -25.438 1 98.19 204 PRO A N 1
ATOM 1502 C CA . PRO A 1 204 ? 6.527 -28.672 -25.094 1 98.19 204 PRO A CA 1
ATOM 1503 C C . PRO A 1 204 ? 6.781 -27.203 -24.812 1 98.19 204 PRO A C 1
ATOM 1505 O O . PRO A 1 204 ? 6.25 -26.344 -25.516 1 98.19 204 PRO A O 1
ATOM 1508 N N . MET A 1 205 ? 7.59 -26.906 -23.812 1 97.5 205 MET A N 1
ATOM 1509 C CA . MET A 1 205 ? 7.84 -25.531 -23.375 1 97.5 205 MET A CA 1
ATOM 1510 C C . MET A 1 205 ? 8.781 -24.812 -24.328 1 97.5 205 MET A C 1
ATOM 1512 O O . MET A 1 205 ? 8.867 -23.578 -24.312 1 97.5 205 MET A O 1
ATOM 1516 N N . ALA A 1 206 ? 9.484 -25.594 -25.062 1 96 206 ALA A N 1
ATOM 1517 C CA . ALA A 1 206 ? 10.414 -24.984 -26 1 96 206 ALA A CA 1
ATOM 1518 C C . ALA A 1 206 ? 9.695 -23.984 -26.922 1 96 206 ALA A C 1
ATOM 1520 O O . ALA A 1 206 ? 8.727 -24.344 -27.594 1 96 206 ALA A O 1
ATOM 1521 N N . GLY A 1 207 ? 10.141 -22.781 -26.906 1 92.81 207 GLY A N 1
ATOM 1522 C CA . GLY A 1 207 ? 9.625 -21.75 -27.812 1 92.81 207 GLY A CA 1
ATOM 1523 C C . GLY A 1 207 ? 8.336 -21.125 -27.312 1 92.81 207 GLY A C 1
ATOM 1524 O O . GLY A 1 207 ? 7.809 -20.203 -27.938 1 92.81 207 GLY A O 1
ATOM 1525 N N . ILE A 1 208 ? 7.805 -21.562 -26.234 1 94.06 208 ILE A N 1
ATOM 1526 C CA . ILE A 1 208 ? 6.551 -21.047 -25.703 1 94.06 208 ILE A CA 1
ATOM 1527 C C . ILE A 1 208 ? 6.801 -19.703 -25.031 1 94.06 208 ILE A C 1
ATOM 1529 O O . ILE A 1 208 ? 7.656 -19.594 -24.141 1 94.06 208 ILE A O 1
ATOM 1533 N N . VAL A 1 209 ? 6.234 -18.641 -25.484 1 95.38 209 VAL A N 1
ATOM 1534 C CA . VAL A 1 209 ? 6.195 -17.312 -24.859 1 95.38 209 VAL A CA 1
ATOM 1535 C C . VAL A 1 209 ? 4.75 -16.906 -24.609 1 95.38 209 VAL A C 1
ATOM 1537 O O . VAL A 1 209 ? 4.016 -16.578 -25.547 1 95.38 209 VAL A O 1
ATOM 1540 N N . VAL A 1 210 ? 4.344 -16.953 -23.359 1 96.69 210 VAL A N 1
ATOM 1541 C CA . VAL A 1 210 ? 2.939 -16.688 -23.047 1 96.69 210 VAL A CA 1
ATOM 1542 C C . VAL A 1 210 ? 2.832 -15.828 -21.797 1 96.69 210 VAL A C 1
ATOM 1544 O O . VAL A 1 210 ? 3.709 -15.867 -20.938 1 96.69 210 VAL A O 1
ATOM 1547 N N . ASP A 1 211 ? 1.957 -14.977 -21.734 1 97.62 211 ASP A N 1
ATOM 1548 C CA . ASP A 1 211 ? 1.412 -14.227 -20.609 1 97.62 211 ASP A CA 1
ATOM 1549 C C . ASP A 1 211 ? -0.107 -14.109 -20.703 1 97.62 211 ASP A C 1
ATOM 1551 O O . ASP A 1 211 ? -0.638 -13.039 -20.984 1 97.62 211 ASP A O 1
ATOM 1555 N N . HIS A 1 212 ? -0.804 -15.273 -20.453 1 98.31 212 HIS A N 1
ATOM 1556 C CA . HIS A 1 212 ? -2.219 -15.367 -20.781 1 98.31 212 HIS A CA 1
ATOM 1557 C C . HIS A 1 212 ? -3.031 -15.914 -19.625 1 98.31 212 HIS A C 1
ATOM 1559 O O . HIS A 1 212 ? -2.518 -16.703 -18.812 1 98.31 212 HIS A O 1
ATOM 1565 N N . ALA A 1 213 ? -4.184 -15.453 -19.625 1 98.75 213 ALA A N 1
ATOM 1566 C CA . ALA A 1 213 ? -5.164 -15.984 -18.672 1 98.75 213 ALA A CA 1
ATOM 1567 C C . ALA A 1 213 ? -6.055 -17.031 -19.344 1 98.75 213 ALA A C 1
ATOM 1569 O O . ALA A 1 213 ? -6.691 -16.766 -20.359 1 98.75 213 ALA A O 1
ATOM 1570 N N . PHE A 1 214 ? -6.051 -18.172 -18.781 1 98.88 214 PHE A N 1
ATOM 1571 C CA . PHE A 1 214 ? -6.863 -19.281 -19.281 1 98.88 214 PHE A CA 1
ATOM 1572 C C . PHE A 1 214 ? -8.039 -19.547 -18.328 1 98.88 214 PHE A C 1
ATOM 1574 O O . PHE A 1 214 ? -7.953 -19.266 -17.141 1 98.88 214 PHE A O 1
ATOM 1581 N N . GLY A 1 215 ? -9.156 -20.016 -18.906 1 98.75 215 GLY A N 1
ATOM 1582 C CA . GLY A 1 215 ? -10.359 -20.312 -18.141 1 98.75 215 GLY A CA 1
ATOM 1583 C C . GLY A 1 215 ? -10.961 -21.656 -18.469 1 98.75 215 GLY A C 1
ATOM 1584 O O . GLY A 1 215 ? -10.352 -22.453 -19.172 1 98.75 215 GLY A O 1
ATOM 1585 N N . GLY A 1 216 ? -12.141 -21.875 -17.891 1 98.5 216 GLY A N 1
ATOM 1586 C CA . GLY A 1 216 ? -12.75 -23.188 -18.031 1 98.5 216 GLY A CA 1
ATOM 1587 C C . GLY A 1 216 ? -11.984 -24.297 -17.328 1 98.5 216 GLY A C 1
ATOM 1588 O O . GLY A 1 216 ? -11.938 -25.438 -17.797 1 98.5 216 GLY A O 1
ATOM 1589 N N . CYS A 1 217 ? -11.242 -23.875 -16.281 1 98.69 217 CYS A N 1
ATOM 1590 C CA . CYS A 1 217 ? -10.516 -24.859 -15.5 1 98.69 217 CYS A CA 1
ATOM 1591 C C . CYS A 1 217 ? -11.477 -25.766 -14.742 1 98.69 217 CYS A C 1
ATOM 1593 O O . CYS A 1 217 ? -12.375 -25.281 -14.047 1 98.69 217 CYS A O 1
ATOM 1595 N N . ALA A 1 218 ? -11.258 -26.984 -14.82 1 97.62 218 ALA A N 1
ATOM 1596 C CA . ALA A 1 218 ? -12.109 -27.969 -14.156 1 97.62 218 ALA A CA 1
ATOM 1597 C C . ALA A 1 218 ? -11.352 -29.266 -13.883 1 97.62 218 ALA A C 1
ATOM 1599 O O . ALA A 1 218 ? -10.375 -29.578 -14.578 1 97.62 218 ALA A O 1
ATOM 1600 N N . PRO A 1 219 ? -11.828 -29.953 -12.867 1 98.19 219 PRO A N 1
ATOM 1601 C CA . PRO A 1 219 ? -11.227 -31.266 -12.625 1 98.19 219 PRO A CA 1
ATOM 1602 C C . PRO A 1 219 ? -11.438 -32.25 -13.789 1 98.19 219 PRO A C 1
ATOM 1604 O O . PRO A 1 219 ? -12.492 -32.219 -14.438 1 98.19 219 PRO A O 1
ATOM 1607 N N . ALA A 1 220 ? -10.469 -33.031 -13.977 1 96.69 220 ALA A N 1
ATOM 1608 C CA . ALA A 1 220 ? -10.664 -34.156 -14.914 1 96.69 220 ALA A CA 1
ATOM 1609 C C . ALA A 1 220 ? -11.703 -35.125 -14.383 1 96.69 220 ALA A C 1
ATOM 1611 O O . ALA A 1 220 ? -12.055 -35.094 -13.203 1 96.69 220 ALA A O 1
ATOM 1612 N N . ASP A 1 221 ? -12.141 -36 -15.289 1 95.06 221 ASP A N 1
ATOM 1613 C CA . ASP A 1 221 ? -13.125 -37 -14.883 1 95.06 221 ASP A CA 1
ATOM 1614 C C . ASP A 1 221 ? -12.594 -37.844 -13.727 1 95.06 221 ASP A C 1
ATOM 1616 O O . ASP A 1 221 ? -11.484 -38.375 -13.797 1 95.06 221 ASP A O 1
ATOM 1620 N N . GLY A 1 222 ? -13.375 -37.906 -12.742 1 96.31 222 GLY A N 1
ATOM 1621 C CA . GLY A 1 222 ? -13.023 -38.75 -11.594 1 96.31 222 GLY A CA 1
ATOM 1622 C C . GLY A 1 222 ? -12.133 -38.031 -10.602 1 96.31 222 GLY A C 1
ATOM 1623 O O . GLY A 1 222 ? -11.742 -38.594 -9.586 1 96.31 222 GLY A O 1
ATOM 1624 N N . ASP A 1 223 ? -11.766 -36.844 -10.906 1 96.94 223 ASP A N 1
ATOM 1625 C CA . ASP A 1 223 ? -10.945 -36.031 -10.016 1 96.94 223 ASP A CA 1
ATOM 1626 C C . ASP A 1 223 ? -11.758 -34.906 -9.398 1 96.94 223 ASP A C 1
ATOM 1628 O O . ASP A 1 223 ? -12.82 -34.531 -9.914 1 96.94 223 ASP A O 1
ATOM 1632 N N . ASP A 1 224 ? -11.367 -34.438 -8.242 1 97.94 224 ASP A N 1
ATOM 1633 C CA . ASP A 1 224 ? -12.094 -33.375 -7.562 1 97.94 224 ASP A CA 1
ATOM 1634 C C . ASP A 1 224 ? -11.305 -32.062 -7.586 1 97.94 224 ASP A C 1
ATOM 1636 O O . ASP A 1 224 ? -11.805 -31.031 -7.137 1 97.94 224 ASP A O 1
ATOM 1640 N N . LEU A 1 225 ? -10.141 -32.125 -8.125 1 98.69 225 LEU A N 1
ATOM 1641 C CA . LEU A 1 225 ? -9.281 -30.938 -8.148 1 98.69 225 LEU A CA 1
ATOM 1642 C C . LEU A 1 225 ? -8.898 -30.578 -9.578 1 98.69 225 LEU A C 1
ATOM 1644 O O . LEU A 1 225 ? -8.805 -31.453 -10.445 1 98.69 225 LEU A O 1
ATOM 1648 N N . VAL A 1 226 ? -8.758 -29.281 -9.812 1 98.81 226 VAL A N 1
ATOM 1649 C CA . VAL A 1 226 ? -8.125 -28.797 -11.039 1 98.81 226 VAL A CA 1
ATOM 1650 C C . VAL A 1 226 ? -6.613 -29.016 -10.961 1 98.81 226 VAL A C 1
ATOM 1652 O O . VAL A 1 226 ? -5.988 -28.719 -9.938 1 98.81 226 VAL A O 1
ATOM 1655 N N . ARG A 1 227 ? -6.004 -29.531 -12.062 1 98.81 227 ARG A N 1
ATOM 1656 C CA . ARG A 1 227 ? -4.582 -29.859 -11.992 1 98.81 227 ARG A CA 1
ATOM 1657 C C . ARG A 1 227 ? -3.838 -29.344 -13.219 1 98.81 227 ARG A C 1
ATOM 1659 O O . ARG A 1 227 ? -4.238 -29.609 -14.352 1 98.81 227 ARG A O 1
ATOM 1666 N N . HIS A 1 228 ? -2.814 -28.562 -13.016 1 98.88 228 HIS A N 1
ATOM 1667 C CA . HIS A 1 228 ? -1.833 -28.125 -14.008 1 98.88 228 HIS A CA 1
ATOM 1668 C C . HIS A 1 228 ? -0.473 -28.766 -13.75 1 98.88 228 HIS A C 1
ATOM 1670 O O . HIS A 1 228 ? -0.06 -28.906 -12.594 1 98.88 228 HIS A O 1
ATOM 1676 N N . ARG A 1 229 ? 0.213 -29.125 -14.82 1 98.62 229 ARG A N 1
ATOM 1677 C CA . ARG A 1 229 ? 1.405 -29.938 -14.602 1 98.62 229 ARG A CA 1
ATOM 1678 C C . ARG A 1 229 ? 2.555 -29.469 -15.484 1 98.62 229 ARG A C 1
ATOM 1680 O O . ARG A 1 229 ? 2.334 -28.984 -16.609 1 98.62 229 ARG A O 1
ATOM 1687 N N . LEU A 1 230 ? 3.695 -29.547 -14.992 1 98.81 230 LEU A N 1
ATOM 1688 C CA . LEU A 1 230 ? 4.953 -29.406 -15.719 1 98.81 230 LEU A CA 1
ATOM 1689 C C . LEU A 1 230 ? 5.797 -30.672 -15.578 1 98.81 230 LEU A C 1
ATOM 1691 O O . LEU A 1 230 ? 6.172 -31.047 -14.461 1 98.81 230 LEU A O 1
ATOM 1695 N N . ASP A 1 231 ? 6.078 -31.344 -16.672 1 98.56 231 ASP A N 1
ATOM 1696 C CA . ASP A 1 231 ? 6.863 -32.562 -16.688 1 98.56 231 ASP A CA 1
ATOM 1697 C C . ASP A 1 231 ? 8.242 -32.344 -17.312 1 98.56 231 ASP A C 1
ATOM 1699 O O . ASP A 1 231 ? 8.344 -31.797 -18.422 1 98.56 231 ASP A O 1
ATOM 1703 N N . GLY A 1 232 ? 9.234 -32.719 -16.578 1 97.88 232 GLY A N 1
ATOM 1704 C CA . GLY A 1 232 ? 10.594 -32.594 -17.078 1 97.88 232 GLY A CA 1
ATOM 1705 C C . GLY A 1 232 ? 11.43 -33.844 -16.875 1 97.88 232 GLY A C 1
ATOM 1706 O O . GLY A 1 232 ? 10.961 -34.781 -16.266 1 97.88 232 GLY A O 1
ATOM 1707 N N . PRO A 1 233 ? 12.656 -33.844 -17.406 1 97 233 PRO A N 1
ATOM 1708 C CA . PRO A 1 233 ? 13.57 -35 -17.281 1 97 233 PRO A CA 1
ATOM 1709 C C . PRO A 1 233 ? 13.875 -35.344 -15.828 1 97 233 PRO A C 1
ATOM 1711 O O . PRO A 1 233 ? 14.148 -36.5 -15.516 1 97 233 PRO A O 1
ATOM 1714 N N . ASP A 1 234 ? 13.852 -34.344 -14.953 1 94.62 234 ASP A N 1
ATOM 1715 C CA . ASP A 1 234 ? 14.234 -34.594 -13.562 1 94.62 234 ASP A CA 1
ATOM 1716 C C . ASP A 1 234 ? 13 -34.688 -12.664 1 94.62 234 ASP A C 1
ATOM 1718 O O . ASP A 1 234 ? 13.055 -34.344 -11.484 1 94.62 234 ASP A O 1
ATOM 1722 N N . GLY A 1 235 ? 11.852 -34.969 -13.266 1 95.19 235 GLY A N 1
ATOM 1723 C CA . GLY A 1 235 ? 10.641 -35.125 -12.477 1 95.19 235 GLY A CA 1
ATOM 1724 C C . GLY A 1 235 ? 9.508 -34.25 -12.945 1 95.19 235 GLY A C 1
ATOM 1725 O O . GLY A 1 235 ? 9.562 -33.688 -14.039 1 95.19 235 GLY A O 1
ATOM 1726 N N . SER A 1 236 ? 8.453 -34.25 -12.148 1 97.56 236 SER A N 1
ATOM 1727 C CA . SER A 1 236 ? 7.266 -33.469 -12.469 1 97.56 236 SER A CA 1
ATOM 1728 C C . SER A 1 236 ? 6.82 -32.625 -11.273 1 97.56 236 SER A C 1
ATOM 1730 O O . SER A 1 236 ? 7.164 -32.938 -10.133 1 97.56 236 SER A O 1
ATOM 1732 N N . VAL A 1 237 ? 6.172 -31.562 -11.578 1 98.62 237 VAL A N 1
ATOM 1733 C CA . VAL A 1 237 ? 5.527 -30.75 -10.562 1 98.62 237 VAL A CA 1
ATOM 1734 C C . VAL A 1 237 ? 4.09 -30.438 -10.977 1 98.62 237 VAL A C 1
ATOM 1736 O O . VAL A 1 237 ? 3.811 -30.25 -12.164 1 98.62 237 VAL A O 1
ATOM 1739 N N . GLU A 1 238 ? 3.223 -30.484 -10.039 1 98.62 238 GLU A N 1
ATOM 1740 C CA . GLU A 1 238 ? 1.804 -30.234 -10.273 1 98.62 238 GLU A CA 1
ATOM 1741 C C . GLU A 1 238 ? 1.284 -29.125 -9.375 1 98.62 238 GLU A C 1
ATOM 1743 O O . GLU A 1 238 ? 1.593 -29.078 -8.18 1 98.62 238 GLU A O 1
ATOM 1748 N N . VAL A 1 239 ? 0.618 -28.141 -9.969 1 98.94 239 VAL A N 1
ATOM 1749 C CA . VAL A 1 239 ? -0.197 -27.172 -9.234 1 98.94 239 VAL A CA 1
ATOM 1750 C C . VAL A 1 239 ? -1.658 -27.609 -9.25 1 98.94 239 VAL A C 1
ATOM 1752 O O . VAL A 1 239 ? -2.283 -27.672 -10.312 1 98.94 239 VAL A O 1
ATOM 1755 N N . TRP A 1 240 ? -2.188 -27.922 -8.148 1 98.88 240 TRP A N 1
ATOM 1756 C CA . TRP A 1 240 ? -3.594 -28.312 -8.07 1 98.88 240 TRP A CA 1
ATOM 1757 C C . TRP A 1 240 ? -4.398 -27.25 -7.32 1 98.88 240 TRP A C 1
ATOM 1759 O O . TRP A 1 240 ? -3.836 -26.438 -6.578 1 98.88 240 TRP A O 1
ATOM 1769 N N . ALA A 1 241 ? -5.664 -27.188 -7.547 1 98.94 241 ALA A N 1
ATOM 1770 C CA . ALA A 1 241 ? -6.535 -26.219 -6.875 1 98.94 241 ALA A CA 1
ATOM 1771 C C . ALA A 1 241 ? -7.969 -26.734 -6.809 1 98.94 241 ALA A C 1
ATOM 1773 O O . ALA A 1 241 ? -8.383 -27.562 -7.625 1 98.94 241 ALA A O 1
ATOM 1774 N N . GLU A 1 242 ? -8.656 -26.266 -5.816 1 98.88 242 GLU A N 1
ATOM 1775 C CA . GLU A 1 242 ? -10.102 -26.5 -5.789 1 98.88 242 GLU A CA 1
ATOM 1776 C C . GLU A 1 242 ? -10.789 -25.844 -6.98 1 98.88 242 GLU A C 1
ATOM 1778 O O . GLU A 1 242 ? -10.273 -24.891 -7.559 1 98.88 242 GLU A O 1
ATOM 1783 N N . PRO A 1 243 ? -11.984 -26.359 -7.312 1 98.56 243 PRO A N 1
ATOM 1784 C CA . PRO A 1 243 ? -12.656 -25.906 -8.531 1 98.56 243 PRO A CA 1
ATOM 1785 C C . PRO A 1 243 ? -12.977 -24.422 -8.516 1 98.56 243 PRO A C 1
ATOM 1787 O O . PRO A 1 243 ? -13.234 -23.828 -9.562 1 98.56 243 PRO A O 1
ATOM 1790 N N . VAL A 1 244 ? -13.023 -23.781 -7.348 1 98.75 244 VAL A N 1
ATOM 1791 C CA . VAL A 1 244 ? -13.289 -22.344 -7.254 1 98.75 244 VAL A CA 1
ATOM 1792 C C . VAL A 1 244 ? -12.195 -21.562 -7.973 1 98.75 244 VAL A C 1
ATOM 1794 O O . VAL A 1 244 ? -12.414 -20.453 -8.438 1 98.75 244 VAL A O 1
ATOM 1797 N N . PHE A 1 245 ? -11.047 -22.156 -8.094 1 98.88 245 PHE A N 1
ATOM 1798 C CA . PHE A 1 245 ? -9.977 -21.594 -8.906 1 98.88 245 PHE A CA 1
ATOM 1799 C C . PHE A 1 245 ? -10.172 -21.938 -10.383 1 98.88 245 PHE A C 1
ATOM 1801 O O . PHE A 1 245 ? -9.375 -22.672 -10.961 1 98.88 245 PHE A O 1
ATOM 1808 N N . GLY A 1 246 ? -11.125 -21.266 -10.961 1 98.81 246 GLY A N 1
ATOM 1809 C CA . GLY A 1 246 ? -11.602 -21.594 -12.297 1 98.81 246 GLY A CA 1
ATOM 1810 C C . GLY A 1 246 ? -10.75 -20.984 -13.391 1 98.81 246 GLY A C 1
ATOM 1811 O O . GLY A 1 246 ? -11.055 -21.141 -14.578 1 98.81 246 GLY A O 1
ATOM 1812 N N . TYR A 1 247 ? -9.711 -20.297 -13.055 1 98.94 247 TYR A N 1
ATOM 1813 C CA . TYR A 1 247 ? -8.812 -19.641 -14 1 98.94 247 TYR A CA 1
ATOM 1814 C C . TYR A 1 247 ? -7.355 -19.938 -13.656 1 98.94 247 TYR A C 1
ATOM 1816 O O . TYR A 1 247 ? -7.035 -20.266 -12.508 1 98.94 247 TYR A O 1
ATOM 1824 N N . VAL A 1 248 ? -6.496 -19.859 -14.625 1 98.94 248 VAL A N 1
ATOM 1825 C CA . VAL A 1 248 ? -5.059 -19.984 -14.414 1 98.94 248 VAL A CA 1
ATOM 1826 C C . VAL A 1 248 ? -4.309 -19.031 -15.336 1 98.94 248 VAL A C 1
ATOM 1828 O O . VAL A 1 248 ? -4.617 -18.922 -16.516 1 98.94 248 VAL A O 1
ATOM 1831 N N . GLN A 1 249 ? -3.506 -18.219 -14.805 1 98.88 249 GLN A N 1
ATOM 1832 C CA . GLN A 1 249 ? -2.545 -17.422 -15.57 1 98.88 249 GLN A CA 1
ATOM 1833 C C . GLN A 1 249 ? -1.252 -18.203 -15.805 1 98.88 249 GLN A C 1
ATOM 1835 O O . GLN A 1 249 ? -0.696 -18.781 -14.867 1 98.88 249 GLN A O 1
ATOM 1840 N N . VAL A 1 250 ? -0.82 -18.266 -16.969 1 98.81 250 VAL A N 1
ATOM 1841 C CA . VAL A 1 250 ? 0.497 -18.812 -17.281 1 98.81 250 VAL A CA 1
ATOM 1842 C C . VAL A 1 250 ? 1.389 -17.719 -17.859 1 98.81 250 VAL A C 1
ATOM 1844 O O . VAL A 1 250 ? 0.992 -17.016 -18.797 1 98.81 250 VAL A O 1
ATOM 1847 N N . TYR A 1 251 ? 2.5 -17.547 -17.297 1 98.62 251 TYR A N 1
ATOM 1848 C CA . TYR A 1 251 ? 3.457 -16.516 -17.703 1 98.62 251 TYR A CA 1
ATOM 1849 C C . TYR A 1 251 ? 4.863 -17.094 -17.812 1 98.62 251 TYR A C 1
ATOM 1851 O O . TYR A 1 251 ? 5.34 -17.766 -16.891 1 98.62 251 TYR A O 1
ATOM 1859 N N . THR A 1 252 ? 5.508 -16.844 -18.891 1 97.56 252 THR A N 1
ATOM 1860 C CA . THR A 1 252 ? 6.859 -17.328 -19.141 1 97.56 252 THR A CA 1
ATOM 1861 C C . THR A 1 252 ? 7.832 -16.172 -19.328 1 97.56 252 THR A C 1
ATOM 1863 O O . THR A 1 252 ? 8.211 -15.844 -20.453 1 97.56 252 THR A O 1
ATOM 1866 N N . PRO A 1 253 ? 8.258 -15.578 -18.266 1 95.56 253 PRO A N 1
ATOM 1867 C CA . PRO A 1 253 ? 9.266 -14.523 -18.453 1 95.56 253 PRO A CA 1
ATOM 1868 C C . PRO A 1 253 ? 10.539 -15.031 -19.109 1 95.56 253 PRO A C 1
ATOM 1870 O O . PRO A 1 253 ? 10.984 -16.156 -18.844 1 95.56 253 PRO A O 1
ATOM 1873 N N . PRO A 1 254 ? 11.07 -14.211 -20 1 89.5 254 PRO A N 1
ATOM 1874 C CA . PRO A 1 254 ? 12.289 -14.656 -20.672 1 89.5 254 PRO A CA 1
ATOM 1875 C C . PRO A 1 254 ? 13.484 -14.789 -19.734 1 89.5 254 PRO A C 1
ATOM 1877 O O . PRO A 1 254 ? 14.391 -15.594 -19.984 1 89.5 254 PRO A O 1
ATOM 1880 N N . GLU A 1 255 ? 13.484 -14.008 -18.703 1 93.25 255 GLU A N 1
ATOM 1881 C CA . GLU A 1 255 ? 14.609 -14.031 -17.766 1 93.25 255 GLU A CA 1
ATOM 1882 C C . GLU A 1 255 ? 14.125 -14.023 -16.328 1 93.25 255 GLU A C 1
ATOM 1884 O O . GLU A 1 255 ? 13.531 -13.047 -15.867 1 93.25 255 GLU A O 1
ATOM 1889 N N . TYR A 1 256 ? 14.305 -15.086 -15.688 1 95.44 256 TYR A N 1
ATOM 1890 C CA . TYR A 1 256 ? 14.203 -15.195 -14.234 1 95.44 256 TYR A CA 1
ATOM 1891 C C . TYR A 1 256 ? 15.586 -15.258 -13.602 1 95.44 256 TYR A C 1
ATOM 1893 O O . TYR A 1 256 ? 16.453 -15.992 -14.062 1 95.44 256 TYR A O 1
ATOM 1901 N N . PRO A 1 257 ? 15.766 -14.422 -12.57 1 93.06 257 PRO A N 1
ATOM 1902 C CA . PRO A 1 257 ? 17.109 -14.375 -12 1 93.06 257 PRO A CA 1
ATOM 1903 C C . PRO A 1 257 ? 17.656 -15.758 -11.656 1 93.06 257 PRO A C 1
ATOM 1905 O O . PRO A 1 257 ? 17.016 -16.516 -10.93 1 93.06 257 PRO A O 1
ATOM 1908 N N . GLY A 1 258 ? 18.812 -16.062 -12.25 1 90.06 258 GLY A N 1
ATOM 1909 C CA . GLY A 1 258 ? 19.516 -17.297 -11.945 1 90.06 258 GLY A CA 1
ATOM 1910 C C . GLY A 1 258 ? 18.984 -18.484 -12.711 1 90.06 258 GLY A C 1
ATOM 1911 O O . GLY A 1 258 ? 19.469 -19.609 -12.531 1 90.06 258 GLY A O 1
ATOM 1912 N N . ARG A 1 259 ? 18.016 -18.422 -13.586 1 90.25 259 ARG A N 1
ATOM 1913 C CA . ARG A 1 259 ? 17.391 -19.562 -14.234 1 90.25 259 ARG A CA 1
ATOM 1914 C C . ARG A 1 259 ? 17.281 -19.359 -15.742 1 90.25 259 ARG A C 1
ATOM 1916 O O . ARG A 1 259 ? 17.5 -20.297 -16.516 1 90.25 259 ARG A O 1
ATOM 1923 N N . GLY A 1 260 ? 17.094 -18.109 -16.188 1 92.19 260 GLY A N 1
ATOM 1924 C CA . GLY A 1 260 ? 16.656 -17.875 -17.547 1 92.19 260 GLY A CA 1
ATOM 1925 C C . GLY A 1 260 ? 15.148 -18 -17.719 1 92.19 260 GLY A C 1
ATOM 1926 O O . GLY A 1 260 ? 14.375 -17.391 -17 1 92.19 260 GLY A O 1
ATOM 1927 N N . ARG A 1 261 ? 14.781 -18.953 -18.641 1 94.94 261 ARG A N 1
ATOM 1928 C CA . ARG A 1 261 ? 13.352 -19.156 -18.875 1 94.94 261 ARG A CA 1
ATOM 1929 C C . ARG A 1 261 ? 12.695 -19.844 -17.688 1 94.94 261 ARG A C 1
ATOM 1931 O O . ARG A 1 261 ? 13.203 -20.844 -17.172 1 94.94 261 ARG A O 1
ATOM 1938 N N . ALA A 1 262 ? 11.633 -19.25 -17.156 1 97.69 262 ALA A N 1
ATOM 1939 C CA . ALA A 1 262 ? 10.805 -19.828 -16.094 1 97.69 262 ALA A CA 1
ATOM 1940 C C . ALA A 1 262 ? 9.336 -19.859 -16.5 1 97.69 262 ALA A C 1
ATOM 1942 O O . ALA A 1 262 ? 8.977 -19.406 -17.594 1 97.69 262 ALA A O 1
ATOM 1943 N N . VAL A 1 263 ? 8.516 -20.484 -15.703 1 98.44 263 VAL A N 1
ATOM 1944 C CA . VAL A 1 263 ? 7.086 -20.516 -15.984 1 98.44 263 VAL A CA 1
ATOM 1945 C C . VAL A 1 263 ? 6.301 -20.344 -14.688 1 98.44 263 VAL A C 1
ATOM 1947 O O . VAL A 1 263 ? 6.531 -21.078 -13.719 1 98.44 263 VAL A O 1
ATOM 1950 N N . ALA A 1 264 ? 5.5 -19.328 -14.656 1 98.81 264 ALA A N 1
ATOM 1951 C CA . ALA A 1 264 ? 4.516 -19.188 -13.586 1 98.81 264 ALA A CA 1
ATOM 1952 C C . ALA A 1 264 ? 3.207 -19.875 -13.953 1 98.81 264 ALA A C 1
ATOM 1954 O O . ALA A 1 264 ? 2.725 -19.766 -15.086 1 98.81 264 ALA A O 1
ATOM 1955 N N . ILE A 1 265 ? 2.676 -20.672 -13.102 1 98.88 265 ILE A N 1
ATOM 1956 C CA . ILE A 1 265 ? 1.332 -21.234 -13.164 1 98.88 265 ILE A CA 1
ATOM 1957 C C . ILE A 1 265 ? 0.501 -20.719 -11.992 1 98.88 265 ILE A C 1
ATOM 1959 O O . ILE A 1 265 ? 0.646 -21.203 -10.867 1 98.88 265 ILE A O 1
ATOM 1963 N N . GLU A 1 266 ? -0.339 -19.75 -12.219 1 98.94 266 GLU A N 1
ATOM 1964 C CA . GLU A 1 266 ? -0.998 -18.969 -11.172 1 98.94 266 GLU A CA 1
ATOM 1965 C C . GLU A 1 266 ? -2.471 -19.344 -11.047 1 98.94 266 GLU A C 1
ATOM 1967 O O . GLU A 1 266 ? -3.307 -18.891 -11.828 1 98.94 266 GLU A O 1
ATOM 1972 N N . PRO A 1 267 ? -2.799 -20.188 -10.094 1 98.94 267 PRO A N 1
ATOM 1973 C CA . PRO A 1 267 ? -4.23 -20.422 -9.883 1 98.94 267 PRO A CA 1
ATOM 1974 C C . PRO A 1 267 ? -4.973 -19.156 -9.445 1 98.94 267 PRO A C 1
ATOM 1976 O O . PRO A 1 267 ? -4.488 -18.422 -8.586 1 98.94 267 PRO A O 1
ATOM 1979 N N . MET A 1 268 ? -6.047 -18.875 -10.047 1 98.94 268 MET A N 1
ATOM 1980 C CA . MET A 1 268 ? -6.836 -17.688 -9.75 1 98.94 268 MET A CA 1
ATOM 1981 C C . MET A 1 268 ? -8.32 -18.031 -9.664 1 98.94 268 MET A C 1
ATOM 1983 O O . MET A 1 268 ? -8.828 -18.828 -10.461 1 98.94 268 MET A O 1
ATOM 1987 N N . THR A 1 269 ? -9.039 -17.344 -8.766 1 98.94 269 THR A N 1
ATOM 1988 C CA . THR A 1 269 ? -10.484 -17.547 -8.688 1 98.94 269 THR A CA 1
ATOM 1989 C C . THR A 1 269 ? -11.195 -16.75 -9.781 1 98.94 269 THR A C 1
ATOM 1991 O O . THR A 1 269 ? -12.336 -17.047 -10.133 1 98.94 269 THR A O 1
ATOM 1994 N N . CYS A 1 270 ? -10.547 -15.711 -10.281 1 98.88 270 CYS A N 1
ATOM 1995 C CA . CYS A 1 270 ? -11.164 -14.859 -11.297 1 98.88 270 CYS A CA 1
ATOM 1996 C C . CYS A 1 270 ? -10.125 -14.367 -12.297 1 98.88 270 CYS A C 1
ATOM 1998 O O . CYS A 1 270 ? -8.93 -14.352 -12.008 1 98.88 270 CYS A O 1
ATOM 2000 N N . PRO A 1 271 ? -10.539 -13.984 -13.492 1 98.81 271 PRO A N 1
ATOM 2001 C CA . PRO A 1 271 ? -9.609 -13.547 -14.539 1 98.81 271 PRO A CA 1
ATOM 2002 C C . PRO A 1 271 ? -9.234 -12.078 -14.422 1 98.81 271 PRO A C 1
ATOM 2004 O O . PRO A 1 271 ? -9.711 -11.383 -13.523 1 98.81 271 PRO A O 1
ATOM 2007 N N . PRO A 1 272 ? -8.305 -11.617 -15.32 1 98.81 272 PRO A N 1
ATOM 2008 C CA . PRO A 1 272 ? -8.008 -10.18 -15.336 1 98.81 272 PRO A CA 1
ATOM 2009 C C . PRO A 1 272 ? -9.258 -9.32 -15.523 1 98.81 272 PRO A C 1
ATOM 2011 O O . PRO A 1 272 ? -10.164 -9.695 -16.266 1 98.81 272 PRO A O 1
ATOM 2014 N N . ASP A 1 273 ? -9.297 -8.227 -14.766 1 98.88 273 ASP A N 1
ATOM 2015 C CA . ASP A 1 273 ? -10.32 -7.191 -14.867 1 98.88 273 ASP A CA 1
ATOM 2016 C C . ASP A 1 273 ? -11.68 -7.715 -14.398 1 98.88 273 ASP A C 1
ATOM 2018 O O . ASP A 1 273 ? -12.719 -7.238 -14.852 1 98.88 273 ASP A O 1
ATOM 2022 N N . ALA A 1 274 ? -11.617 -8.711 -13.578 1 98.81 274 ALA A N 1
ATOM 2023 C CA . ALA A 1 274 ? -12.836 -9.344 -13.086 1 98.81 274 ALA A CA 1
ATOM 2024 C C . ALA A 1 274 ? -13.695 -8.344 -12.312 1 98.81 274 ALA A C 1
ATOM 2026 O O . ALA A 1 274 ? -14.93 -8.453 -12.305 1 98.81 274 ALA A O 1
ATOM 2027 N N . LEU A 1 275 ? -13.125 -7.344 -11.625 1 98.81 275 LEU A N 1
ATOM 2028 C CA . LEU A 1 275 ? -13.914 -6.344 -10.906 1 98.81 275 LEU A CA 1
ATOM 2029 C C . LEU A 1 275 ? -14.852 -5.613 -11.852 1 98.81 275 LEU A C 1
ATOM 2031 O O . LEU A 1 275 ? -15.898 -5.105 -11.43 1 98.81 275 LEU A O 1
ATOM 2035 N N . ASN A 1 276 ? -14.508 -5.594 -13.07 1 98.62 276 ASN A N 1
ATOM 2036 C CA . ASN A 1 276 ? -15.359 -4.934 -14.055 1 98.62 276 ASN A CA 1
ATOM 2037 C C . ASN A 1 276 ? -16.281 -5.926 -14.758 1 98.62 276 ASN A C 1
ATOM 2039 O O . ASN A 1 276 ? -17.453 -5.637 -14.977 1 98.62 276 ASN A O 1
ATOM 2043 N N . SER A 1 277 ? -15.758 -7.137 -15.078 1 98.38 277 SER A N 1
ATOM 2044 C CA . SER A 1 277 ? -16.562 -8.109 -15.812 1 98.38 277 SER A CA 1
ATOM 2045 C C . SER A 1 277 ? -17.5 -8.867 -14.883 1 98.38 277 SER A C 1
ATOM 2047 O O . SER A 1 277 ? -18.531 -9.367 -15.32 1 98.38 277 SER A O 1
ATOM 2049 N N . GLY A 1 278 ? -17.047 -9.031 -13.609 1 98.25 278 GLY A N 1
ATOM 2050 C CA . GLY A 1 278 ? -17.812 -9.812 -12.648 1 98.25 278 GLY A CA 1
ATOM 2051 C C . GLY A 1 278 ? -17.484 -11.289 -12.672 1 98.25 278 GLY A C 1
ATOM 2052 O O . GLY A 1 278 ? -17.938 -12.047 -11.82 1 98.25 278 GLY A O 1
ATOM 2053 N N . ASP A 1 279 ? -16.672 -11.672 -13.633 1 98.25 279 ASP A N 1
ATOM 2054 C CA . ASP A 1 279 ? -16.406 -13.086 -13.852 1 98.25 279 ASP A CA 1
ATOM 2055 C C . ASP A 1 279 ? -15.578 -13.672 -12.703 1 98.25 279 ASP A C 1
ATOM 2057 O O . ASP A 1 279 ? -14.508 -13.156 -12.375 1 98.25 279 ASP A O 1
ATOM 2061 N N . GLY A 1 280 ? -16.141 -14.734 -12.141 1 98.56 280 GLY A N 1
ATOM 2062 C CA . GLY A 1 280 ? -15.375 -15.531 -11.188 1 98.56 280 GLY A CA 1
ATOM 2063 C C . GLY A 1 280 ? -15.234 -14.859 -9.836 1 98.56 280 GLY A C 1
ATOM 2064 O O . GLY A 1 280 ? -14.547 -15.367 -8.953 1 98.56 280 GLY A O 1
ATOM 2065 N N . LEU A 1 281 ? -15.852 -13.727 -9.609 1 98.81 281 LEU A N 1
ATOM 2066 C CA . LEU A 1 281 ? -15.742 -13.039 -8.328 1 98.81 281 LEU A CA 1
ATOM 2067 C C . LEU A 1 281 ? -16.531 -13.781 -7.254 1 98.81 281 LEU A C 1
ATOM 2069 O O . LEU A 1 281 ? -17.547 -14.422 -7.547 1 98.81 281 LEU A O 1
ATOM 2073 N N . ILE A 1 282 ? -16.031 -13.688 -6.062 1 98.88 282 ILE A N 1
ATOM 2074 C CA . ILE A 1 282 ? -16.688 -14.18 -4.859 1 98.88 282 ILE A CA 1
ATOM 2075 C C . ILE A 1 282 ? -17.281 -13.008 -4.074 1 98.88 282 ILE A C 1
ATOM 2077 O O . ILE A 1 282 ? -16.562 -12.047 -3.76 1 98.88 282 ILE A O 1
ATOM 2081 N N . THR A 1 283 ? -18.484 -13 -3.811 1 98.75 283 THR A N 1
ATOM 2082 C CA . THR A 1 283 ? -19.094 -11.914 -3.053 1 98.75 283 THR A CA 1
ATOM 2083 C C . THR A 1 283 ? -19.328 -12.336 -1.602 1 98.75 283 THR A C 1
ATOM 2085 O O . THR A 1 283 ? -19.891 -13.398 -1.337 1 98.75 283 THR A O 1
ATOM 2088 N N . LEU A 1 284 ? -18.891 -11.539 -0.714 1 98.81 284 LEU A N 1
ATOM 2089 C CA . LEU A 1 284 ? -19.078 -11.805 0.708 1 98.81 284 LEU A CA 1
ATOM 2090 C C . LEU A 1 284 ? -19.984 -10.758 1.334 1 98.81 284 LEU A C 1
ATOM 2092 O O . LEU A 1 284 ? -19.766 -9.555 1.185 1 98.81 284 LEU A O 1
ATOM 2096 N N . GLU A 1 285 ? -21 -11.203 2.02 1 98.75 285 GLU A N 1
ATOM 2097 C CA . GLU A 1 285 ? -21.781 -10.328 2.891 1 98.75 285 GLU A CA 1
ATOM 2098 C C . GLU A 1 285 ? -21 -9.953 4.145 1 98.75 285 GLU A C 1
ATOM 2100 O O . GLU A 1 285 ? -20.031 -10.633 4.5 1 98.75 285 GLU A O 1
ATOM 2105 N N . PRO A 1 286 ? -21.469 -8.852 4.785 1 98.5 286 PRO A N 1
ATOM 2106 C CA . PRO A 1 286 ? -20.797 -8.508 6.043 1 98.5 286 PRO A CA 1
ATOM 2107 C C . PRO A 1 286 ? -20.719 -9.688 7.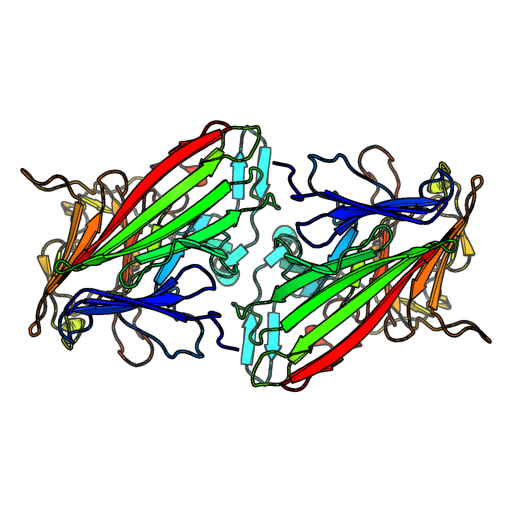012 1 98.5 286 PRO A C 1
ATOM 2109 O O . PRO A 1 286 ? -21.719 -10.352 7.266 1 98.5 286 PRO A O 1
ATOM 2112 N N . GLY A 1 287 ? -19.516 -9.977 7.473 1 98.69 287 GLY A N 1
ATOM 2113 C CA . GLY A 1 287 ? -19.312 -11.023 8.453 1 98.69 287 GLY A CA 1
ATOM 2114 C C . GLY A 1 287 ? -19.094 -12.391 7.832 1 98.69 287 GLY A C 1
ATOM 2115 O O . GLY A 1 287 ? -18.641 -13.32 8.5 1 98.69 287 GLY A O 1
ATOM 2116 N N . GLU A 1 288 ? -19.406 -12.57 6.551 1 98.88 288 GLU A N 1
ATOM 2117 C CA . GLU A 1 288 ? -19.281 -13.852 5.875 1 98.88 288 GLU A CA 1
ATOM 2118 C C . GLU A 1 288 ? -17.812 -14.188 5.609 1 98.88 288 GLU A C 1
ATOM 2120 O O . GLU A 1 288 ? -16.984 -13.289 5.438 1 98.88 288 GLU A O 1
ATOM 2125 N N . THR A 1 289 ? -17.516 -15.438 5.582 1 98.94 289 THR A N 1
ATOM 2126 C CA . THR A 1 289 ? -16.156 -15.938 5.363 1 98.94 289 THR A CA 1
ATOM 2127 C C . THR A 1 289 ? -16.125 -16.906 4.184 1 98.94 289 THR A C 1
ATOM 2129 O O . THR A 1 289 ? -17.047 -17.703 4.004 1 98.94 289 THR A O 1
ATOM 2132 N N . TRP A 1 290 ? -15.109 -16.828 3.402 1 98.94 290 TRP A N 1
ATOM 2133 C CA . TRP A 1 290 ? -14.812 -17.75 2.316 1 98.94 290 TRP A CA 1
ATOM 2134 C C . TRP A 1 290 ? -13.469 -18.438 2.537 1 98.94 290 TRP A C 1
ATOM 2136 O O . TRP A 1 290 ? -12.531 -17.828 3.049 1 98.94 290 TRP A O 1
ATOM 2146 N N . THR A 1 291 ? -13.398 -19.688 2.125 1 98.94 291 THR A N 1
ATOM 2147 C CA . THR A 1 291 ? -12.141 -20.422 2.164 1 98.94 291 THR A CA 1
ATOM 2148 C C . THR A 1 291 ? -11.914 -21.172 0.858 1 98.94 291 THR A C 1
ATOM 2150 O O . THR A 1 291 ? -12.859 -21.719 0.278 1 98.94 291 THR A O 1
ATOM 2153 N N . GLY A 1 292 ? -10.742 -21.203 0.37 1 98.88 292 GLY A N 1
ATOM 2154 C CA . GLY A 1 292 ? -10.328 -21.969 -0.801 1 98.88 292 GLY A CA 1
ATOM 2155 C C . GLY A 1 292 ? -8.875 -22.391 -0.75 1 98.88 292 GLY A C 1
ATOM 2156 O O . GLY A 1 292 ? -8.031 -21.703 -0.17 1 98.88 292 GLY A O 1
ATOM 2157 N N . SER A 1 293 ? -8.57 -23.516 -1.436 1 98.94 293 SER A N 1
ATOM 2158 C CA . SER A 1 293 ? -7.227 -24.062 -1.315 1 98.94 293 SER A CA 1
ATOM 2159 C C . SER A 1 293 ? -6.645 -24.406 -2.684 1 98.94 293 SER A C 1
ATOM 2161 O O . SER A 1 293 ? -7.387 -24.719 -3.617 1 98.94 293 SER A O 1
ATOM 2163 N N . TRP A 1 294 ? -5.422 -24.344 -2.77 1 98.94 294 TRP A N 1
ATOM 2164 C CA . TRP A 1 294 ? -4.57 -24.844 -3.836 1 98.94 294 TRP A CA 1
ATOM 2165 C C . TRP A 1 294 ? -3.283 -25.438 -3.268 1 98.94 294 TRP A C 1
ATOM 2167 O O . TRP A 1 294 ? -3.047 -25.375 -2.059 1 98.94 294 TRP A O 1
ATOM 2177 N N . GLY A 1 295 ? -2.496 -26 -4.125 1 98.88 295 GLY A N 1
ATOM 2178 C CA . GLY A 1 295 ? -1.256 -26.578 -3.641 1 98.88 295 GLY A CA 1
ATOM 2179 C C . GLY A 1 295 ? -0.314 -27 -4.758 1 98.88 295 GLY A C 1
ATOM 2180 O O . GLY A 1 295 ? -0.585 -26.734 -5.934 1 98.88 295 GLY A O 1
ATOM 2181 N N . ILE A 1 296 ? 0.822 -27.438 -4.324 1 98.94 296 ILE A N 1
ATOM 2182 C CA . ILE A 1 296 ? 1.863 -27.906 -5.238 1 98.94 296 ILE A CA 1
ATOM 2183 C C . ILE A 1 296 ? 2.375 -29.266 -4.785 1 98.94 296 ILE A C 1
ATOM 2185 O O . ILE A 1 296 ? 2.623 -29.484 -3.596 1 98.94 296 ILE A O 1
ATOM 2189 N N . SER A 1 297 ? 2.463 -30.156 -5.68 1 97.62 297 SER A N 1
ATOM 2190 C CA . SER A 1 297 ? 3.02 -31.484 -5.426 1 97.62 297 SER A CA 1
ATOM 2191 C C . SER A 1 297 ? 4 -31.891 -6.52 1 97.62 297 SER A C 1
ATOM 2193 O O . SER A 1 297 ? 3.996 -31.312 -7.609 1 97.62 297 SER A O 1
ATOM 2195 N N . GLY A 1 298 ? 4.953 -32.844 -6.191 1 91.38 298 GLY A N 1
ATOM 2196 C CA . GLY A 1 298 ? 5.91 -33.344 -7.164 1 91.38 298 GLY A CA 1
ATOM 2197 C C . GLY A 1 298 ? 6.719 -34.531 -6.652 1 91.38 298 GLY A C 1
ATOM 2198 O O . GLY A 1 298 ? 6.695 -34.844 -5.457 1 91.38 298 GLY A O 1
ATOM 2199 N N . MET B 1 1 ? -15.805 -3.508 11.102 1 94.38 1 MET B N 1
ATOM 2200 C CA . MET B 1 1 ? -14.625 -2.814 11.602 1 94.38 1 MET B CA 1
ATOM 2201 C C . MET B 1 1 ? -14.539 -1.401 11.039 1 94.38 1 MET B C 1
ATOM 2203 O O . MET B 1 1 ? -14.883 -1.173 9.875 1 94.38 1 MET B O 1
ATOM 2207 N N . PRO B 1 2 ? -14.086 -0.448 11.836 1 95.88 2 PRO B N 1
ATOM 2208 C CA . PRO B 1 2 ? -13.914 0.899 11.289 1 95.88 2 PRO B CA 1
ATOM 2209 C C . PRO B 1 2 ? -12.867 0.958 10.18 1 95.88 2 PRO B C 1
ATOM 2211 O O . PRO B 1 2 ? -11.914 0.172 10.188 1 95.88 2 PRO B O 1
ATOM 2214 N N . ALA B 1 3 ? -13.039 1.894 9.297 1 96.06 3 ALA B N 1
ATOM 2215 C CA . ALA B 1 3 ? -12.125 2.061 8.164 1 96.06 3 ALA B CA 1
ATOM 2216 C C . ALA B 1 3 ? -10.703 2.348 8.648 1 96.06 3 ALA B C 1
ATOM 2218 O O . ALA B 1 3 ? -9.734 1.994 7.977 1 96.06 3 ALA B O 1
ATOM 2219 N N . THR B 1 4 ? -10.594 2.963 9.805 1 97.75 4 THR B N 1
ATOM 2220 C CA . THR B 1 4 ? -9.273 3.354 10.289 1 97.75 4 THR B CA 1
ATOM 2221 C C . THR B 1 4 ? -8.805 2.408 11.391 1 97.75 4 THR B C 1
ATOM 2223 O O . THR B 1 4 ? -7.914 2.75 12.172 1 97.75 4 THR B O 1
ATOM 2226 N N . GLY B 1 5 ? -9.438 1.243 11.539 1 97.88 5 GLY B N 1
ATOM 2227 C CA . GLY B 1 5 ? -9.055 0.263 12.547 1 97.88 5 GLY B CA 1
ATOM 2228 C C . GLY B 1 5 ? -9.414 0.681 13.961 1 97.88 5 GLY B C 1
ATOM 2229 O O . GLY B 1 5 ? -10.414 1.371 14.172 1 97.88 5 GLY B O 1
ATOM 2230 N N . GLU B 1 6 ? -8.672 0.207 14.875 1 97.81 6 GLU B N 1
ATOM 2231 C CA . GLU B 1 6 ? -8.891 0.563 16.281 1 97.81 6 GLU B CA 1
ATOM 2232 C C . GLU B 1 6 ? -8.633 2.047 16.516 1 97.81 6 GLU B C 1
ATOM 2234 O O . GLU B 1 6 ? -7.734 2.631 15.898 1 97.81 6 GLU B O 1
ATOM 2239 N N . GLN B 1 7 ? -9.391 2.605 17.375 1 97.56 7 GLN B N 1
ATOM 2240 C CA . GLN B 1 7 ? -9.227 3.992 17.797 1 97.56 7 GLN B CA 1
ATOM 2241 C C . GLN B 1 7 ? -8.641 4.074 19.203 1 97.56 7 GLN B C 1
ATOM 2243 O O . GLN B 1 7 ? -9.086 3.363 20.109 1 97.56 7 GLN B O 1
ATOM 2248 N N . PHE B 1 8 ? -7.664 4.895 19.391 1 98.75 8 PHE B N 1
ATOM 2249 C CA . PHE B 1 8 ? -6.988 5.043 20.672 1 98.75 8 PHE B CA 1
ATOM 2250 C C . PHE B 1 8 ? -7.191 6.449 21.234 1 98.75 8 PHE B C 1
ATOM 2252 O O . PHE B 1 8 ? -6.773 7.434 20.609 1 98.75 8 PHE B O 1
ATOM 2259 N N . GLU B 1 9 ? -7.82 6.508 22.344 1 98.75 9 GLU B N 1
ATOM 2260 C CA . GLU B 1 9 ? -7.988 7.793 23.016 1 98.75 9 GLU B CA 1
ATOM 2261 C C . GLU B 1 9 ? -6.891 8.023 24.047 1 98.75 9 GLU B C 1
ATOM 2263 O O . GLU B 1 9 ? -6.559 7.121 24.828 1 98.75 9 GLU B O 1
ATOM 2268 N N . ILE B 1 10 ? -6.312 9.195 24.016 1 98.88 10 ILE B N 1
ATOM 2269 C CA . ILE B 1 10 ? -5.367 9.617 25.047 1 98.88 10 ILE B CA 1
ATOM 2270 C C . ILE B 1 10 ? -5.828 10.938 25.656 1 98.88 10 ILE B C 1
ATOM 2272 O O . ILE B 1 10 ? -6.371 11.797 24.969 1 98.88 10 ILE B O 1
ATOM 2276 N N . VAL B 1 11 ? -5.57 11.086 26.969 1 98.62 11 VAL B N 1
ATOM 2277 C CA . VAL B 1 11 ? -6.125 12.227 27.688 1 98.62 11 VAL B CA 1
ATOM 2278 C C . VAL B 1 11 ? -5.145 12.695 28.75 1 98.62 11 VAL B C 1
ATOM 2280 O O . VAL B 1 11 ? -4.496 11.875 29.406 1 98.62 11 VAL B O 1
ATOM 2283 N N . SER B 1 12 ? -5.012 13.93 28.922 1 98.38 12 SER B N 1
ATOM 2284 C CA . SER B 1 12 ? -4.344 14.602 30.031 1 98.38 12 SER B CA 1
ATOM 2285 C C . SER B 1 12 ? -5.035 15.914 30.375 1 98.38 12 SER B C 1
ATOM 2287 O O . SER B 1 12 ? -5.016 16.859 29.594 1 98.38 12 SER B O 1
ATOM 2289 N N . GLY B 1 13 ? -5.629 15.938 31.641 1 96.38 13 GLY B N 1
ATOM 2290 C CA . GLY B 1 13 ? -6.418 17.125 31.953 1 96.38 13 GLY B CA 1
ATOM 2291 C C . GLY B 1 13 ? -7.523 17.391 30.953 1 96.38 13 GLY B C 1
ATOM 2292 O O . GLY B 1 13 ? -8.32 16.5 30.641 1 96.38 13 GLY B O 1
ATOM 2293 N N . GLY B 1 14 ? -7.512 18.625 30.438 1 96.56 14 GLY B N 1
ATOM 2294 C CA . GLY B 1 14 ? -8.531 19.031 29.5 1 96.56 14 GLY B CA 1
ATOM 2295 C C . GLY B 1 14 ? -8.172 18.719 28.062 1 96.56 14 GLY B C 1
ATOM 2296 O O . GLY B 1 14 ? -8.969 18.969 27.141 1 96.56 14 GLY B O 1
ATOM 2297 N N . THR B 1 15 ? -7.027 18.141 27.812 1 98.31 15 THR B N 1
ATOM 2298 C CA . THR B 1 15 ? -6.59 17.828 26.453 1 98.31 15 THR B CA 1
ATOM 2299 C C . THR B 1 15 ? -6.918 16.375 26.109 1 98.31 15 THR B C 1
ATOM 2301 O O . THR B 1 15 ? -6.59 15.461 26.875 1 98.31 15 THR B O 1
ATOM 2304 N N . ARG B 1 16 ? -7.598 16.172 25 1 98.44 16 ARG B N 1
ATOM 2305 C CA . ARG B 1 16 ? -8.008 14.852 24.531 1 98.44 16 ARG B CA 1
ATOM 2306 C C . ARG B 1 16 ? -7.668 14.664 23.047 1 98.44 16 ARG B C 1
ATOM 2308 O O . ARG B 1 16 ? -7.902 15.555 22.234 1 98.44 16 ARG B O 1
ATOM 2315 N N . ALA B 1 17 ? -7.109 13.492 22.688 1 98.88 17 ALA B N 1
ATOM 2316 C CA . ALA B 1 17 ? -6.828 13.141 21.297 1 98.88 17 ALA B CA 1
ATOM 2317 C C . ALA B 1 17 ? -7.281 11.711 21 1 98.88 17 ALA B C 1
ATOM 2319 O O . ALA B 1 17 ? -7.328 10.859 21.891 1 98.88 17 ALA B O 1
ATOM 2320 N N . VAL B 1 18 ? -7.684 11.453 19.781 1 98.88 18 VAL B N 1
ATOM 2321 C CA . VAL B 1 18 ? -7.969 10.117 19.281 1 98.88 18 VAL B CA 1
ATOM 2322 C C . VAL B 1 18 ? -7.035 9.797 18.109 1 98.88 18 VAL B C 1
ATOM 2324 O O . VAL B 1 18 ? -6.988 10.531 17.125 1 98.88 18 VAL B O 1
ATOM 2327 N N . VAL B 1 19 ? -6.289 8.773 18.25 1 98.88 19 VAL B N 1
ATOM 2328 C CA . VAL B 1 19 ? -5.352 8.289 17.25 1 98.88 19 VAL B CA 1
ATOM 2329 C C . VAL B 1 19 ? -5.855 6.973 16.672 1 98.88 19 VAL B C 1
ATOM 2331 O O . VAL B 1 19 ? -6.418 6.145 17.391 1 98.88 19 VAL B O 1
ATOM 2334 N N . THR B 1 20 ? -5.664 6.793 15.383 1 98.75 20 THR B N 1
ATOM 2335 C CA . THR B 1 20 ? -6.223 5.621 14.719 1 98.75 20 THR B CA 1
ATOM 2336 C C . THR B 1 20 ? -5.133 4.598 14.414 1 98.75 20 THR B C 1
ATOM 2338 O O . THR B 1 20 ? -3.969 4.961 14.234 1 98.75 20 THR B O 1
ATOM 2341 N N . GLU B 1 21 ? -5.492 3.357 14.297 1 98.5 21 GLU B N 1
ATOM 2342 C CA . GLU B 1 21 ? -4.586 2.244 14.023 1 98.5 21 GLU B CA 1
ATOM 2343 C C . GLU B 1 21 ? -4.043 2.309 12.602 1 98.5 21 GLU B C 1
ATOM 2345 O O . GLU B 1 21 ? -2.838 2.154 12.383 1 98.5 21 GLU B O 1
ATOM 2350 N N . VAL B 1 22 ? -4.957 2.465 11.641 1 98.44 22 VAL B N 1
ATOM 2351 C CA . VAL B 1 22 ? -4.547 2.553 10.25 1 98.44 22 VAL B CA 1
ATOM 2352 C C . VAL B 1 22 ? -3.928 3.92 9.977 1 98.44 22 VAL B C 1
ATOM 2354 O O . VAL B 1 22 ? -4.562 4.953 10.203 1 98.44 22 VAL B O 1
ATOM 2357 N N . GLY B 1 23 ? -2.68 3.898 9.578 1 98.06 23 GLY B N 1
ATOM 2358 C CA . GLY B 1 23 ? -1.971 5.102 9.172 1 98.06 23 GLY B CA 1
ATOM 2359 C C . GLY B 1 23 ? -1.458 5.918 10.344 1 98.06 23 GLY B C 1
ATOM 2360 O O . GLY B 1 23 ? -0.866 6.984 10.148 1 98.06 23 GLY B O 1
ATOM 2361 N N . ALA B 1 24 ? -1.761 5.477 11.586 1 98.69 24 ALA B N 1
ATOM 2362 C CA . ALA B 1 24 ? -1.394 6.238 12.773 1 98.69 24 ALA B CA 1
ATOM 2363 C C . ALA B 1 24 ? -1.931 7.664 12.703 1 98.69 24 ALA B C 1
ATOM 2365 O O . ALA B 1 24 ? -1.205 8.625 12.984 1 98.69 24 ALA B O 1
ATOM 2366 N N . GLY B 1 25 ? -3.133 7.828 12.344 1 98.56 25 GLY B N 1
ATOM 2367 C CA . GLY B 1 25 ? -3.682 9.141 12.031 1 98.56 25 GLY B CA 1
ATOM 2368 C C . GLY B 1 25 ? -4.262 9.844 13.25 1 98.56 25 GLY B C 1
ATOM 2369 O O . GLY B 1 25 ? -4.809 9.195 14.141 1 98.56 25 GLY B O 1
ATOM 2370 N N . LEU B 1 26 ? -4.18 11.133 13.281 1 98.88 26 LEU B N 1
ATOM 2371 C CA . LEU B 1 26 ? -4.855 11.961 14.273 1 98.88 26 LEU B CA 1
ATOM 2372 C C . LEU B 1 26 ? -6.289 12.266 13.844 1 98.88 26 LEU B C 1
ATOM 2374 O O . LEU B 1 26 ? -6.512 13.094 12.953 1 98.88 26 LEU B O 1
ATOM 2378 N N . ARG B 1 27 ? -7.254 11.664 14.461 1 98.56 27 ARG B N 1
ATOM 2379 C CA . ARG B 1 27 ? -8.648 11.828 14.055 1 98.56 27 ARG B CA 1
ATOM 2380 C C . ARG B 1 27 ? -9.289 13.008 14.781 1 98.56 27 ARG B C 1
ATOM 2382 O O . ARG B 1 27 ? -10.156 13.688 14.219 1 98.56 27 ARG B O 1
ATOM 2389 N N . ALA B 1 28 ? -8.883 13.164 16.016 1 98.56 28 ALA B N 1
ATOM 2390 C CA . ALA B 1 28 ? -9.5 14.219 16.812 1 98.56 28 ALA B CA 1
ATOM 2391 C C . ALA B 1 28 ? -8.508 14.789 17.828 1 98.56 28 ALA B C 1
ATOM 2393 O O . ALA B 1 28 ? -7.613 14.078 18.297 1 98.56 28 ALA B O 1
ATOM 2394 N N . LEU B 1 29 ? -8.703 16.031 18.172 1 98.81 29 LEU B N 1
ATOM 2395 C CA . LEU B 1 29 ? -7.949 16.734 19.203 1 98.81 29 LEU B CA 1
ATOM 2396 C C . LEU B 1 29 ? -8.75 17.906 19.766 1 98.81 29 LEU B C 1
ATOM 2398 O O . LEU B 1 29 ? -9.312 18.703 19.016 1 98.81 29 LEU B O 1
ATOM 2402 N N . SER B 1 30 ? -8.82 17.984 21.031 1 98.19 30 SER B N 1
ATOM 2403 C CA . SER B 1 30 ? -9.508 19.094 21.672 1 98.19 30 SER B CA 1
ATOM 2404 C C . SER B 1 30 ? -8.797 19.5 22.969 1 98.19 30 SER B C 1
ATOM 2406 O O . SER B 1 30 ? -8.086 18.703 23.562 1 98.19 30 SER B O 1
ATOM 2408 N N . ALA B 1 31 ? -8.906 20.719 23.328 1 96.5 31 ALA B N 1
ATOM 2409 C CA . ALA B 1 31 ? -8.453 21.266 24.609 1 96.5 31 ALA B CA 1
ATOM 2410 C C . ALA B 1 31 ? -9.602 21.938 25.359 1 96.5 31 ALA B C 1
ATOM 2412 O O . ALA B 1 31 ? -10.195 22.891 24.875 1 96.5 31 ALA B O 1
ATOM 2413 N N . ALA B 1 32 ? -9.883 21.422 26.594 1 94.31 32 ALA B N 1
ATOM 2414 C CA . ALA B 1 32 ? -10.969 21.938 27.438 1 94.31 32 ALA B CA 1
ATOM 2415 C C . ALA B 1 32 ? -12.281 22 26.656 1 94.31 32 ALA B C 1
ATOM 2417 O O . ALA B 1 32 ? -12.961 23.031 26.656 1 94.31 32 ALA B O 1
ATOM 2418 N N . GLY B 1 33 ? -12.469 20.969 25.875 1 93.38 33 GLY B N 1
ATOM 2419 C CA . GLY B 1 33 ? -13.719 20.844 25.141 1 93.38 33 GLY B CA 1
ATOM 2420 C C . GLY B 1 33 ? -13.719 21.594 23.812 1 93.38 33 GLY B C 1
ATOM 2421 O O . GLY B 1 33 ? -14.648 21.453 23.031 1 93.38 33 GLY B O 1
ATOM 2422 N N . ARG B 1 34 ? -12.766 22.422 23.531 1 95.94 34 ARG B N 1
ATOM 2423 C CA . ARG B 1 34 ? -12.648 23.156 22.266 1 95.94 34 ARG B CA 1
ATOM 2424 C C . ARG B 1 34 ? -11.867 22.375 21.234 1 95.94 34 ARG B C 1
ATOM 2426 O O . ARG B 1 34 ? -10.711 22 21.469 1 95.94 34 ARG B O 1
ATOM 2433 N N . PRO B 1 35 ? -12.461 22.125 20.047 1 97.44 35 PRO B N 1
ATOM 2434 C CA . PRO B 1 35 ? -11.727 21.375 19.016 1 97.44 35 PRO B CA 1
ATOM 2435 C C . PRO B 1 35 ? -10.539 22.156 18.453 1 97.44 35 PRO B C 1
ATOM 2437 O O . PRO B 1 35 ? -10.633 23.375 18.266 1 97.44 35 PRO B O 1
ATOM 2440 N N . LEU B 1 36 ? -9.461 21.438 18.203 1 98.56 36 LEU B N 1
ATOM 2441 C CA . LEU B 1 36 ? -8.25 22.047 17.641 1 98.56 36 LEU B CA 1
ATOM 2442 C C . LEU B 1 36 ? -7.98 21.516 16.234 1 98.56 36 LEU B C 1
ATOM 2444 O O . LEU B 1 36 ? -7.176 22.094 15.5 1 98.56 36 LEU B O 1
ATOM 2448 N N . VAL B 1 37 ? -8.602 20.391 15.844 1 98.69 37 VAL B N 1
ATOM 2449 C CA . VAL B 1 37 ? -8.531 19.875 14.484 1 98.69 37 VAL B CA 1
ATOM 2450 C C . VAL B 1 37 ? -9.93 19.5 14 1 98.69 37 VAL B C 1
ATOM 2452 O O . VAL B 1 37 ? -10.836 19.297 14.805 1 98.69 37 VAL B O 1
ATOM 2455 N N . GLU B 1 38 ? -10.078 19.516 12.656 1 97.81 38 GLU B N 1
ATOM 2456 C CA . GLU B 1 38 ? -11.273 18.891 12.094 1 97.81 38 GLU B CA 1
ATOM 2457 C C . GLU B 1 38 ? -11.305 17.391 12.391 1 97.81 38 GLU B C 1
ATOM 2459 O O . GLU B 1 38 ? -10.266 16.797 12.656 1 97.81 38 GLU B O 1
ATOM 2464 N N . THR B 1 39 ? -12.461 16.812 12.375 1 97.12 39 THR B N 1
ATOM 2465 C CA . THR B 1 39 ? -12.648 15.398 12.695 1 97.12 39 THR B CA 1
ATOM 2466 C C . THR B 1 39 ? -13.477 14.703 11.617 1 97.12 39 THR B C 1
ATOM 2468 O O . THR B 1 39 ? -13.781 15.297 10.578 1 97.12 39 THR B O 1
ATOM 2471 N N . PHE B 1 40 ? -13.695 13.406 11.719 1 96.81 40 PHE B N 1
ATOM 2472 C CA . PHE B 1 40 ? -14.586 12.586 10.898 1 96.81 40 PHE B CA 1
ATOM 2473 C C . PHE B 1 40 ? -15.141 11.422 11.703 1 96.81 40 PHE B C 1
ATOM 2475 O O . PHE B 1 40 ? -14.68 11.148 12.82 1 96.81 40 PHE B O 1
ATOM 2482 N N . GLY B 1 41 ? -16.094 10.844 11.188 1 96.06 41 GLY B N 1
ATOM 2483 C CA . GLY B 1 41 ? -16.766 9.781 11.906 1 96.06 41 GLY B CA 1
ATOM 2484 C C . GLY B 1 41 ? -15.898 8.562 12.133 1 96.06 41 GLY B C 1
ATOM 2485 O O . GLY B 1 41 ? -15.008 8.273 11.32 1 96.06 41 GLY B O 1
ATOM 2486 N N . GLU B 1 42 ? -16.188 7.863 13.141 1 95.31 42 GLU B N 1
ATOM 2487 C CA . GLU B 1 42 ? -15.406 6.699 13.547 1 95.31 42 GLU B CA 1
ATOM 2488 C C . GLU B 1 42 ? -15.352 5.656 12.438 1 95.31 42 GLU B C 1
ATOM 2490 O O . GLU B 1 42 ? -14.352 4.949 12.297 1 95.31 42 GLU B O 1
ATOM 2495 N N . GLN B 1 43 ? -16.344 5.543 11.68 1 95.06 43 GLN B N 1
ATOM 2496 C CA . GLN B 1 43 ? -16.438 4.5 10.664 1 95.06 43 GLN B CA 1
ATOM 2497 C C . GLN B 1 43 ? -15.875 4.988 9.328 1 95.06 43 GLN B C 1
ATOM 2499 O O . GLN B 1 43 ? -15.711 4.199 8.391 1 95.06 43 GLN B O 1
ATOM 2504 N N . ASP B 1 44 ? -15.602 6.258 9.25 1 95.88 44 ASP B N 1
ATOM 2505 C CA . ASP B 1 44 ? -15.266 6.875 7.973 1 95.88 44 ASP B CA 1
ATOM 2506 C C . ASP B 1 44 ? -13.766 6.773 7.695 1 95.88 44 ASP B C 1
ATOM 2508 O O . ASP B 1 44 ? -12.961 6.707 8.625 1 95.88 44 ASP B O 1
ATOM 2512 N N . ARG B 1 45 ? -13.43 6.711 6.387 1 96.12 45 ARG B N 1
ATOM 2513 C CA . ARG B 1 45 ? -12.055 6.992 6 1 96.12 45 ARG B CA 1
ATOM 2514 C C . ARG B 1 45 ? -11.703 8.461 6.238 1 96.12 45 ARG B C 1
ATOM 2516 O O . ARG B 1 45 ? -12.578 9.328 6.16 1 96.12 45 ARG B O 1
ATOM 2523 N N . PRO B 1 46 ? -10.422 8.766 6.539 1 97.12 46 PRO B N 1
ATOM 2524 C CA . PRO B 1 46 ? -10.031 10.172 6.656 1 97.12 46 PRO B CA 1
ATOM 2525 C C . PRO B 1 46 ? -10.312 10.977 5.387 1 97.12 46 PRO B C 1
ATOM 2527 O O . PRO B 1 46 ? -9.852 10.609 4.305 1 97.12 46 PRO B O 1
ATOM 2530 N N . PRO B 1 47 ? -11.102 11.984 5.52 1 96.56 47 PRO B N 1
ATOM 2531 C CA . PRO B 1 47 ? -11.328 12.82 4.332 1 96.56 47 PRO B CA 1
ATOM 2532 C C . PRO B 1 47 ? -10.109 13.656 3.953 1 96.56 47 PRO B C 1
ATOM 2534 O O . PRO B 1 47 ? -9.461 14.234 4.824 1 96.56 47 PRO B O 1
ATOM 2537 N N . LYS B 1 48 ? -9.789 13.617 2.662 1 95.06 48 LYS B N 1
ATOM 2538 C CA . LYS B 1 48 ? -8.789 14.523 2.098 1 95.06 48 LYS B CA 1
ATOM 2539 C C . LYS B 1 48 ? -7.477 14.438 2.867 1 95.06 48 LYS B C 1
ATOM 2541 O O . LYS B 1 48 ? -6.848 15.453 3.152 1 95.06 48 LYS B O 1
ATOM 2546 N N . GLY B 1 49 ? -7.152 13.266 3.41 1 96.12 49 GLY B N 1
ATOM 2547 C CA . GLY B 1 49 ? -5.867 13.023 4.047 1 96.12 49 GLY B CA 1
ATOM 2548 C C . GLY B 1 49 ? -5.824 13.469 5.496 1 96.12 49 GLY B C 1
ATOM 2549 O O . GLY B 1 49 ? -4.746 13.578 6.082 1 96.12 49 GLY B O 1
ATOM 2550 N N . ALA B 1 50 ? -6.93 13.711 6.133 1 97.94 50 ALA B N 1
ATOM 2551 C CA . ALA B 1 50 ? -7.016 14.297 7.465 1 97.94 50 ALA B CA 1
ATOM 2552 C C . ALA B 1 50 ? -6.258 13.453 8.484 1 97.94 50 ALA B C 1
ATOM 2554 O O . ALA B 1 50 ? -6.598 12.289 8.719 1 97.94 50 ALA B O 1
ATOM 2555 N N . GLY B 1 51 ? -5.258 14.109 9.078 1 98.25 51 GLY B N 1
ATOM 2556 C CA . GLY B 1 51 ? -4.566 13.539 10.219 1 98.25 51 GLY B CA 1
ATOM 2557 C C . GLY B 1 51 ? -3.531 12.5 9.836 1 98.25 51 GLY B C 1
ATOM 2558 O O . GLY B 1 51 ? -2.873 11.922 10.703 1 98.25 51 GLY B O 1
ATOM 2559 N N . THR B 1 52 ? -3.279 12.266 8.594 1 97.06 52 THR B N 1
ATOM 2560 C CA . THR B 1 52 ? -2.439 11.156 8.141 1 97.06 52 THR B CA 1
ATOM 2561 C C . THR B 1 52 ? -0.962 11.492 8.336 1 97.06 52 THR B C 1
ATOM 2563 O O . THR B 1 52 ? -0.563 12.648 8.242 1 97.06 52 THR B O 1
ATOM 2566 N N . VAL B 1 53 ? -0.187 10.469 8.68 1 98.56 53 VAL B N 1
ATOM 2567 C CA . VAL B 1 53 ? 1.271 10.516 8.68 1 98.56 53 VAL B CA 1
ATOM 2568 C C . VAL B 1 53 ? 1.797 10.297 7.266 1 98.56 53 VAL B C 1
ATOM 2570 O O . VAL B 1 53 ? 1.356 9.383 6.57 1 98.56 53 VAL B O 1
ATOM 2573 N N . LEU B 1 54 ? 2.652 11.109 6.836 1 98.81 54 LEU B N 1
ATOM 2574 C CA . LEU B 1 54 ? 3.18 11.078 5.477 1 98.81 54 LEU B CA 1
ATOM 2575 C C . LEU B 1 54 ? 4.637 10.625 5.469 1 98.81 54 LEU B C 1
ATOM 2577 O O . LEU B 1 54 ? 5.539 11.422 5.727 1 98.81 54 LEU B O 1
ATOM 2581 N N . VAL B 1 55 ? 4.926 9.438 5.211 1 98.88 55 VAL B N 1
ATOM 2582 C CA . VAL B 1 55 ? 6.246 8.812 5.242 1 98.88 55 VAL B CA 1
ATOM 2583 C C . VAL B 1 55 ? 6.289 7.645 4.258 1 98.88 55 VAL B C 1
ATOM 2585 O O . VAL B 1 55 ? 5.301 6.93 4.09 1 98.88 55 VAL B O 1
ATOM 2588 N N . PRO B 1 56 ? 7.332 7.602 3.486 1 98.88 56 PRO B N 1
ATOM 2589 C CA . PRO B 1 56 ? 8.656 8.188 3.67 1 98.88 56 PRO B CA 1
ATOM 2590 C C . PRO B 1 56 ? 8.844 9.492 2.891 1 98.88 56 PRO B C 1
ATOM 2592 O O . PRO B 1 56 ? 9.961 9.984 2.762 1 98.88 56 PRO B O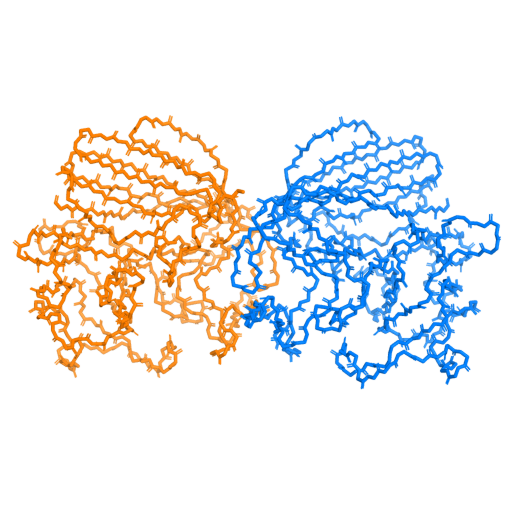 1
ATOM 2595 N N . TRP B 1 57 ? 7.832 10 2.26 1 98.88 57 TRP B N 1
ATOM 2596 C CA . TRP B 1 57 ? 7.859 11.352 1.712 1 98.88 57 TRP B CA 1
ATOM 2597 C C . TRP B 1 57 ? 6.5 12.023 1.856 1 98.88 57 TRP B C 1
ATOM 2599 O O . TRP B 1 57 ? 5.461 11.375 1.736 1 98.88 57 TRP B O 1
ATOM 2609 N N . PRO B 1 58 ? 6.512 13.273 2.166 1 98.81 58 PRO B N 1
ATOM 2610 C CA . PRO B 1 58 ? 5.266 14.039 2.072 1 98.81 58 PRO B CA 1
ATOM 2611 C C . PRO B 1 58 ? 5.008 14.578 0.667 1 98.81 58 PRO B C 1
ATOM 2613 O O . PRO B 1 58 ? 5.938 14.688 -0.135 1 98.81 58 PRO B O 1
ATOM 2616 N N . ASN B 1 59 ? 3.807 14.875 0.446 1 98.62 59 ASN B N 1
ATOM 2617 C CA . ASN B 1 59 ? 3.412 15.508 -0.806 1 98.62 59 ASN B CA 1
ATOM 2618 C C . ASN B 1 59 ? 3.74 14.633 -2.01 1 98.62 59 ASN B C 1
ATOM 2620 O O . ASN B 1 59 ? 3.586 13.406 -1.953 1 98.62 59 ASN B O 1
ATOM 2624 N N . ARG B 1 60 ? 4.094 15.211 -3.164 1 98.81 60 ARG B N 1
ATOM 2625 C CA . ARG B 1 60 ? 4.059 14.469 -4.422 1 98.81 60 ARG B CA 1
ATOM 2626 C C . ARG B 1 60 ? 5.469 14.109 -4.883 1 98.81 60 ARG B C 1
ATOM 2628 O O . ARG B 1 60 ? 6.43 14.812 -4.559 1 98.81 60 ARG B O 1
ATOM 2635 N N . VAL B 1 61 ? 5.578 13.023 -5.512 1 98.88 61 VAL B N 1
ATOM 2636 C CA . VAL B 1 61 ? 6.68 12.648 -6.395 1 98.88 61 VAL B CA 1
ATOM 2637 C C . VAL B 1 61 ? 6.199 12.633 -7.844 1 98.88 61 VAL B C 1
ATOM 2639 O O . VAL B 1 61 ? 5.34 11.828 -8.211 1 98.88 61 VAL B O 1
ATOM 2642 N N . ALA B 1 62 ? 6.773 13.477 -8.641 1 98.75 62 ALA B N 1
ATOM 2643 C CA . ALA B 1 62 ? 6.332 13.641 -10.016 1 98.75 62 ALA B CA 1
ATOM 2644 C C . ALA B 1 62 ? 6.473 12.344 -10.805 1 98.75 62 ALA B C 1
ATOM 2646 O O . ALA B 1 62 ? 7.551 11.742 -10.836 1 98.75 62 ALA B O 1
ATOM 2647 N N . GLY B 1 63 ? 5.332 11.922 -11.406 1 98.44 63 GLY B N 1
ATOM 2648 C CA . GLY B 1 63 ? 5.363 10.695 -12.195 1 98.44 63 GLY B CA 1
ATOM 2649 C C . GLY B 1 63 ? 5.68 9.461 -11.359 1 98.44 63 GLY B C 1
ATOM 2650 O O . GLY B 1 63 ? 5.871 8.375 -11.906 1 98.44 63 GLY B O 1
ATOM 2651 N N . GLY B 1 64 ? 5.801 9.617 -10.07 1 98.81 64 GLY B N 1
ATOM 2652 C CA . GLY B 1 64 ? 6.246 8.531 -9.211 1 98.81 64 GLY B CA 1
ATOM 2653 C C . GLY B 1 64 ? 7.668 8.086 -9.492 1 98.81 64 GLY B C 1
ATOM 2654 O O . GLY B 1 64 ? 8.062 6.977 -9.141 1 98.81 64 GLY B O 1
ATOM 2655 N N . ARG B 1 65 ? 8.391 8.875 -10.164 1 98.75 65 ARG B N 1
ATOM 2656 C CA . ARG B 1 65 ? 9.727 8.477 -10.602 1 98.75 65 ARG B CA 1
ATOM 2657 C C . ARG B 1 65 ? 10.805 9.234 -9.828 1 98.75 65 ARG B C 1
ATOM 2659 O O . ARG B 1 65 ? 10.656 10.43 -9.547 1 98.75 65 ARG B O 1
ATOM 2666 N N . TRP B 1 66 ? 11.844 8.547 -9.438 1 98.81 66 TRP B N 1
ATOM 2667 C CA . TRP B 1 66 ? 13.055 9.133 -8.875 1 98.81 66 TRP B CA 1
ATOM 2668 C C . TRP B 1 66 ? 14.242 8.18 -9.023 1 98.81 66 TRP B C 1
ATOM 2670 O O . TRP B 1 66 ? 14.117 7.105 -9.609 1 98.81 66 TRP B O 1
ATOM 2680 N N . THR B 1 67 ? 15.414 8.617 -8.656 1 98.56 67 THR B N 1
ATOM 2681 C CA . THR B 1 67 ? 16.625 7.82 -8.812 1 98.56 67 THR B CA 1
ATOM 2682 C C . THR B 1 67 ? 17.297 7.582 -7.457 1 98.56 67 THR B C 1
ATOM 2684 O O . THR B 1 67 ? 17.422 8.508 -6.652 1 98.56 67 THR B O 1
ATOM 2687 N N . TRP B 1 68 ? 17.594 6.367 -7.16 1 97.88 68 TRP B N 1
ATOM 2688 C CA . TRP B 1 68 ? 18.328 5.965 -5.961 1 97.88 68 TRP B CA 1
ATOM 2689 C C . TRP B 1 68 ? 19.641 5.285 -6.324 1 97.88 68 TRP B C 1
ATOM 2691 O O . TRP B 1 68 ? 19.641 4.227 -6.961 1 97.88 68 TRP B O 1
ATOM 2701 N N . ARG B 1 69 ? 20.719 5.895 -6.035 1 96.31 69 ARG B N 1
ATOM 2702 C CA . ARG B 1 69 ? 22.047 5.359 -6.328 1 96.31 69 ARG B CA 1
ATOM 2703 C C . ARG B 1 69 ? 22.172 5.008 -7.805 1 96.31 69 ARG B C 1
ATOM 2705 O O . ARG B 1 69 ? 22.641 3.922 -8.148 1 96.31 69 ARG B O 1
ATOM 2712 N N . GLY B 1 70 ? 21.688 5.844 -8.562 1 97.56 70 GLY B N 1
ATOM 2713 C CA . GLY B 1 70 ? 21.828 5.719 -10.008 1 97.56 70 GLY B CA 1
ATOM 2714 C C . GLY B 1 70 ? 20.781 4.812 -10.633 1 97.56 70 GLY B C 1
ATOM 2715 O O . GLY B 1 70 ? 20.703 4.707 -11.859 1 97.56 70 GLY B O 1
ATOM 2716 N N . GLU B 1 71 ? 20.016 4.137 -9.914 1 97.5 71 GLU B N 1
ATOM 2717 C CA . GLU B 1 71 ? 19.016 3.205 -10.422 1 97.5 71 GLU B CA 1
ATOM 2718 C C . GLU B 1 71 ? 17.625 3.85 -10.461 1 97.5 71 GLU B C 1
ATOM 2720 O O . GLU B 1 71 ? 17.156 4.375 -9.453 1 97.5 71 GLU B O 1
ATOM 2725 N N . PRO B 1 72 ? 16.953 3.803 -11.602 1 98.38 72 PRO B N 1
ATOM 2726 C CA . PRO B 1 72 ? 15.594 4.355 -11.68 1 98.38 72 PRO B CA 1
ATOM 2727 C C . PRO B 1 72 ? 14.609 3.629 -10.773 1 98.38 72 PRO B C 1
ATOM 2729 O O . PRO B 1 72 ? 14.641 2.398 -10.672 1 98.38 72 PRO B O 1
ATOM 2732 N N . GLN B 1 73 ? 13.828 4.375 -10.023 1 98.62 73 GLN B N 1
ATOM 2733 C CA . GLN B 1 73 ? 12.742 3.889 -9.172 1 98.62 73 GLN B CA 1
ATOM 2734 C C . GLN B 1 73 ? 11.383 4.359 -9.688 1 98.62 73 GLN B C 1
ATOM 2736 O O . GLN B 1 73 ? 11.234 5.516 -10.086 1 98.62 73 GLN B O 1
ATOM 2741 N N . GLN B 1 74 ? 10.391 3.48 -9.727 1 98.81 74 GLN B N 1
ATOM 2742 C CA . GLN B 1 74 ? 9.023 3.797 -10.133 1 98.81 74 GLN B CA 1
ATOM 2743 C C . GLN B 1 74 ? 8.031 3.404 -9.047 1 98.81 74 GLN B C 1
ATOM 2745 O O . GLN B 1 74 ? 7.793 2.217 -8.812 1 98.81 74 GLN B O 1
ATOM 2750 N N . LEU B 1 75 ? 7.52 4.383 -8.383 1 98.81 75 LEU B N 1
ATOM 2751 C CA . LEU B 1 75 ? 6.457 4.188 -7.398 1 98.81 75 LEU B CA 1
ATOM 2752 C C . LEU B 1 75 ? 5.117 3.955 -8.086 1 98.81 75 LEU B C 1
ATOM 2754 O O . LEU B 1 75 ? 4.918 4.379 -9.227 1 98.81 75 LEU B O 1
ATOM 2758 N N . ALA B 1 76 ? 4.207 3.24 -7.379 1 98.69 76 ALA B N 1
ATOM 2759 C CA . ALA B 1 76 ? 2.818 3.25 -7.828 1 98.69 76 ALA B CA 1
ATOM 2760 C C . ALA B 1 76 ? 2.262 4.668 -7.863 1 98.69 76 ALA B C 1
ATOM 2762 O O . ALA B 1 76 ? 2.633 5.508 -7.039 1 98.69 76 ALA B O 1
ATOM 2763 N N . LEU B 1 77 ? 1.393 4.906 -8.82 1 98.88 77 LEU B N 1
ATOM 2764 C CA . LEU B 1 77 ? 0.756 6.219 -8.883 1 98.88 77 LEU B CA 1
ATOM 2765 C C . LEU B 1 77 ? -0.504 6.254 -8.023 1 98.88 77 LEU B C 1
ATOM 2767 O O . LEU B 1 77 ? -1.545 5.723 -8.422 1 98.88 77 LEU B O 1
ATOM 2771 N N . SER B 1 78 ? -0.4 6.887 -6.887 1 98.56 78 SER B N 1
ATOM 2772 C CA . SER B 1 78 ? -1.498 6.94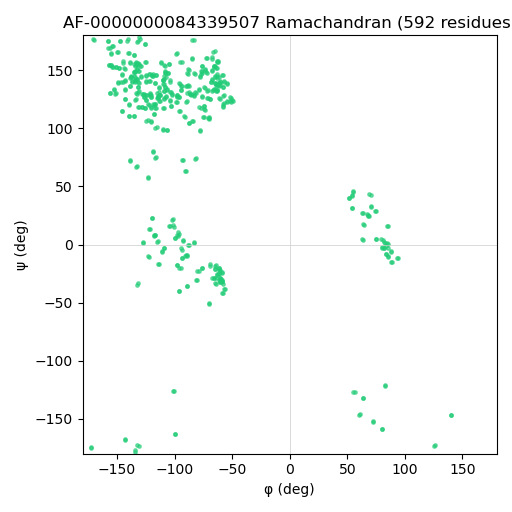9 -5.93 1 98.56 78 SER B CA 1
ATOM 2773 C C . SER B 1 78 ? -2.402 8.148 -6.199 1 98.56 78 SER B C 1
ATOM 2775 O O . SER B 1 78 ? -3.449 8.297 -5.566 1 98.56 78 SER B O 1
ATOM 2777 N N . GLU B 1 79 ? -2.029 9.008 -7.035 1 97.44 79 GLU B N 1
ATOM 2778 C CA . GLU B 1 79 ? -2.869 10.031 -7.648 1 97.44 79 GLU B CA 1
ATOM 2779 C C . GLU B 1 79 ? -2.969 9.828 -9.156 1 97.44 79 GLU B C 1
ATOM 2781 O O . GLU B 1 79 ? -2.418 10.609 -9.93 1 97.44 79 GLU B O 1
ATOM 2786 N N . PRO B 1 80 ? -3.719 8.875 -9.555 1 96.94 80 PRO B N 1
ATOM 2787 C CA . PRO B 1 80 ? -3.697 8.445 -10.961 1 96.94 80 PRO B CA 1
ATOM 2788 C C . PRO B 1 80 ? -4.051 9.578 -11.922 1 96.94 80 PRO B C 1
ATOM 2790 O O . PRO B 1 80 ? -3.396 9.742 -12.953 1 96.94 80 PRO B O 1
ATOM 2793 N N . ASP B 1 81 ? -5.008 10.383 -11.625 1 95.38 81 ASP B N 1
ATOM 2794 C CA . ASP B 1 81 ? -5.453 11.438 -12.531 1 95.38 81 ASP B CA 1
ATOM 2795 C C . ASP B 1 81 ? -4.355 12.477 -12.758 1 95.38 81 ASP B C 1
ATOM 2797 O O . ASP B 1 81 ? -4.219 13.016 -13.852 1 95.38 81 ASP B O 1
ATOM 2801 N N . ALA B 1 82 ? -3.562 12.703 -11.711 1 96.31 82 ALA B N 1
ATOM 2802 C CA . ALA B 1 82 ? -2.5 13.703 -11.797 1 96.31 82 ALA B CA 1
ATOM 2803 C C . ALA B 1 82 ? -1.178 13.062 -12.211 1 96.31 82 ALA B C 1
ATOM 2805 O O . ALA B 1 82 ? -0.221 13.766 -12.547 1 96.31 82 ALA B O 1
ATOM 2806 N N . GLY B 1 83 ? -1.141 11.703 -12.18 1 97.62 83 GLY B N 1
ATOM 2807 C CA . GLY B 1 83 ? 0.04 10.969 -12.617 1 97.62 83 GLY B CA 1
ATOM 2808 C C . GLY B 1 83 ? 1.178 11.031 -11.617 1 97.62 83 GLY B C 1
ATOM 2809 O O . GLY B 1 83 ? 2.35 11.055 -12 1 97.62 83 GLY B O 1
ATOM 2810 N N . ASN B 1 84 ? 0.878 11.172 -10.266 1 98.62 84 ASN B N 1
ATOM 2811 C CA . ASN B 1 84 ? 1.92 11.281 -9.25 1 98.62 84 ASN B CA 1
ATOM 2812 C C . ASN B 1 84 ? 1.747 10.234 -8.156 1 98.62 84 ASN B C 1
ATOM 2814 O O . ASN B 1 84 ? 0.694 9.602 -8.055 1 98.62 84 ASN B O 1
ATOM 2818 N N . ALA B 1 85 ? 2.791 9.93 -7.488 1 98.81 85 ALA B N 1
ATOM 2819 C CA . ALA B 1 85 ? 2.711 9.305 -6.172 1 98.81 85 ALA B CA 1
ATOM 2820 C C . ALA B 1 85 ? 2.648 10.359 -5.066 1 98.81 85 ALA B C 1
ATOM 2822 O O . ALA B 1 85 ? 3.379 11.352 -5.105 1 98.81 85 ALA B O 1
ATOM 2823 N N . ILE B 1 86 ? 1.756 10.125 -4.102 1 98.75 86 ILE B N 1
ATOM 2824 C CA . ILE B 1 86 ? 1.616 11.203 -3.127 1 98.75 86 ILE B CA 1
ATOM 2825 C C . ILE B 1 86 ? 1.542 10.617 -1.718 1 98.75 86 ILE B C 1
ATOM 2827 O O . ILE B 1 86 ? 0.92 9.57 -1.506 1 98.75 86 ILE B O 1
ATOM 2831 N N . HIS B 1 87 ? 2.184 11.258 -0.736 1 98.69 87 HIS B N 1
ATOM 2832 C CA . HIS B 1 87 ? 1.976 11.164 0.705 1 98.69 87 HIS B CA 1
ATOM 2833 C C . HIS B 1 87 ? 2.447 9.82 1.245 1 98.69 87 HIS B C 1
ATOM 2835 O O . HIS B 1 87 ? 1.827 9.258 2.15 1 98.69 87 HIS B O 1
ATOM 2841 N N . GLY B 1 88 ? 3.457 9.289 0.65 1 98.62 88 GLY B N 1
ATOM 2842 C CA . GLY B 1 88 ? 4.195 8.18 1.235 1 98.62 88 GLY B CA 1
ATOM 2843 C C . GLY B 1 88 ? 3.514 6.84 1.033 1 98.62 88 GLY B C 1
ATOM 2844 O O . GLY B 1 88 ? 2.791 6.645 0.054 1 98.62 88 GLY B O 1
ATOM 2845 N N . LEU B 1 89 ? 3.877 5.797 1.919 1 98.62 89 LEU B N 1
ATOM 2846 C CA . LEU B 1 89 ? 3.537 4.406 1.641 1 98.62 89 LEU B CA 1
ATOM 2847 C C . LEU B 1 89 ? 2.82 3.775 2.828 1 98.62 89 LEU B C 1
ATOM 2849 O O . LEU B 1 89 ? 2.43 2.605 2.773 1 98.62 89 LEU B O 1
ATOM 2853 N N . LEU B 1 90 ? 2.555 4.547 3.932 1 98.38 90 LEU B N 1
ATOM 2854 C CA . LEU B 1 90 ? 2.049 3.896 5.133 1 98.38 90 LEU B CA 1
ATOM 2855 C C . LEU B 1 90 ? 0.656 4.406 5.484 1 98.38 90 LEU B C 1
ATOM 2857 O O . LEU B 1 90 ? 0.088 4.023 6.508 1 98.38 90 LEU B O 1
ATOM 2861 N N . ARG B 1 91 ? 0.041 5.215 4.598 1 96.81 91 ARG B N 1
ATOM 2862 C CA . ARG B 1 91 ? -1.228 5.879 4.875 1 96.81 91 ARG B CA 1
ATOM 2863 C C . ARG B 1 91 ? -2.32 4.863 5.191 1 96.81 91 ARG B C 1
ATOM 2865 O O . ARG B 1 91 ? -3.229 5.145 5.977 1 96.81 91 ARG B O 1
ATOM 2872 N N . PHE B 1 92 ? -2.252 3.686 4.609 1 97.38 92 PHE B N 1
ATOM 2873 C CA . PHE B 1 92 ? -3.332 2.715 4.738 1 97.38 92 PHE B CA 1
ATOM 2874 C C . PHE B 1 92 ? -2.836 1.437 5.398 1 97.38 92 PHE B C 1
ATOM 2876 O O . PHE B 1 92 ? -3.438 0.373 5.238 1 97.38 92 PHE B O 1
ATOM 2883 N N . THR B 1 93 ? -1.789 1.533 6.121 1 98 93 THR B N 1
ATOM 2884 C CA . THR B 1 93 ? -1.146 0.421 6.812 1 98 93 THR B CA 1
ATOM 2885 C C . THR B 1 93 ? -1.616 0.338 8.258 1 98 93 THR B C 1
ATOM 2887 O O . THR B 1 93 ? -1.741 1.36 8.938 1 98 93 THR B O 1
ATOM 2890 N N . PHE B 1 94 ? -1.852 -0.838 8.742 1 98.19 94 PHE B N 1
ATOM 2891 C CA . PHE B 1 94 ? -2.117 -1.052 10.156 1 98.19 94 PHE B CA 1
ATOM 2892 C C . PHE B 1 94 ? -0.836 -0.926 10.969 1 98.19 94 PHE B C 1
ATOM 2894 O O . PHE B 1 94 ? 0.1 -1.707 10.789 1 98.19 94 PHE B O 1
ATOM 2901 N N . TYR B 1 95 ? -0.798 0.021 11.812 1 98.69 95 TYR B N 1
ATOM 2902 C CA . TYR B 1 95 ? 0.334 0.189 12.711 1 98.69 95 TYR B CA 1
ATOM 2903 C C . TYR B 1 95 ? 0.193 -0.708 13.938 1 98.69 95 TYR B C 1
ATOM 2905 O O . TYR B 1 95 ? -0.919 -0.955 14.406 1 98.69 95 TYR B O 1
ATOM 2913 N N . GLU B 1 96 ? 1.296 -1.146 14.438 1 98.31 96 GLU B N 1
ATOM 2914 C CA . GLU B 1 96 ? 1.33 -1.938 15.664 1 98.31 96 GLU B CA 1
ATOM 2915 C C . GLU B 1 96 ? 1.431 -1.041 16.891 1 98.31 96 GLU B C 1
ATOM 2917 O O . GLU B 1 96 ? 2.232 -0.105 16.922 1 98.31 96 GLU B O 1
ATOM 2922 N N . VAL B 1 97 ? 0.66 -1.39 17.875 1 98.69 97 VAL B N 1
ATOM 2923 C CA . VAL B 1 97 ? 0.684 -0.614 19.109 1 98.69 97 VAL B CA 1
ATOM 2924 C C . VAL B 1 97 ? 1.938 -0.955 19.906 1 98.69 97 VAL B C 1
ATOM 2926 O O . VAL B 1 97 ? 2.236 -2.129 20.141 1 98.69 97 VAL B O 1
ATOM 2929 N N . GLY B 1 98 ? 2.654 0.007 20.281 1 98.69 98 GLY B N 1
ATOM 2930 C CA . GLY B 1 98 ? 3.76 -0.115 21.219 1 98.69 98 GLY B CA 1
ATOM 2931 C C . GLY B 1 98 ? 3.4 0.335 22.625 1 98.69 98 GLY B C 1
ATOM 2932 O O . GLY B 1 98 ? 2.406 -0.119 23.203 1 98.69 98 GLY B O 1
ATOM 2933 N N . GLU B 1 99 ? 4.27 1.275 23.109 1 98.62 99 GLU B N 1
ATOM 2934 C CA . GLU B 1 99 ? 4.016 1.819 24.438 1 98.62 99 GLU B CA 1
ATOM 2935 C C . GLU B 1 99 ? 2.711 2.611 24.469 1 98.62 99 GLU B C 1
ATOM 2937 O O . GLU B 1 99 ? 2.41 3.363 23.547 1 98.62 99 GLU B O 1
ATOM 2942 N N . ARG B 1 100 ? 1.971 2.424 25.562 1 98.31 100 ARG B N 1
ATOM 2943 C CA . ARG B 1 100 ? 0.689 3.104 25.719 1 98.31 100 ARG B CA 1
ATOM 2944 C C . ARG B 1 100 ? 0.464 3.514 27.172 1 98.31 100 ARG B C 1
ATOM 2946 O O . ARG B 1 100 ? 0.792 2.764 28.094 1 98.31 100 ARG B O 1
ATOM 2953 N N . SER B 1 101 ? 0.085 4.613 27.406 1 98.69 101 SER B N 1
ATOM 2954 C CA . SER B 1 101 ? -0.386 5.164 28.672 1 98.69 101 SER B CA 1
ATOM 2955 C C . SER B 1 101 ? -1.664 5.973 28.484 1 98.69 101 SER B C 1
ATOM 2957 O O . SER B 1 101 ? -2.217 6.02 27.391 1 98.69 101 SER B O 1
ATOM 2959 N N . ALA B 1 102 ? -2.166 6.559 29.578 1 98.56 102 ALA B N 1
ATOM 2960 C CA . ALA B 1 102 ? -3.391 7.352 29.5 1 98.56 102 ALA B CA 1
ATOM 2961 C C . ALA B 1 102 ? -3.195 8.578 28.625 1 98.56 102 ALA B C 1
ATOM 2963 O O . ALA B 1 102 ? -4.133 9.031 27.953 1 98.56 102 ALA B O 1
ATOM 2964 N N . ASP B 1 103 ? -1.984 9.07 28.578 1 98.88 103 ASP B N 1
ATOM 2965 C CA . ASP B 1 103 ? -1.766 10.352 27.938 1 98.88 103 ASP B CA 1
ATOM 2966 C C . ASP B 1 103 ? -0.833 10.211 26.734 1 98.88 103 ASP B C 1
ATOM 2968 O O . ASP B 1 103 ? -0.391 11.211 26.156 1 98.88 103 ASP B O 1
ATOM 2972 N N . ALA B 1 104 ? -0.489 8.977 26.359 1 98.94 104 ALA B N 1
ATOM 2973 C CA . ALA B 1 104 ? 0.416 8.82 25.219 1 98.94 104 ALA B CA 1
ATOM 2974 C C . ALA B 1 104 ? 0.264 7.441 24.578 1 98.94 104 ALA B C 1
ATOM 2976 O O . ALA B 1 104 ? -0.121 6.477 25.25 1 98.94 104 ALA B O 1
ATOM 2977 N N . ILE B 1 105 ? 0.585 7.336 23.344 1 98.94 105 ILE B N 1
ATOM 2978 C CA . ILE B 1 105 ? 0.617 6.07 22.609 1 98.94 105 ILE B CA 1
ATOM 2979 C C . ILE B 1 105 ? 1.688 6.121 21.531 1 98.94 105 ILE B C 1
ATOM 2981 O O . ILE B 1 105 ? 1.886 7.156 20.891 1 98.94 105 ILE B O 1
ATOM 2985 N N . THR B 1 106 ? 2.414 5.082 21.344 1 98.94 106 THR B N 1
ATOM 2986 C CA . THR B 1 106 ? 3.371 4.918 20.266 1 98.94 106 THR B CA 1
ATOM 2987 C C . THR B 1 106 ? 2.91 3.826 19.297 1 98.94 106 THR B C 1
ATOM 2989 O O . THR B 1 106 ? 2.549 2.729 19.719 1 98.94 106 THR B O 1
ATOM 2992 N N . LEU B 1 107 ? 2.881 4.109 18.031 1 98.94 107 LEU B N 1
ATOM 2993 C CA . LEU B 1 107 ? 2.492 3.178 16.984 1 98.94 107 LEU B CA 1
ATOM 2994 C C . LEU B 1 107 ? 3.656 2.914 16.031 1 98.94 107 LEU B C 1
ATOM 2996 O O . LEU B 1 107 ? 4.398 3.834 15.688 1 98.94 107 LEU B O 1
ATOM 3000 N N . HIS B 1 108 ? 3.838 1.685 15.625 1 98.88 108 HIS B N 1
ATOM 3001 C CA . HIS B 1 108 ? 4.98 1.264 14.82 1 98.88 108 HIS B CA 1
ATOM 3002 C C . HIS B 1 108 ? 4.527 0.704 13.477 1 98.88 108 HIS B C 1
ATOM 3004 O O . HIS B 1 108 ? 3.482 0.058 13.383 1 98.88 108 HIS B O 1
ATOM 3010 N N . ALA B 1 109 ? 5.266 0.89 12.477 1 98.62 109 ALA B N 1
ATOM 3011 C CA . ALA B 1 109 ? 5.133 0.243 11.172 1 98.62 109 ALA B CA 1
ATOM 3012 C C . ALA B 1 109 ? 6.469 0.217 10.438 1 98.62 109 ALA B C 1
ATOM 3014 O O . ALA B 1 109 ? 7.41 0.918 10.812 1 98.62 109 ALA B O 1
ATOM 3015 N N . THR B 1 110 ? 6.559 -0.553 9.461 1 98.69 110 THR B N 1
ATOM 3016 C CA . THR B 1 110 ? 7.758 -0.643 8.633 1 98.69 110 THR B CA 1
ATOM 3017 C C . THR B 1 110 ? 7.414 -0.448 7.156 1 98.69 110 THR B C 1
ATOM 3019 O O . THR B 1 110 ? 6.438 -1.02 6.66 1 98.69 110 THR B O 1
ATOM 3022 N N . VAL B 1 111 ? 8.086 0.424 6.488 1 98.56 111 VAL B N 1
ATOM 3023 C CA . VAL B 1 111 ? 8.031 0.508 5.035 1 98.56 111 VAL B CA 1
ATOM 3024 C C . VAL B 1 111 ? 8.82 -0.643 4.418 1 98.56 111 VAL B C 1
ATOM 3026 O O . VAL B 1 111 ? 10.055 -0.674 4.504 1 98.56 111 VAL B O 1
ATOM 3029 N N . ALA B 1 112 ? 8.172 -1.537 3.84 1 98 112 ALA B N 1
ATOM 3030 C CA . ALA B 1 112 ? 8.852 -2.641 3.168 1 98 112 ALA B CA 1
ATOM 3031 C C . ALA B 1 112 ? 9.43 -2.195 1.828 1 98 112 ALA B C 1
ATOM 3033 O O . ALA B 1 112 ? 8.852 -1.338 1.151 1 98 112 ALA B O 1
ATOM 3034 N N . PRO B 1 113 ? 10.578 -2.867 1.456 1 98.06 113 PRO B N 1
ATOM 3035 C CA . PRO B 1 113 ? 10.984 -2.67 0.064 1 98.06 113 PRO B CA 1
ATOM 3036 C C . PRO B 1 113 ? 9.898 -3.08 -0.933 1 98.06 113 PRO B C 1
ATOM 3038 O O . PRO B 1 113 ? 9.258 -4.117 -0.756 1 98.06 113 PRO B O 1
ATOM 3041 N N . GLN B 1 114 ? 9.68 -2.318 -1.89 1 97.81 114 GLN B N 1
ATOM 3042 C CA . GLN B 1 114 ? 8.664 -2.49 -2.928 1 97.81 114 GLN B CA 1
ATOM 3043 C C . GLN B 1 114 ? 9.031 -1.714 -4.188 1 97.81 114 GLN B C 1
ATOM 3045 O O . GLN B 1 114 ? 9.992 -0.937 -4.188 1 97.81 114 GLN B O 1
ATOM 3050 N N . PRO B 1 115 ? 8.312 -1.951 -5.32 1 97.31 115 PRO B N 1
ATOM 3051 C CA . PRO B 1 115 ? 8.625 -1.134 -6.492 1 97.31 115 PRO B CA 1
ATOM 3052 C C . PRO B 1 115 ? 8.664 0.361 -6.18 1 97.31 115 PRO B C 1
ATOM 3054 O O . PRO B 1 115 ? 7.711 0.895 -5.602 1 97.31 115 PRO B O 1
ATOM 3057 N N . GLY B 1 116 ? 9.75 0.946 -6.477 1 98.31 116 GLY B N 1
ATOM 3058 C CA . GLY B 1 116 ? 9.898 2.383 -6.297 1 98.31 116 GLY B CA 1
ATOM 3059 C C . GLY B 1 116 ? 10.508 2.756 -4.957 1 98.31 116 GLY B C 1
ATOM 3060 O O . GLY B 1 116 ? 10.867 3.914 -4.738 1 98.31 116 GLY B O 1
ATOM 3061 N N . TRP B 1 117 ? 10.625 1.879 -4.051 1 98.69 117 TRP B N 1
ATOM 3062 C CA . TRP B 1 117 ? 11.234 2.146 -2.754 1 98.69 117 TRP B CA 1
ATOM 3063 C C . TRP B 1 117 ? 12.117 0.98 -2.314 1 98.69 117 TRP B C 1
ATOM 3065 O O . TRP B 1 117 ? 11.617 -0.027 -1.809 1 98.69 117 TRP B O 1
ATOM 3075 N N . PRO B 1 118 ? 13.352 1.116 -2.271 1 97.19 118 PRO B N 1
ATOM 3076 C CA . PRO B 1 118 ? 14.258 -0.035 -2.25 1 97.19 118 PRO B CA 1
ATOM 3077 C C . PRO B 1 118 ? 14.727 -0.389 -0.842 1 97.19 118 PRO B C 1
ATOM 3079 O O . PRO B 1 118 ? 15.289 -1.465 -0.628 1 97.19 118 PRO B O 1
ATOM 3082 N N . VAL B 1 119 ? 14.594 0.519 0.117 1 98.12 119 VAL B N 1
ATOM 3083 C CA . VAL B 1 119 ? 15.227 0.331 1.42 1 98.12 119 VAL B CA 1
ATOM 3084 C C . VAL B 1 119 ? 14.156 0.324 2.514 1 98.12 119 VAL B C 1
ATOM 3086 O O . VAL B 1 119 ? 13.328 1.232 2.584 1 98.12 119 VAL B O 1
ATOM 3089 N N . PRO B 1 120 ? 14.164 -0.731 3.332 1 98.56 120 PRO B N 1
ATOM 3090 C CA . PRO B 1 120 ? 13.18 -0.754 4.418 1 98.56 120 PRO B CA 1
ATOM 3091 C C . PRO B 1 120 ? 13.453 0.311 5.48 1 98.56 120 PRO B C 1
ATOM 3093 O O . PRO B 1 120 ? 14.609 0.568 5.82 1 98.56 120 PRO B O 1
ATOM 3096 N N . LEU B 1 121 ? 12.438 0.946 5.988 1 98.88 121 LEU B N 1
ATOM 3097 C CA . LEU B 1 121 ? 12.477 1.914 7.078 1 98.88 121 LEU B CA 1
ATOM 3098 C C . LEU B 1 121 ? 11.523 1.509 8.203 1 98.88 121 LEU B C 1
ATOM 3100 O O . LEU B 1 121 ? 10.336 1.281 7.961 1 98.88 121 LEU B O 1
ATOM 3104 N N . ARG B 1 122 ? 12.031 1.392 9.406 1 98.81 122 ARG B N 1
ATOM 3105 C CA . ARG B 1 122 ? 11.172 1.269 10.578 1 98.81 122 ARG B CA 1
ATOM 3106 C C . ARG B 1 122 ? 10.711 2.639 11.062 1 98.81 122 ARG B C 1
ATOM 3108 O O . ARG B 1 122 ? 11.523 3.545 11.25 1 98.81 122 ARG B O 1
ATOM 3115 N N . THR B 1 123 ? 9.445 2.744 11.219 1 98.69 123 THR B N 1
ATOM 3116 C CA . THR B 1 123 ? 8.852 4.016 11.602 1 98.69 123 THR B CA 1
ATOM 3117 C C . THR B 1 123 ? 8.062 3.871 12.906 1 98.69 123 THR B C 1
ATOM 3119 O O . THR B 1 123 ? 7.406 2.852 13.125 1 98.69 123 THR B O 1
ATOM 3122 N N . SER B 1 124 ? 8.141 4.828 13.742 1 98.69 124 SER B N 1
ATOM 3123 C CA . SER B 1 124 ? 7.246 4.949 14.883 1 98.69 124 SER B CA 1
ATOM 3124 C C . SER B 1 124 ? 6.738 6.379 15.039 1 98.69 124 SER B C 1
ATOM 3126 O O . SER B 1 124 ? 7.418 7.332 14.648 1 98.69 124 SER B O 1
ATOM 3128 N N . VAL B 1 125 ? 5.598 6.5 15.508 1 98.94 125 VAL B N 1
ATOM 3129 C CA . VAL B 1 125 ? 4.953 7.781 15.805 1 98.94 125 VAL B CA 1
ATOM 3130 C C . VAL B 1 125 ? 4.434 7.781 17.234 1 98.94 125 VAL B C 1
ATOM 3132 O O . VAL B 1 125 ? 3.59 6.957 17.594 1 98.94 125 VAL B O 1
ATOM 3135 N N . ARG B 1 126 ? 4.918 8.641 18.047 1 99 126 ARG B N 1
ATOM 3136 C CA . ARG B 1 126 ? 4.43 8.805 19.406 1 99 126 ARG B CA 1
ATOM 3137 C C . ARG B 1 126 ? 3.539 10.039 19.516 1 99 126 ARG B C 1
ATOM 3139 O O . ARG B 1 126 ? 3.971 11.156 19.219 1 99 126 ARG B O 1
ATOM 3146 N N . TYR B 1 127 ? 2.352 9.828 19.875 1 99 127 TYR B N 1
ATOM 3147 C CA . TYR B 1 127 ? 1.43 10.898 20.234 1 99 127 TYR B CA 1
ATOM 3148 C C . TYR B 1 127 ? 1.375 11.07 21.75 1 99 127 TYR B C 1
ATOM 3150 O O . TYR B 1 127 ? 1.176 10.102 22.484 1 99 127 TYR B O 1
ATOM 3158 N N . ALA B 1 128 ? 1.545 12.258 22.219 1 98.94 128 ALA B N 1
ATOM 3159 C CA . ALA B 1 128 ? 1.469 12.555 23.641 1 98.94 128 ALA B CA 1
ATOM 3160 C C . ALA B 1 128 ? 0.715 13.859 23.891 1 98.94 128 ALA B C 1
ATOM 3162 O O . ALA B 1 128 ? 0.933 14.852 23.188 1 98.94 128 ALA B O 1
ATOM 3163 N N . VAL B 1 129 ? -0.186 13.859 24.891 1 98.88 129 VAL B N 1
ATOM 3164 C CA . VAL B 1 129 ? -0.917 15.07 25.234 1 98.88 129 VAL B CA 1
ATOM 3165 C C . VAL B 1 129 ? -0.542 15.516 26.656 1 98.88 129 VAL B C 1
ATOM 3167 O O . VAL B 1 129 ? -0.222 14.688 27.5 1 98.88 129 VAL B O 1
ATOM 3170 N N . ASP B 1 130 ? -0.508 16.766 26.859 1 98 130 ASP B N 1
ATOM 3171 C CA . ASP B 1 130 ? -0.398 17.391 28.172 1 98 130 ASP B CA 1
ATOM 3172 C C . ASP B 1 130 ? -1.229 18.672 28.234 1 98 130 ASP B C 1
ATOM 3174 O O . ASP B 1 130 ? -2.094 18.906 27.375 1 98 130 ASP B O 1
ATOM 3178 N N . GLU B 1 131 ? -1.041 19.5 29.266 1 93.44 131 GLU B N 1
ATOM 3179 C CA . GLU B 1 131 ? -1.845 20.703 29.484 1 93.44 131 GLU B CA 1
ATOM 3180 C C . GLU B 1 131 ? -1.624 21.703 28.359 1 93.44 131 GLU B C 1
ATOM 3182 O O . GLU B 1 131 ? -2.457 22.594 28.125 1 93.44 131 GLU B O 1
ATOM 3187 N N . ARG B 1 132 ? -0.597 21.562 27.641 1 92.38 132 ARG B N 1
ATOM 3188 C CA . ARG B 1 132 ? -0.25 22.531 26.609 1 92.38 132 ARG B CA 1
ATOM 3189 C C . ARG B 1 132 ? -0.787 22.109 25.25 1 92.38 132 ARG B C 1
ATOM 3191 O O . ARG B 1 132 ? -0.855 22.922 24.328 1 92.38 132 ARG B O 1
ATOM 3198 N N . GLY B 1 133 ? -1.081 20.875 25.094 1 97.81 133 GLY B N 1
ATOM 3199 C CA . GLY B 1 133 ? -1.574 20.391 23.812 1 97.81 133 GLY B CA 1
ATOM 3200 C C . GLY B 1 133 ? -1.012 19.047 23.422 1 97.81 133 GLY B C 1
ATOM 3201 O O . GLY B 1 133 ? -0.863 18.156 24.281 1 97.81 133 GLY B O 1
ATOM 3202 N N . LEU B 1 134 ? -0.822 18.828 22.156 1 98.88 134 LEU B N 1
ATOM 3203 C CA . LEU B 1 134 ? -0.388 17.562 21.578 1 98.88 134 LEU B CA 1
ATOM 3204 C C . LEU B 1 134 ? 1.044 17.656 21.062 1 98.88 134 LEU B C 1
ATOM 3206 O O . LEU B 1 134 ? 1.409 18.641 20.406 1 98.88 134 LEU B O 1
ATOM 3210 N N . THR B 1 135 ? 1.86 16.719 21.391 1 98.94 135 THR B N 1
ATOM 3211 C CA . THR B 1 135 ? 3.18 16.531 20.797 1 98.94 135 THR B CA 1
ATOM 3212 C C . THR B 1 135 ? 3.232 15.219 20.016 1 98.94 135 THR B C 1
ATOM 3214 O O . THR B 1 135 ? 2.842 14.164 20.516 1 98.94 135 THR B O 1
ATOM 3217 N N . VAL B 1 136 ? 3.623 15.273 18.797 1 98.94 136 VAL B N 1
ATOM 3218 C CA . VAL B 1 136 ? 3.818 14.109 17.953 1 98.94 136 VAL B CA 1
ATOM 3219 C C . VAL B 1 136 ? 5.301 13.945 17.625 1 98.94 136 VAL B C 1
ATOM 3221 O O . VAL B 1 136 ? 5.938 14.875 17.109 1 98.94 136 VAL B O 1
ATOM 3224 N N . THR B 1 137 ? 5.867 12.836 17.922 1 98.94 137 THR B N 1
ATOM 3225 C CA . THR B 1 137 ? 7.273 12.547 17.672 1 98.94 137 THR B CA 1
ATOM 3226 C C . THR B 1 137 ? 7.418 11.391 16.688 1 98.94 137 THR B C 1
ATOM 3228 O O . THR B 1 137 ? 6.938 10.289 16.938 1 98.94 137 THR B O 1
ATOM 3231 N N . HIS B 1 138 ? 8.062 11.688 15.609 1 98.94 138 HIS B N 1
ATOM 3232 C CA . HIS B 1 138 ? 8.398 10.672 14.617 1 98.94 138 HIS B CA 1
ATOM 3233 C C . HIS B 1 138 ? 9.789 10.109 14.852 1 98.94 138 HIS B C 1
ATOM 3235 O O . HIS B 1 138 ? 10.727 10.852 15.156 1 98.94 138 HIS B O 1
ATOM 3241 N N . THR B 1 139 ? 9.953 8.836 14.766 1 98.94 139 THR B N 1
ATOM 3242 C CA . THR B 1 139 ? 11.234 8.141 14.742 1 98.94 139 THR B CA 1
ATOM 3243 C C . THR B 1 139 ? 11.328 7.219 13.531 1 98.94 139 THR B C 1
ATOM 3245 O O . THR B 1 139 ? 10.422 6.426 13.273 1 98.94 139 THR B O 1
ATOM 3248 N N . VAL B 1 140 ? 12.375 7.348 12.758 1 98.94 140 VAL B N 1
ATOM 3249 C CA . VAL B 1 140 ? 12.594 6.527 11.57 1 98.94 140 VAL B CA 1
ATOM 3250 C C . VAL B 1 140 ? 13.992 5.91 11.625 1 98.94 140 VAL B C 1
ATOM 3252 O O . VAL B 1 140 ? 14.977 6.605 11.883 1 98.94 140 VAL B O 1
ATOM 3255 N N . THR B 1 141 ? 14.086 4.652 11.438 1 98.94 141 THR B N 1
ATOM 3256 C CA . THR B 1 141 ? 15.352 3.922 11.414 1 98.94 141 THR B CA 1
ATOM 3257 C C . THR B 1 141 ? 15.547 3.207 10.078 1 98.94 141 THR B C 1
ATOM 3259 O O . THR B 1 141 ? 14.625 2.553 9.586 1 98.94 141 THR B O 1
ATOM 3262 N N . ASN B 1 142 ? 16.703 3.398 9.484 1 98.88 142 ASN B N 1
ATOM 3263 C CA . ASN B 1 142 ? 17.078 2.619 8.305 1 98.88 142 ASN B CA 1
ATOM 3264 C C . ASN B 1 142 ? 17.359 1.161 8.664 1 98.88 142 ASN B C 1
ATOM 3266 O O . ASN B 1 142 ? 18.375 0.854 9.281 1 98.88 142 ASN B O 1
ATOM 3270 N N . ALA B 1 143 ? 16.516 0.321 8.266 1 98.62 143 ALA B N 1
ATOM 3271 C CA . ALA B 1 143 ? 16.641 -1.096 8.602 1 98.62 143 ALA B CA 1
ATOM 3272 C C . ALA B 1 143 ? 17.281 -1.875 7.457 1 98.62 143 ALA B C 1
ATOM 3274 O O . ALA B 1 143 ? 17.25 -3.107 7.445 1 98.62 143 ALA B O 1
ATOM 3275 N N . GLY B 1 144 ? 17.75 -1.154 6.461 1 97.62 144 GLY B N 1
ATOM 3276 C CA . GLY B 1 144 ? 18.344 -1.786 5.293 1 97.62 144 GLY B CA 1
ATOM 3277 C C . GLY B 1 144 ? 19.859 -1.805 5.332 1 97.62 144 GLY B C 1
ATOM 3278 O O . GLY B 1 144 ? 20.469 -1.694 6.402 1 97.62 144 GLY B O 1
ATOM 3279 N N . THR B 1 145 ? 20.438 -2.051 4.121 1 96.56 145 THR B N 1
ATOM 3280 C CA . THR B 1 145 ? 21.891 -2.213 4.012 1 96.56 145 THR B CA 1
ATOM 3281 C C . THR B 1 145 ? 22.5 -1.085 3.186 1 96.56 145 THR B C 1
ATOM 3283 O O . THR B 1 145 ? 23.719 -1.062 2.953 1 96.56 145 THR B O 1
ATOM 3286 N N . ALA B 1 146 ? 21.703 -0.171 2.771 1 97.25 146 ALA B N 1
ATOM 3287 C CA . ALA B 1 146 ? 22.172 0.981 2 1 97.25 146 ALA B CA 1
ATOM 3288 C C . ALA B 1 146 ? 21.547 2.273 2.52 1 97.25 146 ALA B C 1
ATOM 3290 O O . ALA B 1 146 ? 20.469 2.25 3.133 1 97.25 146 ALA B O 1
ATOM 3291 N N . GLU B 1 147 ? 22.188 3.354 2.311 1 98.31 147 GLU B N 1
ATOM 3292 C CA . GLU B 1 147 ? 21.625 4.645 2.703 1 98.31 147 GLU B CA 1
ATOM 3293 C C . GLU B 1 147 ? 20.375 4.965 1.901 1 98.31 147 GLU B C 1
ATOM 3295 O O . GLU B 1 147 ? 20.219 4.496 0.771 1 98.31 147 GLU B O 1
ATOM 3300 N N . VAL B 1 148 ? 19.516 5.742 2.439 1 98.56 148 VAL B N 1
ATOM 3301 C CA . VAL B 1 148 ? 18.297 6.125 1.736 1 98.56 148 VAL B CA 1
ATOM 3302 C C . VAL B 1 148 ? 17.844 7.504 2.211 1 98.56 148 VAL B C 1
ATOM 3304 O O . VAL B 1 148 ? 17.906 7.805 3.406 1 98.56 148 VAL B O 1
ATOM 3307 N N . PRO B 1 149 ? 17.562 8.422 1.297 1 98.81 149 PRO B N 1
ATOM 3308 C CA . PRO B 1 149 ? 16.906 9.68 1.669 1 98.81 149 PRO B CA 1
ATOM 3309 C C . PRO B 1 149 ? 15.406 9.516 1.916 1 98.81 149 PRO B C 1
ATOM 3311 O O . PRO B 1 149 ? 14.766 8.664 1.297 1 98.81 149 PRO B O 1
ATOM 3314 N N . PHE B 1 150 ? 14.883 10.25 2.799 1 98.88 150 PHE B N 1
ATOM 3315 C CA . PHE B 1 150 ? 13.453 10.219 3.07 1 98.88 150 PHE B CA 1
ATOM 3316 C C . PHE B 1 150 ? 12.984 11.555 3.645 1 98.88 150 PHE B C 1
ATOM 3318 O O . PHE B 1 150 ? 13.789 12.461 3.852 1 98.88 150 PHE B O 1
ATOM 3325 N N . GLY B 1 151 ? 11.703 11.75 3.773 1 98.94 151 GLY B N 1
ATOM 3326 C CA . GLY B 1 151 ? 11.055 12.859 4.457 1 98.94 151 GLY B CA 1
ATOM 3327 C C . GLY B 1 151 ? 9.836 12.445 5.25 1 98.94 151 GLY B C 1
ATOM 3328 O O . GLY B 1 151 ? 9.375 11.305 5.133 1 98.94 151 GLY B O 1
ATOM 3329 N N . VAL B 1 152 ? 9.445 13.359 6.109 1 98.88 152 VAL B N 1
ATOM 3330 C CA . VAL B 1 152 ? 8.266 13.148 6.949 1 98.88 152 VAL B CA 1
ATOM 3331 C C . VAL B 1 152 ? 7.371 14.383 6.902 1 98.88 152 VAL B C 1
ATOM 3333 O O . VAL B 1 152 ? 7.859 15.508 6.863 1 98.88 152 VAL B O 1
ATOM 3336 N N . GLY B 1 153 ? 6.129 14.148 6.906 1 98.81 153 GLY B N 1
ATOM 3337 C CA . GLY B 1 153 ? 5.133 15.195 7.082 1 98.81 153 GLY B CA 1
ATOM 3338 C C . GLY B 1 153 ? 3.889 14.719 7.805 1 98.81 153 GLY B C 1
ATOM 3339 O O . GLY B 1 153 ? 3.789 13.539 8.172 1 98.81 153 GLY B O 1
ATOM 3340 N N . ALA B 1 154 ? 3.02 15.617 8.078 1 98.75 154 ALA B N 1
ATOM 3341 C CA . ALA B 1 154 ? 1.714 15.336 8.672 1 98.75 154 ALA B CA 1
ATOM 3342 C C . ALA B 1 154 ? 0.625 16.188 8.023 1 98.75 154 ALA B C 1
ATOM 3344 O O . ALA B 1 154 ? 0.91 17.234 7.453 1 98.75 154 ALA B O 1
ATOM 3345 N N . HIS B 1 155 ? -0.606 15.703 8.117 1 98.75 155 HIS B N 1
ATOM 3346 C CA . HIS B 1 155 ? -1.687 16.328 7.363 1 98.75 155 HIS B CA 1
ATOM 3347 C C . HIS B 1 155 ? -2.816 16.781 8.289 1 98.75 155 HIS B C 1
ATOM 3349 O O . HIS B 1 155 ? -3.973 16.391 8.086 1 98.75 155 HIS B O 1
ATOM 3355 N N . PRO B 1 156 ? -2.619 17.609 9.281 1 98.75 156 PRO B N 1
ATOM 3356 C CA . PRO B 1 156 ? -3.705 18.062 10.148 1 98.75 156 PRO B CA 1
ATOM 3357 C C . PRO B 1 156 ? -4.547 19.172 9.5 1 98.75 156 PRO B C 1
ATOM 3359 O O . PRO B 1 156 ? -4.004 20.062 8.844 1 98.75 156 PRO B O 1
ATOM 3362 N N . TYR B 1 157 ? -5.824 19.047 9.57 1 98.75 157 TYR B N 1
ATOM 3363 C CA . TYR B 1 157 ? -6.75 20.141 9.367 1 98.75 157 TYR B CA 1
ATOM 3364 C C . TYR B 1 157 ? -7.082 20.828 10.688 1 98.75 157 TYR B C 1
ATOM 3366 O O . TYR B 1 157 ? -7.809 20.281 11.516 1 98.75 157 TYR B O 1
ATOM 3374 N N . VAL B 1 158 ? -6.613 22.062 10.875 1 98.5 158 VAL B N 1
ATOM 3375 C CA . VAL B 1 158 ? -6.738 22.688 12.18 1 98.5 158 VAL B CA 1
ATOM 3376 C C . VAL B 1 158 ? -8 23.562 12.219 1 98.5 158 VAL B C 1
ATOM 3378 O O . VAL B 1 158 ? -8.531 23.938 11.172 1 98.5 158 VAL B O 1
ATOM 3381 N N . ARG B 1 159 ? -8.492 23.812 13.359 1 96.81 159 ARG B N 1
ATOM 3382 C CA . ARG B 1 159 ? -9.602 24.734 13.555 1 96.81 159 ARG B CA 1
ATOM 3383 C C . ARG B 1 159 ? -9.477 25.484 14.883 1 96.81 159 ARG B C 1
ATOM 3385 O O . ARG B 1 159 ? -8.953 24.938 15.859 1 96.81 159 ARG B O 1
ATOM 3392 N N . ALA B 1 160 ? -9.906 26.672 14.945 1 97.44 160 ALA B N 1
ATOM 3393 C CA . ALA B 1 160 ? -9.922 27.531 16.125 1 97.44 160 ALA B CA 1
ATOM 3394 C C . ALA B 1 160 ? -11.266 27.438 16.859 1 97.44 160 ALA B C 1
ATOM 3396 O O . ALA B 1 160 ? -12.031 28.406 16.891 1 97.44 160 ALA B O 1
ATOM 3397 N N . GLY B 1 161 ? -11.438 26.312 17.5 1 96.31 161 GLY B N 1
ATOM 3398 C CA . GLY B 1 161 ? -12.727 26.062 18.141 1 96.31 161 GLY B CA 1
ATOM 3399 C C . GLY B 1 161 ? -13.867 25.969 17.156 1 96.31 161 GLY B C 1
ATOM 3400 O O . GLY B 1 161 ? -13.781 25.219 16.172 1 96.31 161 GLY B O 1
ATOM 3401 N N . ASP B 1 162 ? -14.898 26.641 17.438 1 95.5 162 ASP B N 1
ATOM 3402 C CA . ASP B 1 162 ? -16.078 26.594 16.578 1 95.5 162 ASP B CA 1
ATOM 3403 C C . ASP B 1 162 ? -16.094 27.75 15.594 1 95.5 162 ASP B C 1
ATOM 3405 O O . ASP B 1 162 ? -17.094 27.953 14.891 1 95.5 162 ASP B O 1
ATOM 3409 N N . SER B 1 163 ? -15.023 28.469 15.531 1 97.06 163 SER B N 1
ATOM 3410 C CA . SER B 1 163 ? -14.938 29.562 14.562 1 97.06 163 SER B CA 1
ATOM 3411 C C . SER B 1 163 ? -15.078 29.047 13.141 1 97.06 163 SER B C 1
ATOM 3413 O O . SER B 1 163 ? -14.508 28 12.789 1 97.06 163 SER B O 1
ATOM 3415 N N . ALA B 1 164 ? -15.875 29.797 12.328 1 96.38 164 ALA B N 1
ATOM 3416 C CA . ALA B 1 164 ? -15.805 29.516 10.898 1 96.38 164 ALA B CA 1
ATOM 3417 C C . ALA B 1 164 ? -14.414 29.828 10.344 1 96.38 164 ALA B C 1
ATOM 3419 O O . ALA B 1 164 ? -13.805 30.828 10.703 1 96.38 164 ALA B O 1
ATOM 3420 N N . THR B 1 165 ? -13.945 28.953 9.516 1 97 165 THR B N 1
ATOM 3421 C CA . THR B 1 165 ? -12.594 29.109 8.984 1 97 165 THR B CA 1
ATOM 3422 C C . THR B 1 165 ? -12.43 30.469 8.297 1 97 165 THR B C 1
ATOM 3424 O O . THR B 1 165 ? -11.398 31.125 8.445 1 97 165 THR B O 1
ATOM 3427 N N . VAL B 1 166 ? -13.469 30.922 7.594 1 96.06 166 VAL B N 1
ATOM 3428 C CA . VAL B 1 166 ? -13.406 32.156 6.805 1 96.06 166 VAL B CA 1
ATOM 3429 C C . VAL B 1 166 ? -13.312 33.344 7.734 1 96.06 166 VAL B C 1
ATOM 3431 O O . VAL B 1 166 ? -12.93 34.438 7.312 1 96.06 166 VAL B O 1
ATOM 3434 N N . ASP B 1 167 ? -13.656 33.219 9 1 97.62 167 ASP B N 1
ATOM 3435 C CA . ASP B 1 167 ? -13.625 34.312 9.961 1 97.62 167 ASP B CA 1
ATOM 3436 C C . ASP B 1 167 ? -12.289 34.344 10.703 1 97.62 167 ASP B C 1
ATOM 3438 O O . ASP B 1 167 ? -12.086 35.188 11.578 1 97.62 167 ASP B O 1
ATOM 3442 N N . CYS B 1 168 ? -11.406 33.5 10.336 1 98.38 168 CYS B N 1
ATOM 3443 C CA . CYS B 1 168 ? -10.125 33.406 11.023 1 98.38 168 CYS B CA 1
ATOM 3444 C C . CYS B 1 168 ? -9.039 34.156 10.258 1 98.38 168 CYS B C 1
ATOM 3446 O O . CYS B 1 168 ? -9.258 34.562 9.117 1 98.38 168 CYS B O 1
ATOM 3448 N N . THR B 1 169 ? -7.973 34.406 10.945 1 98.75 169 THR B N 1
ATOM 3449 C CA . THR B 1 169 ? -6.738 34.906 10.367 1 98.75 169 THR B CA 1
ATOM 3450 C C . THR B 1 169 ? -5.617 33.875 10.477 1 98.75 169 THR B C 1
ATOM 3452 O O . THR B 1 169 ? -5.41 33.281 11.539 1 98.75 169 THR B O 1
ATOM 3455 N N . ILE B 1 170 ? -4.918 33.625 9.352 1 98.81 170 ILE B N 1
ATOM 3456 C CA . ILE B 1 170 ? -3.828 32.656 9.344 1 98.81 170 ILE B CA 1
ATOM 3457 C C . ILE B 1 170 ? -2.488 33.375 9.336 1 98.81 170 ILE B C 1
ATOM 3459 O O . ILE B 1 170 ? -2.352 34.438 8.703 1 98.81 170 ILE B O 1
ATOM 3463 N N . THR B 1 171 ? -1.536 32.906 10.047 1 98.81 171 THR B N 1
ATOM 3464 C CA . THR B 1 171 ? -0.142 33.344 10.031 1 98.81 171 THR B CA 1
ATOM 3465 C C . THR B 1 171 ? 0.792 32.125 9.914 1 98.81 171 THR B C 1
ATOM 3467 O O . THR B 1 171 ? 0.797 31.25 10.781 1 98.81 171 THR B O 1
ATOM 3470 N N . ILE B 1 172 ? 1.575 32.031 8.859 1 98.75 172 ILE B N 1
ATOM 3471 C CA . ILE B 1 172 ? 2.545 30.938 8.734 1 98.75 172 ILE B CA 1
ATOM 3472 C C . ILE B 1 172 ? 3.957 31.484 8.93 1 98.75 172 ILE B C 1
ATOM 3474 O O . ILE B 1 172 ? 4.227 32.656 8.625 1 98.75 172 ILE B O 1
ATOM 3478 N N . ALA B 1 173 ? 4.809 30.672 9.477 1 98.5 173 ALA B N 1
ATOM 3479 C CA . ALA B 1 173 ? 6.219 31 9.656 1 98.5 173 ALA B CA 1
ATOM 3480 C C . ALA B 1 173 ? 7.047 30.562 8.453 1 98.5 173 ALA B C 1
ATOM 3482 O O . ALA B 1 173 ? 7.926 29.719 8.57 1 98.5 173 ALA B O 1
ATOM 3483 N N . ALA B 1 174 ? 6.789 31.125 7.328 1 98.62 174 ALA B N 1
ATOM 3484 C CA . ALA B 1 174 ? 7.484 30.828 6.078 1 98.62 174 ALA B CA 1
ATOM 3485 C C . ALA B 1 174 ? 7.895 32.125 5.367 1 98.62 174 ALA B C 1
ATOM 3487 O O . ALA B 1 174 ? 7.309 33.188 5.602 1 98.62 174 ALA B O 1
ATOM 3488 N N . THR B 1 175 ? 8.938 32 4.531 1 98.56 175 THR B N 1
ATOM 3489 C CA . THR B 1 175 ? 9.406 33.219 3.842 1 98.56 175 THR B CA 1
ATOM 3490 C C . THR B 1 175 ? 9.367 33 2.33 1 98.56 175 THR B C 1
ATOM 3492 O O . THR B 1 175 ? 9.555 33.969 1.57 1 98.56 175 THR B O 1
ATOM 3495 N N . THR B 1 176 ? 9.148 31.812 1.864 1 98.81 176 THR B N 1
ATOM 3496 C CA . THR B 1 176 ? 9.133 31.547 0.431 1 98.81 176 THR B CA 1
ATOM 3497 C C . THR B 1 176 ? 7.949 30.656 0.06 1 98.81 176 THR B C 1
ATOM 3499 O O . THR B 1 176 ? 7.293 30.094 0.936 1 98.81 176 THR B O 1
ATOM 3502 N N . VAL B 1 177 ? 7.602 30.609 -1.215 1 98.75 177 VAL B N 1
ATOM 3503 C CA . VAL B 1 177 ? 6.586 29.719 -1.782 1 98.75 177 VAL B CA 1
ATOM 3504 C C . VAL B 1 177 ? 7.117 29.094 -3.064 1 98.75 177 VAL B C 1
ATOM 3506 O O . VAL B 1 177 ? 7.863 29.719 -3.816 1 98.75 177 VAL B O 1
ATOM 3509 N N . LEU B 1 178 ? 6.781 27.812 -3.252 1 98.44 178 LEU B N 1
ATOM 3510 C CA . LEU B 1 178 ? 7.176 27.141 -4.484 1 98.44 178 LEU B CA 1
ATOM 3511 C C . LEU B 1 178 ? 6.16 27.406 -5.594 1 98.44 178 LEU B C 1
ATOM 3513 O O . LEU B 1 178 ? 4.953 27.266 -5.379 1 98.44 178 LEU B O 1
ATOM 3517 N N . PRO B 1 179 ? 6.629 27.844 -6.785 1 97.75 179 PRO B N 1
ATOM 3518 C CA . PRO B 1 179 ? 5.711 27.797 -7.926 1 97.75 179 PRO B CA 1
ATOM 3519 C C . PRO B 1 179 ? 5.324 26.375 -8.312 1 97.75 179 PRO B C 1
ATOM 3521 O O . PRO B 1 179 ? 6.191 25.5 -8.414 1 97.75 179 PRO B O 1
ATOM 3524 N N . LEU B 1 180 ? 4.027 26.109 -8.547 1 96.56 180 LEU B N 1
ATOM 3525 C CA . LEU B 1 180 ? 3.564 24.75 -8.773 1 96.56 180 LEU B CA 1
ATOM 3526 C C . LEU B 1 180 ? 2.709 24.672 -10.039 1 96.56 180 LEU B C 1
ATOM 3528 O O . LEU B 1 180 ? 1.997 25.625 -10.367 1 96.56 180 LEU B O 1
ATOM 3532 N N . GLU B 1 181 ? 2.801 23.672 -10.703 1 95.75 181 GLU B N 1
ATOM 3533 C CA . GLU B 1 181 ? 1.835 23.203 -11.688 1 95.75 181 GLU B CA 1
ATOM 3534 C C . GLU B 1 181 ? 1.406 21.766 -11.398 1 95.75 181 GLU B C 1
ATOM 3536 O O . GLU B 1 181 ? 2.236 20.844 -11.391 1 95.75 181 GLU B O 1
ATOM 3541 N N . GLY B 1 182 ? 0.16 21.562 -11.117 1 93.31 182 GLY B N 1
ATOM 3542 C CA . GLY B 1 182 ? -0.325 20.234 -10.75 1 93.31 182 GLY B CA 1
ATOM 3543 C C . GLY B 1 182 ? 0.291 19.719 -9.469 1 93.31 182 GLY B C 1
ATOM 3544 O O . GLY B 1 182 ? 0.537 18.516 -9.336 1 93.31 182 GLY B O 1
ATOM 3545 N N . GLY B 1 183 ? 0.686 20.594 -8.602 1 95.69 183 GLY B N 1
ATOM 3546 C CA . GLY B 1 183 ? 1.254 20.203 -7.328 1 95.69 183 GLY B CA 1
ATOM 3547 C C . GLY B 1 183 ? 2.74 19.906 -7.398 1 95.69 183 GLY B C 1
ATOM 3548 O O . GLY B 1 183 ? 3.365 19.578 -6.387 1 95.69 183 GLY B O 1
ATOM 3549 N N . ILE B 1 184 ? 3.318 20.062 -8.586 1 98.31 184 ILE B N 1
ATOM 3550 C CA . ILE B 1 184 ? 4.738 19.797 -8.797 1 98.31 184 ILE B CA 1
ATOM 3551 C C . ILE B 1 184 ? 5.48 21.125 -9 1 98.31 184 ILE B C 1
ATOM 3553 O O . ILE B 1 184 ? 5.035 21.984 -9.766 1 98.31 184 ILE B O 1
ATOM 3557 N N . PRO B 1 185 ? 6.625 21.25 -8.336 1 98.31 185 PRO B N 1
ATOM 3558 C CA . PRO B 1 185 ? 7.387 22.5 -8.492 1 98.31 185 PRO B CA 1
ATOM 3559 C C . PRO B 1 185 ? 7.855 22.734 -9.922 1 98.31 185 PRO B C 1
ATOM 3561 O O . PRO B 1 185 ? 8.359 21.797 -10.57 1 98.31 185 PRO B O 1
ATOM 3564 N N . THR B 1 186 ? 7.75 23.922 -10.414 1 97.81 186 THR B N 1
ATOM 3565 C CA . THR B 1 186 ? 8.125 24.25 -11.789 1 97.81 186 THR B CA 1
ATOM 3566 C C . THR B 1 186 ? 9.367 25.141 -11.805 1 97.81 186 THR B C 1
ATOM 3568 O O . THR B 1 186 ? 9.883 25.469 -12.867 1 97.81 186 THR B O 1
ATOM 3571 N N . GLY B 1 187 ? 9.844 25.562 -10.695 1 97.06 187 GLY B N 1
ATOM 3572 C CA . GLY B 1 187 ? 10.992 26.453 -10.562 1 97.06 187 GLY B CA 1
ATOM 3573 C C . GLY B 1 187 ? 11.43 26.641 -9.125 1 97.06 187 GLY B C 1
ATOM 3574 O O . GLY B 1 187 ? 10.922 25.969 -8.219 1 97.06 187 GLY B O 1
ATOM 3575 N N . PRO B 1 188 ? 12.375 27.5 -8.961 1 97.19 188 PRO B N 1
ATOM 3576 C CA . PRO B 1 188 ? 12.859 27.766 -7.602 1 97.19 188 PRO B CA 1
ATOM 3577 C C . PRO B 1 188 ? 11.812 28.469 -6.73 1 97.19 188 PRO B C 1
ATOM 3579 O O . PRO B 1 188 ? 10.852 29.047 -7.254 1 97.19 188 PRO B O 1
ATOM 3582 N N . ALA B 1 189 ? 12.016 28.359 -5.465 1 98.31 189 ALA B N 1
ATOM 3583 C CA . ALA B 1 189 ? 11.141 29.062 -4.52 1 98.31 189 ALA B CA 1
ATOM 3584 C C . ALA B 1 189 ? 11.211 30.578 -4.719 1 98.31 189 ALA B C 1
ATOM 3586 O O . ALA B 1 189 ? 12.273 31.109 -5.023 1 98.31 189 ALA B O 1
ATOM 3587 N N . LEU B 1 190 ? 10.109 31.203 -4.535 1 98.56 190 LEU B N 1
ATOM 3588 C CA . LEU B 1 190 ? 10 32.656 -4.617 1 98.56 190 LEU B CA 1
ATOM 3589 C C . LEU B 1 190 ? 9.781 33.25 -3.234 1 98.56 190 LEU B C 1
ATOM 3591 O O . LEU B 1 190 ? 9.047 32.719 -2.414 1 98.56 190 LEU B O 1
ATOM 3595 N N . PRO B 1 191 ? 10.391 34.5 -3.012 1 98.44 191 PRO B N 1
ATOM 3596 C CA . PRO B 1 191 ? 10.047 35.188 -1.771 1 98.44 191 PRO B CA 1
ATOM 3597 C C . PRO B 1 191 ? 8.555 35.531 -1.684 1 98.44 191 PRO B C 1
ATOM 3599 O O . PRO B 1 191 ? 7.957 35.969 -2.674 1 98.44 191 PRO B O 1
ATOM 3602 N N . LEU B 1 192 ? 8.008 35.344 -0.505 1 98.06 192 LEU B N 1
ATOM 3603 C CA . LEU B 1 192 ? 6.574 35.562 -0.336 1 98.06 192 LEU B CA 1
ATOM 3604 C C . LEU B 1 192 ? 6.203 37 -0.653 1 98.06 192 LEU B C 1
ATOM 3606 O O . LEU B 1 192 ? 5.109 37.281 -1.158 1 98.06 192 LEU B O 1
ATOM 3610 N N . ASP B 1 193 ? 7.109 37.906 -0.381 1 97.12 193 ASP B N 1
ATOM 3611 C CA . ASP B 1 193 ? 6.863 39.312 -0.646 1 97.12 193 ASP B CA 1
ATOM 3612 C C . ASP B 1 193 ? 6.609 39.562 -2.131 1 97.12 193 ASP B C 1
ATOM 3614 O O . ASP B 1 193 ? 5.992 40.562 -2.506 1 97.12 193 ASP B O 1
ATOM 3618 N N . GLU B 1 194 ? 7.055 38.688 -2.977 1 97.62 194 GLU B N 1
ATOM 3619 C CA . GLU B 1 194 ? 6.914 38.844 -4.422 1 97.62 194 GLU B CA 1
ATOM 3620 C C . GLU B 1 194 ? 5.66 38.125 -4.93 1 97.62 194 GLU B C 1
ATOM 3622 O O . GLU B 1 194 ? 5.328 38.219 -6.113 1 97.62 194 GLU B O 1
ATOM 3627 N N . VAL B 1 195 ? 4.98 37.469 -4.098 1 97.12 195 VAL B N 1
ATOM 3628 C CA . VAL B 1 195 ? 3.762 36.719 -4.453 1 97.12 195 VAL B CA 1
ATOM 3629 C C . VAL B 1 195 ? 2.664 37.031 -3.436 1 97.12 195 VAL B C 1
ATOM 3631 O O . VAL B 1 195 ? 2.178 36.125 -2.75 1 97.12 195 VAL B O 1
ATOM 3634 N N . PRO B 1 196 ? 2.182 38.188 -3.371 1 96.25 196 PRO B N 1
ATOM 3635 C CA . PRO B 1 196 ? 1.287 38.656 -2.303 1 96.25 196 PRO B CA 1
ATOM 3636 C C . PRO B 1 196 ? -0.038 37.875 -2.285 1 96.25 196 PRO B C 1
ATOM 3638 O O . PRO B 1 196 ? -0.688 37.812 -1.241 1 96.25 196 PRO B O 1
ATOM 3641 N N . GLU B 1 197 ? -0.439 37.344 -3.377 1 95.44 197 GLU B N 1
ATOM 3642 C CA . GLU B 1 197 ? -1.734 36.688 -3.475 1 95.44 197 GLU B CA 1
ATOM 3643 C C . GLU B 1 197 ? -1.784 35.438 -2.59 1 95.44 197 GLU B C 1
ATOM 3645 O O . GLU B 1 197 ? -2.865 34.969 -2.23 1 95.44 197 GLU B O 1
ATOM 3650 N N . VAL B 1 198 ? -0.582 34.906 -2.244 1 97.44 198 VAL B N 1
ATOM 3651 C CA . VAL B 1 198 ? -0.579 33.719 -1.396 1 97.44 198 VAL B CA 1
ATOM 3652 C C . VAL B 1 198 ? 0.208 34 -0.117 1 97.44 198 VAL B C 1
ATOM 3654 O O . VAL B 1 198 ? 0.648 33.062 0.563 1 97.44 198 VAL B O 1
ATOM 3657 N N . ASP B 1 199 ? 0.499 35.25 0.141 1 97.81 199 ASP B N 1
ATOM 3658 C CA . ASP B 1 199 ? 1.167 35.594 1.389 1 97.81 199 ASP B CA 1
ATOM 3659 C C . ASP B 1 199 ? 0.233 35.438 2.582 1 97.81 199 ASP B C 1
ATOM 3661 O O . ASP B 1 199 ? -0.684 36.219 2.787 1 97.81 199 ASP B O 1
ATOM 3665 N N . LEU B 1 200 ? 0.495 34.406 3.385 1 98.5 200 LEU B N 1
ATOM 3666 C CA . LEU B 1 200 ? -0.402 34.031 4.469 1 98.5 200 LEU B CA 1
ATOM 3667 C C . LEU B 1 200 ? 0.116 34.531 5.812 1 98.5 200 LEU B C 1
ATOM 3669 O O . LEU B 1 200 ? -0.28 34.031 6.863 1 98.5 200 LEU B O 1
ATOM 3673 N N . ARG B 1 201 ? 1.019 35.438 5.832 1 97.69 201 ARG B N 1
ATOM 3674 C CA . ARG B 1 201 ? 1.505 36.094 7.051 1 97.69 201 ARG B CA 1
ATOM 3675 C C . ARG B 1 201 ? 0.523 37.156 7.547 1 97.69 201 ARG B C 1
ATOM 3677 O O . ARG B 1 201 ? 0.501 38.281 7.035 1 97.69 201 ARG B O 1
ATOM 3684 N N . GLY B 1 202 ? -0.251 36.688 8.531 1 98.19 202 GLY B N 1
ATOM 3685 C CA . GLY B 1 202 ? -1.273 37.562 9.078 1 98.19 202 GLY B CA 1
ATOM 3686 C C . GLY B 1 202 ? -2.406 37.844 8.102 1 98.19 202 GLY B C 1
ATOM 3687 O O . GLY B 1 202 ? -2.883 38.969 7.996 1 98.19 202 GLY B O 1
ATOM 3688 N N . ARG B 1 203 ? -2.895 36.844 7.391 1 98.19 203 ARG B N 1
ATOM 3689 C CA . ARG B 1 203 ? -3.85 37 6.297 1 98.19 203 ARG B CA 1
ATOM 3690 C C . ARG B 1 203 ? -5.238 36.5 6.711 1 98.19 203 ARG B C 1
ATOM 3692 O O . ARG B 1 203 ? -5.387 35.406 7.242 1 98.19 203 ARG B O 1
ATOM 3699 N N . PRO B 1 204 ? -6.289 37.375 6.543 1 98.19 204 PRO B N 1
ATOM 3700 C CA . PRO B 1 204 ? -7.641 36.844 6.719 1 98.19 204 PRO B CA 1
ATOM 3701 C C . PRO B 1 204 ? -7.941 35.656 5.789 1 98.19 204 PRO B C 1
ATOM 3703 O O . PRO B 1 204 ? -7.551 35.688 4.621 1 98.19 204 PRO B O 1
ATOM 3706 N N . MET B 1 205 ? -8.641 34.656 6.289 1 97.5 205 MET B N 1
ATOM 3707 C CA . MET B 1 205 ? -8.914 33.438 5.547 1 97.5 205 MET B CA 1
ATOM 3708 C C . MET B 1 205 ? -10 33.656 4.504 1 97.5 205 MET B C 1
ATOM 3710 O O . MET B 1 205 ? -10.164 32.844 3.586 1 97.5 205 MET B O 1
ATOM 3714 N N . ALA B 1 206 ? -10.742 34.688 4.73 1 96 206 ALA B N 1
ATOM 3715 C CA . ALA B 1 206 ? -11.812 34.969 3.781 1 96 206 ALA B CA 1
ATOM 3716 C C . ALA B 1 206 ? -11.273 35.062 2.359 1 96 206 ALA B C 1
ATOM 3718 O O . ALA B 1 206 ? -10.367 35.875 2.094 1 96 206 ALA B O 1
ATOM 3719 N N . GLY B 1 207 ? -11.781 34.281 1.479 1 92.81 207 GLY B N 1
ATOM 3720 C CA . GLY B 1 207 ? -11.445 34.344 0.066 1 92.81 207 GLY B CA 1
ATOM 3721 C C . GLY B 1 207 ? -10.148 33.625 -0.268 1 92.81 207 GLY B C 1
ATOM 3722 O O . GLY B 1 207 ? -9.758 33.531 -1.436 1 92.81 207 GLY B O 1
ATOM 3723 N N . ILE B 1 208 ? -9.461 33.094 0.68 1 94.06 208 ILE B N 1
ATOM 3724 C CA . ILE B 1 208 ? -8.188 32.438 0.46 1 94.06 208 ILE B CA 1
ATOM 3725 C C . ILE B 1 208 ? -8.422 31.031 -0.102 1 94.06 208 ILE B C 1
ATOM 3727 O O . ILE B 1 208 ? -9.172 30.25 0.477 1 94.06 208 ILE B O 1
ATOM 3731 N N . VAL B 1 209 ? -7.969 30.734 -1.27 1 95.31 209 VAL B N 1
ATOM 3732 C CA . VAL B 1 209 ? -7.93 29.422 -1.887 1 95.31 209 VAL B CA 1
ATOM 3733 C C . VAL B 1 209 ? -6.488 29.047 -2.223 1 95.31 209 VAL B C 1
ATOM 3735 O O . VAL B 1 209 ? -5.898 29.609 -3.152 1 95.31 209 VAL B O 1
ATOM 3738 N N . VAL B 1 210 ? -5.93 28.141 -1.438 1 96.69 210 VAL B N 1
ATOM 3739 C CA . VAL B 1 210 ? -4.516 27.828 -1.625 1 96.69 210 VAL B CA 1
ATOM 3740 C C . VAL B 1 210 ? -4.301 26.328 -1.519 1 96.69 210 VAL B C 1
ATOM 3742 O O . VAL B 1 210 ? -5.055 25.625 -0.836 1 96.69 210 VAL B O 1
ATOM 3745 N N . ASP B 1 211 ? -3.459 25.766 -2.238 1 97.69 211 ASP B N 1
ATOM 3746 C CA . ASP B 1 211 ? -2.826 24.453 -2.178 1 97.69 211 ASP B CA 1
ATOM 3747 C C . ASP B 1 211 ? -1.339 24.547 -2.516 1 97.69 211 ASP B C 1
ATOM 3749 O O . ASP B 1 211 ? -0.914 24.125 -3.59 1 97.69 211 ASP B O 1
ATOM 3753 N N . HIS B 1 212 ? -0.554 25.125 -1.546 1 98.31 212 HIS B N 1
ATOM 3754 C CA . HIS B 1 212 ? 0.812 25.531 -1.859 1 98.31 212 HIS B CA 1
ATOM 3755 C C . HIS B 1 212 ? 1.79 25.031 -0.8 1 98.31 212 HIS B C 1
ATOM 3757 O O . HIS B 1 212 ? 1.421 24.875 0.365 1 98.31 212 HIS B O 1
ATOM 3763 N N . ALA B 1 213 ? 2.91 24.812 -1.291 1 98.75 213 ALA B N 1
ATOM 3764 C CA . ALA B 1 213 ? 4.027 24.469 -0.411 1 98.75 213 ALA B CA 1
ATOM 3765 C C . ALA B 1 213 ? 4.887 25.703 -0.129 1 98.75 213 ALA B C 1
ATOM 3767 O O . ALA B 1 213 ? 5.379 26.344 -1.057 1 98.75 213 ALA B O 1
ATOM 3768 N N . PHE B 1 214 ? 5.02 26.016 1.104 1 98.88 214 PHE B N 1
ATOM 3769 C CA . PHE B 1 214 ? 5.828 27.141 1.544 1 98.88 214 PHE B CA 1
ATOM 3770 C C . PHE B 1 214 ? 7.117 26.672 2.197 1 98.88 214 PHE B C 1
ATOM 3772 O O . PHE B 1 214 ? 7.172 25.562 2.746 1 98.88 214 PHE B O 1
ATOM 3779 N N . GLY B 1 215 ? 8.18 27.453 2.039 1 98.75 215 GLY B N 1
ATOM 3780 C CA . GLY B 1 215 ? 9.484 27.125 2.604 1 98.75 215 GLY B CA 1
ATOM 3781 C C . GLY B 1 215 ? 10.109 28.281 3.355 1 98.75 215 GLY B C 1
ATOM 3782 O O . GLY B 1 215 ? 9.461 29.297 3.607 1 98.75 215 GLY B O 1
ATOM 3783 N N . GLY B 1 216 ? 11.367 28.047 3.758 1 98.5 216 GLY B N 1
ATOM 3784 C CA . GLY B 1 216 ? 12.023 29.047 4.59 1 98.5 216 GLY B CA 1
ATOM 3785 C C . GLY B 1 216 ? 11.414 29.156 5.977 1 98.5 216 GLY B C 1
ATOM 3786 O O . GLY B 1 216 ? 11.375 30.25 6.559 1 98.5 216 GLY B O 1
ATOM 3787 N N . CYS B 1 217 ? 10.781 28.047 6.398 1 98.69 217 CYS B N 1
ATOM 3788 C CA . CYS B 1 217 ? 10.211 28.031 7.742 1 98.69 217 CYS B CA 1
ATOM 3789 C C . CYS B 1 217 ? 11.312 28.094 8.797 1 98.69 217 CYS B C 1
ATOM 3791 O O . CYS B 1 217 ? 12.266 27.312 8.75 1 98.69 217 CYS B O 1
ATOM 3793 N N . ALA B 1 218 ? 11.133 28.922 9.719 1 97.62 218 ALA B N 1
ATOM 3794 C CA .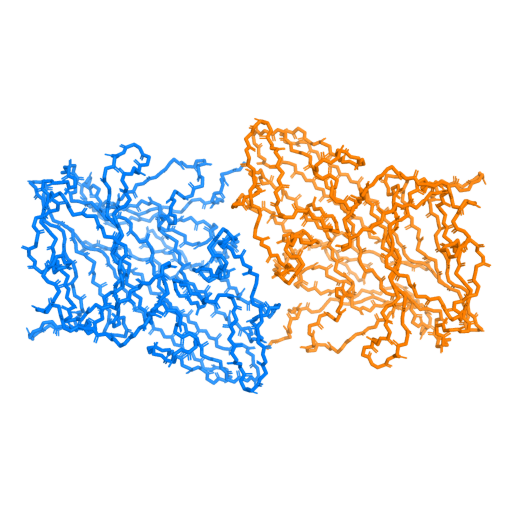 ALA B 1 218 ? 12.117 29.109 10.789 1 97.62 218 ALA B CA 1
ATOM 3795 C C . ALA B 1 218 ? 11.461 29.672 12.047 1 97.62 218 ALA B C 1
ATOM 3797 O O . ALA B 1 218 ? 10.43 30.344 11.969 1 97.62 218 ALA B O 1
ATOM 3798 N N . PRO B 1 219 ? 12.125 29.359 13.156 1 98.19 219 PRO B N 1
ATOM 3799 C CA . PRO B 1 219 ? 11.625 29.984 14.391 1 98.19 219 PRO B CA 1
ATOM 3800 C C . PRO B 1 219 ? 11.742 31.516 14.367 1 98.19 219 PRO B C 1
ATOM 3802 O O . PRO B 1 219 ? 12.695 32.062 13.805 1 98.19 219 PRO B O 1
ATOM 3805 N N . ALA B 1 220 ? 10.789 32.125 15 1 96.69 220 ALA B N 1
ATOM 3806 C CA . ALA B 1 220 ? 10.938 33.562 15.242 1 96.69 220 ALA B CA 1
ATOM 3807 C C . ALA B 1 220 ? 12.086 33.844 16.203 1 96.69 220 ALA B C 1
ATOM 3809 O O . ALA B 1 220 ? 12.578 32.938 16.875 1 96.69 220 ALA B O 1
ATOM 3810 N N . ASP B 1 221 ? 12.461 35.125 16.234 1 95.06 221 ASP B N 1
ATOM 3811 C CA . ASP B 1 221 ? 13.539 35.5 17.125 1 95.06 221 ASP B CA 1
ATOM 3812 C C . ASP B 1 221 ? 13.211 35.125 18.578 1 95.06 221 ASP B C 1
ATOM 3814 O O . ASP B 1 221 ? 12.133 35.469 19.078 1 95.06 221 ASP B O 1
ATOM 3818 N N . GLY B 1 222 ? 14.109 34.469 19.156 1 96.25 222 GLY B N 1
ATOM 3819 C CA . GLY B 1 222 ? 13.953 34.094 20.547 1 96.25 222 GLY B CA 1
ATOM 3820 C C . GLY B 1 222 ? 13.148 32.844 20.734 1 96.25 222 GLY B C 1
ATOM 3821 O O . GLY B 1 222 ? 12.922 32.406 21.875 1 96.25 222 GLY B O 1
ATOM 3822 N N . ASP B 1 223 ? 12.688 32.281 19.688 1 97 223 ASP B N 1
ATOM 3823 C CA . ASP B 1 223 ? 11.938 31.031 19.734 1 97 223 ASP B CA 1
ATOM 3824 C C . ASP B 1 223 ? 12.766 29.891 19.156 1 97 223 ASP B C 1
ATOM 3826 O O . ASP B 1 223 ? 13.742 30.109 18.438 1 97 223 ASP B O 1
ATOM 3830 N N . ASP B 1 224 ? 12.484 28.656 19.578 1 97.94 224 ASP B N 1
ATOM 3831 C CA . ASP B 1 224 ? 13.234 27.5 19.094 1 97.94 224 ASP B CA 1
ATOM 3832 C C . ASP B 1 224 ? 12.375 26.625 18.172 1 97.94 224 ASP B C 1
ATOM 3834 O O . ASP B 1 224 ? 12.867 25.656 17.609 1 97.94 224 ASP B O 1
ATOM 3838 N N . LEU B 1 225 ? 11.156 27 18.031 1 98.69 225 LEU B N 1
ATOM 3839 C CA . LEU B 1 225 ? 10.234 26.219 17.203 1 98.69 225 LEU B CA 1
ATOM 3840 C C . LEU B 1 225 ? 9.664 27.062 16.078 1 98.69 225 LEU B C 1
ATOM 3842 O O . LEU B 1 225 ? 9.516 28.281 16.203 1 98.69 225 LEU B O 1
ATOM 3846 N N . VAL B 1 226 ? 9.43 26.406 14.953 1 98.81 226 VAL B N 1
ATOM 3847 C CA . VAL B 1 226 ? 8.625 26.984 13.883 1 98.81 226 VAL B CA 1
ATOM 3848 C C . VAL B 1 226 ? 7.148 26.969 14.289 1 98.81 226 VAL B C 1
ATOM 3850 O O . VAL B 1 226 ? 6.637 25.969 14.773 1 98.81 226 VAL B O 1
ATOM 3853 N N . ARG B 1 227 ? 6.43 28.125 14.062 1 98.81 227 ARG B N 1
ATOM 3854 C CA . ARG B 1 227 ? 5.051 28.188 14.531 1 98.81 227 ARG B CA 1
ATOM 3855 C C . ARG B 1 227 ? 4.133 28.75 13.445 1 98.81 227 ARG B C 1
ATOM 3857 O O . ARG B 1 227 ? 4.398 29.828 12.891 1 98.81 227 ARG B O 1
ATOM 3864 N N . HIS B 1 228 ? 3.1 28.031 13.094 1 98.88 228 HIS B N 1
ATOM 3865 C CA . HIS B 1 228 ? 1.979 28.453 12.258 1 98.88 228 HIS B CA 1
ATOM 3866 C C . HIS B 1 228 ? 0.7 28.594 13.078 1 98.88 228 HIS B C 1
ATOM 3868 O O . HIS B 1 228 ? 0.444 27.781 13.969 1 98.88 228 HIS B O 1
ATOM 3874 N N . ARG B 1 229 ? -0.097 29.609 12.75 1 98.69 229 ARG B N 1
ATOM 3875 C CA . ARG B 1 229 ? -1.205 29.891 13.664 1 98.69 229 ARG B CA 1
ATOM 3876 C C . ARG B 1 229 ? -2.48 30.203 12.883 1 98.69 229 ARG B C 1
ATOM 3878 O O . ARG B 1 229 ? -2.426 30.766 11.797 1 98.69 229 ARG B O 1
ATOM 3885 N N . LEU B 1 230 ? -3.545 29.797 13.398 1 98.81 230 LEU B N 1
ATOM 3886 C CA . LEU B 1 230 ? -4.891 30.203 13 1 98.81 230 LEU B CA 1
ATOM 3887 C C . LEU B 1 230 ? -5.633 30.844 14.164 1 98.81 230 LEU B C 1
ATOM 3889 O O . LEU B 1 230 ? -5.852 30.203 15.195 1 98.81 230 LEU B O 1
ATOM 3893 N N . ASP B 1 231 ? -6.004 32.094 14.016 1 98.56 231 ASP B N 1
ATOM 3894 C CA . ASP B 1 231 ? -6.715 32.844 15.047 1 98.56 231 ASP B CA 1
ATOM 3895 C C . ASP B 1 231 ? -8.164 33.094 14.648 1 98.56 231 ASP B C 1
ATOM 3897 O O . ASP B 1 231 ? -8.438 33.594 13.555 1 98.56 231 ASP B O 1
ATOM 3901 N N . GLY B 1 232 ? -9.055 32.688 15.516 1 97.88 232 GLY B N 1
ATOM 3902 C CA . GLY B 1 232 ? -10.469 32.938 15.266 1 97.88 232 GLY B CA 1
ATOM 3903 C C . GLY B 1 232 ? -11.195 33.531 16.469 1 97.88 232 GLY B C 1
ATOM 3904 O O . GLY B 1 232 ? -10.602 33.719 17.531 1 97.88 232 GLY B O 1
ATOM 3905 N N . PRO B 1 233 ? -12.469 33.875 16.297 1 96.94 233 PRO B N 1
ATOM 3906 C CA . PRO B 1 233 ? -13.289 34.469 17.359 1 96.94 233 PRO B CA 1
ATOM 3907 C C . PRO B 1 233 ? -13.391 33.562 18.594 1 96.94 233 PRO B C 1
ATOM 3909 O O . PRO B 1 233 ? -13.562 34.031 19.703 1 96.94 233 PRO B O 1
ATOM 3912 N N . ASP B 1 234 ? -13.328 32.219 18.359 1 94.56 234 ASP B N 1
ATOM 3913 C CA . ASP B 1 234 ? -13.516 31.297 19.469 1 94.56 234 ASP B CA 1
ATOM 3914 C C . ASP B 1 234 ? -12.18 30.75 19.953 1 94.56 234 ASP B C 1
ATOM 3916 O O . ASP B 1 234 ? -12.109 29.625 20.453 1 94.56 234 ASP B O 1
ATOM 3920 N N . GLY B 1 235 ? -11.102 31.453 19.672 1 95.12 235 GLY B N 1
ATOM 3921 C CA . GLY B 1 235 ? -9.797 31.016 20.141 1 95.12 235 GLY B CA 1
ATOM 3922 C C . GLY B 1 235 ? -8.781 30.875 19.016 1 95.12 235 GLY B C 1
ATOM 3923 O O . GLY B 1 235 ? -9.008 31.359 17.906 1 95.12 235 GLY B O 1
ATOM 3924 N N . SER B 1 236 ? -7.637 30.344 19.391 1 97.56 236 SER B N 1
ATOM 3925 C CA . SER B 1 236 ? -6.543 30.156 18.453 1 97.56 236 SER B CA 1
ATOM 3926 C C . SER B 1 236 ? -6.004 28.734 18.5 1 97.56 236 SER B C 1
ATOM 3928 O O . SER B 1 236 ? -6.191 28.031 19.484 1 97.56 236 SER B O 1
ATOM 3930 N N . VAL B 1 237 ? -5.461 28.328 17.422 1 98.62 237 VAL B N 1
ATOM 3931 C CA . VAL B 1 237 ? -4.738 27.062 17.344 1 98.62 237 VAL B CA 1
ATOM 3932 C C . VAL B 1 237 ? -3.383 27.281 16.672 1 98.62 237 VAL B C 1
ATOM 3934 O O . VAL B 1 237 ? -3.262 28.078 15.75 1 98.62 237 VAL B O 1
ATOM 3937 N N . GLU B 1 238 ? -2.402 26.641 17.203 1 98.62 238 GLU B N 1
ATOM 3938 C CA . GLU B 1 238 ? -1.038 26.734 16.688 1 98.62 238 GLU B CA 1
ATOM 3939 C C . GLU B 1 238 ? -0.474 25.375 16.344 1 98.62 238 GLU B C 1
ATOM 3941 O O . GLU B 1 238 ? -0.633 24.406 17.094 1 98.62 238 GLU B O 1
ATOM 3946 N N . VAL B 1 239 ? 0.052 25.234 15.117 1 98.94 239 VAL B N 1
ATOM 3947 C CA . VAL B 1 239 ? 0.897 24.109 14.742 1 98.94 239 VAL B CA 1
ATOM 3948 C C . VAL B 1 239 ? 2.367 24.484 14.898 1 98.94 239 VAL B C 1
ATOM 3950 O O . VAL B 1 239 ? 2.857 25.375 14.203 1 98.94 239 VAL B O 1
ATOM 3953 N N . TRP B 1 240 ? 3.047 23.875 15.766 1 98.88 240 TRP B N 1
ATOM 3954 C CA . TRP B 1 240 ? 4.473 24.141 15.938 1 98.88 240 TRP B CA 1
ATOM 3955 C C . TRP B 1 240 ? 5.301 22.938 15.5 1 98.88 240 TRP B C 1
ATOM 3957 O O . TRP B 1 240 ? 4.793 21.812 15.414 1 98.88 240 TRP B O 1
ATOM 3967 N N . ALA B 1 241 ? 6.527 23.125 15.148 1 98.94 241 ALA B N 1
ATOM 3968 C CA . ALA B 1 241 ? 7.418 22.062 14.719 1 98.94 241 ALA B CA 1
ATOM 3969 C C . ALA B 1 241 ? 8.875 22.422 14.984 1 98.94 241 ALA B C 1
ATOM 3971 O O . ALA B 1 241 ? 9.227 23.594 15.047 1 98.94 241 ALA B O 1
ATOM 3972 N N . GLU B 1 242 ? 9.656 21.391 15.164 1 98.88 242 GLU B N 1
ATOM 3973 C CA . GLU B 1 242 ? 11.094 21.609 15.195 1 98.88 242 GLU B CA 1
ATOM 3974 C C . GLU B 1 242 ? 11.602 22.141 13.859 1 98.88 242 GLU B C 1
ATOM 3976 O O . GLU B 1 242 ? 10.961 21.938 12.82 1 98.88 242 GLU B O 1
ATOM 3981 N N . PRO B 1 243 ? 12.773 22.797 13.891 1 98.56 243 PRO B N 1
ATOM 3982 C CA . PRO B 1 243 ? 13.266 23.469 12.695 1 98.56 243 PRO B CA 1
ATOM 3983 C C . PRO B 1 243 ? 13.508 22.531 11.523 1 98.56 243 PRO B C 1
ATOM 3985 O O . PRO B 1 243 ? 13.594 22.969 10.375 1 98.56 243 PRO B O 1
ATOM 3988 N N . VAL B 1 244 ? 13.656 21.234 11.773 1 98.75 244 VAL B N 1
ATOM 3989 C CA . VAL B 1 244 ? 13.852 20.25 10.703 1 98.75 244 VAL B CA 1
ATOM 3990 C C . VAL B 1 244 ? 12.633 20.25 9.789 1 98.75 244 VAL B C 1
ATOM 3992 O O . VAL B 1 244 ? 12.734 19.891 8.609 1 98.75 244 VAL B O 1
ATOM 3995 N N . PHE B 1 245 ? 11.508 20.641 10.297 1 98.88 245 PHE B N 1
ATOM 3996 C CA . PHE B 1 245 ? 10.312 20.844 9.477 1 98.88 245 PHE B CA 1
ATOM 3997 C C . PHE B 1 245 ? 10.344 22.203 8.789 1 98.88 245 PHE B C 1
ATOM 3999 O O . PHE B 1 245 ? 9.531 23.078 9.094 1 98.88 245 PHE B O 1
ATOM 4006 N N . GLY B 1 246 ? 11.18 22.266 7.793 1 98.81 246 GLY B N 1
ATOM 4007 C CA . GLY B 1 246 ? 11.508 23.531 7.141 1 98.81 246 GLY B CA 1
ATOM 4008 C C . GLY B 1 246 ? 10.5 23.938 6.086 1 98.81 246 GLY B C 1
ATOM 4009 O O . GLY B 1 246 ? 10.664 24.953 5.418 1 98.81 246 GLY B O 1
ATOM 4010 N N . TYR B 1 247 ? 9.477 23.172 5.887 1 98.94 247 TYR B N 1
ATOM 4011 C CA . TYR B 1 247 ? 8.422 23.438 4.906 1 98.94 247 TYR B CA 1
ATOM 4012 C C . TYR B 1 247 ? 7.043 23.281 5.531 1 98.94 247 TYR B C 1
ATOM 4014 O O . TYR B 1 247 ? 6.883 22.578 6.531 1 98.94 247 TYR B O 1
ATOM 4022 N N . VAL B 1 248 ? 6.066 23.922 4.957 1 98.94 248 VAL B N 1
ATOM 4023 C CA . VAL B 1 248 ? 4.676 23.75 5.367 1 98.94 248 VAL B CA 1
ATOM 4024 C C . VAL B 1 248 ? 3.766 23.797 4.145 1 98.94 248 VAL B C 1
ATOM 4026 O O . VAL B 1 248 ? 3.922 24.672 3.281 1 98.94 248 VAL B O 1
ATOM 4029 N N . GLN B 1 249 ? 2.988 22.828 3.951 1 98.88 249 GLN B N 1
ATOM 4030 C CA . GLN B 1 249 ? 1.898 22.844 2.98 1 98.88 249 GLN B CA 1
ATOM 4031 C C . GLN B 1 249 ? 0.633 23.453 3.584 1 98.88 249 GLN B C 1
ATOM 4033 O O . GLN B 1 249 ? 0.232 23.078 4.691 1 98.88 249 GLN B O 1
ATOM 4038 N N . VAL B 1 250 ? 0.068 24.375 2.949 1 98.81 250 VAL B N 1
ATOM 4039 C CA . VAL B 1 250 ? -1.244 24.891 3.332 1 98.81 250 VAL B CA 1
ATOM 4040 C C . VAL B 1 250 ? -2.26 24.578 2.236 1 98.81 250 VAL B C 1
ATOM 4042 O O . VAL B 1 250 ? -2.021 24.859 1.061 1 98.81 250 VAL B O 1
ATOM 4045 N N . TYR B 1 251 ? -3.305 23.969 2.596 1 98.62 251 TYR B N 1
ATOM 4046 C CA . TYR B 1 251 ? -4.359 23.562 1.675 1 98.62 251 TYR B CA 1
ATOM 4047 C C . TYR B 1 251 ? -5.734 23.938 2.219 1 98.62 251 TYR B C 1
ATOM 4049 O O . TYR B 1 251 ? -6.055 23.641 3.371 1 98.62 251 TYR B O 1
ATOM 4057 N N . THR B 1 252 ? -6.52 24.578 1.423 1 97.56 252 THR B N 1
ATOM 4058 C CA . THR B 1 252 ? -7.863 25 1.81 1 97.56 252 THR B CA 1
ATOM 4059 C C . THR B 1 252 ? -8.914 24.344 0.918 1 97.56 252 THR B C 1
ATOM 4061 O O . THR B 1 252 ? -9.438 24.984 0.003 1 97.56 252 THR B O 1
ATOM 4064 N N . PRO B 1 253 ? -9.25 23.125 1.197 1 95.5 253 PRO B N 1
ATOM 4065 C CA . PRO B 1 253 ? -10.328 22.531 0.407 1 95.5 253 PRO B CA 1
ATOM 4066 C C . PRO B 1 253 ? -11.648 23.297 0.538 1 95.5 253 PRO B C 1
ATOM 4068 O O . PRO B 1 253 ? -11.984 23.766 1.626 1 95.5 253 PRO B O 1
ATOM 4071 N N . PRO B 1 254 ? -12.336 23.406 -0.573 1 89.56 254 PRO B N 1
ATOM 4072 C CA . PRO B 1 254 ? -13.602 24.141 -0.506 1 89.56 254 PRO B CA 1
ATOM 4073 C C . PRO B 1 254 ? -14.656 23.422 0.331 1 89.56 254 PRO B C 1
ATOM 4075 O O . PRO B 1 254 ? -15.539 24.062 0.905 1 89.56 254 PRO B O 1
ATOM 4078 N N . GLU B 1 255 ? -14.562 22.141 0.364 1 93.12 255 GLU B N 1
ATOM 4079 C CA . GLU B 1 255 ? -15.555 21.359 1.101 1 93.12 255 GLU B CA 1
ATOM 4080 C C . GLU B 1 255 ? -14.891 20.281 1.948 1 93.12 255 GLU B C 1
ATOM 4082 O O . GLU B 1 255 ? -14.289 19.344 1.412 1 93.12 255 GLU B O 1
ATOM 4087 N N . TYR B 1 256 ? -14.938 20.453 3.188 1 95.31 256 TYR B N 1
ATOM 4088 C CA . TYR B 1 256 ? -14.648 19.422 4.176 1 95.31 256 TYR B CA 1
ATOM 4089 C C . TYR B 1 256 ? -15.93 18.891 4.793 1 95.31 256 TYR B C 1
ATOM 4091 O O . TYR B 1 256 ? -16.812 19.656 5.188 1 95.31 256 TYR B O 1
ATOM 4099 N N . PRO B 1 257 ? -16.016 17.547 4.824 1 92.88 257 PRO B N 1
ATOM 4100 C CA . PRO B 1 257 ? -17.281 17 5.32 1 92.88 257 PRO B CA 1
ATOM 4101 C C . PRO B 1 257 ? -17.688 17.578 6.668 1 92.88 257 PRO B C 1
ATOM 4103 O O . PRO B 1 257 ? -16.922 17.547 7.625 1 92.88 257 PRO B O 1
ATOM 4106 N N . GLY B 1 258 ? -18.906 18.156 6.672 1 89.94 258 GLY B N 1
ATOM 4107 C CA . GLY B 1 258 ? -19.484 18.672 7.906 1 89.94 258 GLY B CA 1
ATOM 4108 C C . GLY B 1 258 ? -18.984 20.047 8.273 1 89.94 258 GLY B C 1
ATOM 4109 O O . GLY B 1 258 ? -19.375 20.609 9.305 1 89.94 258 GLY B O 1
ATOM 4110 N N . ARG B 1 259 ? -18.141 20.75 7.547 1 90.12 259 ARG B N 1
ATOM 4111 C CA . ARG B 1 259 ? -17.531 22.016 7.938 1 90.12 259 ARG B CA 1
ATOM 4112 C C . ARG B 1 259 ? -17.641 23.031 6.812 1 90.12 259 ARG B C 1
ATOM 4114 O O . ARG B 1 259 ? -17.938 24.203 7.055 1 90.12 259 ARG B O 1
ATOM 4121 N N . GLY B 1 260 ? -17.562 22.609 5.559 1 92.12 260 GLY B N 1
ATOM 4122 C CA . GLY B 1 260 ? -17.312 23.516 4.453 1 92.12 260 GLY B CA 1
ATOM 4123 C C . GLY B 1 260 ? -15.852 23.828 4.254 1 92.12 260 GLY B C 1
ATOM 4124 O O . GLY B 1 260 ? -15.023 22.922 4.145 1 92.12 260 GLY B O 1
ATOM 4125 N N . ARG B 1 261 ? -15.555 25.156 4.355 1 94.94 261 ARG B N 1
ATOM 4126 C CA . ARG B 1 261 ? -14.156 25.562 4.188 1 94.94 261 ARG B CA 1
ATOM 4127 C C . ARG B 1 261 ? -13.312 25.125 5.379 1 94.94 261 ARG B C 1
ATOM 4129 O O . ARG B 1 261 ? -13.695 25.328 6.531 1 94.94 261 ARG B O 1
ATOM 4136 N N . ALA B 1 262 ? -12.234 24.406 5.113 1 97.69 262 ALA B N 1
ATOM 4137 C CA . ALA B 1 262 ? -11.258 24.016 6.125 1 97.69 262 ALA B CA 1
ATOM 4138 C C . ALA B 1 262 ? -9.844 24.438 5.715 1 97.69 262 ALA B C 1
ATOM 4140 O O . ALA B 1 262 ? -9.648 25.016 4.645 1 97.69 262 ALA B O 1
ATOM 4141 N N . VAL B 1 263 ? -8.898 24.281 6.598 1 98.5 263 VAL B N 1
ATOM 4142 C CA . VAL B 1 263 ? -7.512 24.594 6.27 1 98.5 263 VAL B CA 1
ATOM 4143 C C . VAL B 1 263 ? -6.582 23.547 6.863 1 98.5 263 VAL B C 1
ATOM 4145 O O . VAL B 1 263 ? -6.648 23.25 8.062 1 98.5 263 VAL B O 1
ATOM 4148 N N . ALA B 1 264 ? -5.844 22.891 6 1 98.81 264 ALA B N 1
ATOM 4149 C CA . ALA B 1 264 ? -4.742 22.047 6.445 1 98.81 264 ALA B CA 1
ATOM 4150 C C . ALA B 1 264 ? -3.453 22.859 6.59 1 98.81 264 ALA B C 1
ATOM 4152 O O . ALA B 1 264 ? -3.125 23.672 5.73 1 98.81 264 ALA B O 1
ATOM 4153 N N . ILE B 1 265 ? -2.781 22.734 7.66 1 98.88 265 ILE B N 1
ATOM 4154 C CA . ILE B 1 265 ? -1.427 23.234 7.895 1 98.88 265 ILE B CA 1
ATOM 4155 C C . ILE B 1 265 ? -0.486 22.047 8.141 1 98.88 265 ILE B C 1
ATOM 4157 O O . ILE B 1 265 ? -0.463 21.5 9.242 1 98.88 265 ILE B O 1
ATOM 4161 N N . GLU B 1 266 ? 0.262 21.656 7.141 1 98.94 266 GLU B N 1
ATOM 4162 C CA . GLU B 1 266 ? 1.001 20.391 7.121 1 98.94 266 GLU B CA 1
ATOM 4163 C C . GLU B 1 266 ? 2.496 20.625 7.312 1 98.94 266 GLU B C 1
ATOM 4165 O O . GLU B 1 266 ? 3.203 20.969 6.363 1 98.94 266 GLU B O 1
ATOM 4170 N N . PRO B 1 267 ? 2.992 20.453 8.523 1 98.94 267 PRO B N 1
ATOM 4171 C CA . PRO B 1 267 ? 4.449 20.531 8.656 1 98.94 267 PRO B CA 1
ATOM 4172 C C . PRO B 1 267 ? 5.164 19.422 7.883 1 98.94 267 PRO B C 1
ATOM 4174 O O . PRO B 1 267 ? 4.746 18.266 7.926 1 98.94 267 PRO B O 1
ATOM 4177 N N . MET B 1 268 ? 6.141 19.75 7.137 1 98.94 268 MET B N 1
ATOM 4178 C CA . MET B 1 268 ? 6.891 18.812 6.316 1 98.94 268 MET B CA 1
ATOM 4179 C C . MET B 1 268 ? 8.391 19.047 6.449 1 98.94 268 MET B C 1
ATOM 4181 O O . MET B 1 268 ? 8.844 20.188 6.5 1 98.94 268 MET B O 1
ATOM 4185 N N . THR B 1 269 ? 9.18 17.969 6.422 1 98.94 269 THR B N 1
ATOM 4186 C CA . THR B 1 269 ? 10.633 18.109 6.445 1 98.94 269 THR B CA 1
ATOM 4187 C C . THR B 1 269 ? 11.164 18.484 5.062 1 98.94 269 THR B C 1
ATOM 4189 O O . THR B 1 269 ? 12.273 19 4.934 1 98.94 269 THR B O 1
ATOM 4192 N N . CYS B 1 270 ? 10.398 18.172 4.027 1 98.88 270 CYS B N 1
ATOM 4193 C CA . CYS B 1 270 ? 10.836 18.422 2.66 1 98.88 270 CYS B CA 1
ATOM 4194 C C . CYS B 1 270 ? 9.656 18.812 1.774 1 98.88 270 CYS B C 1
ATOM 4196 O O . CYS B 1 270 ? 8.508 18.516 2.098 1 98.88 270 CYS B O 1
ATOM 4198 N N . PRO B 1 271 ? 9.906 19.531 0.668 1 98.81 271 PRO B N 1
ATOM 4199 C CA . PRO B 1 271 ? 8.836 20 -0.212 1 98.81 271 PRO B CA 1
ATOM 4200 C C . PRO B 1 271 ? 8.383 18.938 -1.219 1 98.81 271 PRO B C 1
ATOM 4202 O O . PRO B 1 271 ? 8.938 17.844 -1.243 1 98.81 271 PRO B O 1
ATOM 4205 N N . PRO B 1 272 ? 7.324 19.281 -2.031 1 98.81 272 PRO B N 1
ATOM 4206 C CA . PRO B 1 272 ? 6.945 18.359 -3.105 1 98.81 272 PRO B CA 1
ATOM 4207 C C . PRO B 1 272 ? 8.109 18.016 -4.035 1 98.81 272 PRO B C 1
ATOM 4209 O O . PRO B 1 272 ? 8.938 18.891 -4.332 1 98.81 272 PRO B O 1
ATOM 4212 N N . ASP B 1 273 ? 8.18 16.734 -4.398 1 98.88 273 ASP B N 1
ATOM 4213 C CA . ASP B 1 273 ? 9.125 16.203 -5.379 1 98.88 273 ASP B CA 1
ATOM 4214 C C . ASP B 1 273 ? 10.555 16.266 -4.852 1 98.88 273 ASP B C 1
ATOM 4216 O O . ASP B 1 273 ? 11.508 16.359 -5.629 1 98.88 273 ASP B O 1
ATOM 4220 N N . ALA B 1 274 ? 10.664 16.266 -3.561 1 98.88 274 ALA B N 1
ATOM 4221 C CA . ALA B 1 274 ? 11.969 16.359 -2.91 1 98.88 274 ALA B CA 1
ATOM 4222 C C . ALA B 1 274 ? 12.859 15.188 -3.293 1 98.88 274 ALA B C 1
ATOM 4224 O O . ALA B 1 274 ? 14.086 15.328 -3.361 1 98.88 274 ALA B O 1
ATOM 4225 N N . LEU B 1 275 ? 12.312 13.984 -3.553 1 98.81 275 LEU B N 1
ATOM 4226 C CA . LEU B 1 275 ? 13.125 12.844 -3.959 1 98.81 275 LEU B CA 1
ATOM 4227 C C . LEU B 1 275 ? 13.898 13.148 -5.234 1 98.81 275 LEU B C 1
ATOM 4229 O O . LEU B 1 275 ? 14.953 12.555 -5.484 1 98.81 275 LEU B O 1
ATOM 4233 N N . ASN B 1 276 ? 13.406 14.047 -5.973 1 98.62 276 ASN B N 1
ATOM 4234 C CA . ASN B 1 276 ? 14.094 14.43 -7.203 1 98.62 276 ASN B CA 1
ATOM 4235 C C . ASN B 1 276 ? 14.977 15.656 -6.996 1 98.62 276 ASN B C 1
ATOM 4237 O O . ASN B 1 276 ? 16.109 15.703 -7.496 1 98.62 276 ASN B O 1
ATOM 4241 N N . SER B 1 277 ? 14.484 16.656 -6.219 1 98.38 277 SER B N 1
ATOM 4242 C CA . SER B 1 277 ? 15.242 17.891 -6.039 1 98.38 277 SER B CA 1
ATOM 4243 C C . SER B 1 277 ? 16.328 17.719 -4.984 1 98.38 277 SER B C 1
ATOM 4245 O O . SER B 1 277 ? 17.328 18.438 -5 1 98.38 277 SER B O 1
ATOM 4247 N N . GLY B 1 278 ? 16.062 16.828 -3.996 1 98.31 278 GLY B N 1
ATOM 4248 C CA . GLY B 1 278 ? 16.969 16.625 -2.887 1 98.31 278 GLY B CA 1
ATOM 4249 C C . GLY B 1 278 ? 16.719 17.578 -1.732 1 98.31 278 GLY B C 1
ATOM 4250 O O . GLY B 1 278 ? 17.328 17.438 -0.664 1 98.31 278 GLY B O 1
ATOM 4251 N N . ASP B 1 279 ? 15.82 18.5 -1.947 1 98.31 279 ASP B N 1
ATOM 4252 C CA . ASP B 1 279 ? 15.609 19.562 -0.968 1 98.31 279 ASP B CA 1
ATOM 4253 C C . ASP B 1 279 ? 14.977 19.016 0.308 1 98.31 279 ASP B C 1
ATOM 4255 O O . ASP B 1 279 ? 13.922 18.375 0.258 1 98.31 279 ASP B O 1
ATOM 4259 N N . GLY B 1 280 ? 15.656 19.297 1.41 1 98.56 280 GLY B N 1
ATOM 4260 C CA . GLY B 1 280 ? 15.07 19.031 2.713 1 98.56 280 GLY B CA 1
ATOM 4261 C C . GLY B 1 280 ? 15.055 17.562 3.072 1 98.56 280 GLY B C 1
ATOM 4262 O O . GLY B 1 280 ? 14.508 17.172 4.105 1 98.56 280 GLY B O 1
ATOM 4263 N N . LEU B 1 281 ? 15.625 16.688 2.264 1 98.81 281 LEU B N 1
ATOM 4264 C CA . LEU B 1 281 ? 15.641 15.258 2.561 1 98.81 281 LEU B CA 1
ATOM 4265 C C . LEU B 1 281 ? 16.594 14.953 3.707 1 98.81 281 LEU B C 1
ATOM 4267 O O . LEU B 1 281 ? 17.609 15.648 3.887 1 98.81 281 LEU B O 1
ATOM 4271 N N . ILE B 1 282 ? 16.234 13.953 4.453 1 98.88 282 ILE B N 1
ATOM 4272 C CA . ILE B 1 282 ? 17.078 13.391 5.508 1 98.88 282 ILE B CA 1
ATOM 4273 C C . ILE B 1 282 ? 17.688 12.07 5.031 1 98.88 282 ILE B C 1
ATOM 4275 O O . ILE B 1 282 ? 16.969 11.18 4.578 1 98.88 282 ILE B O 1
ATOM 4279 N N . THR B 1 283 ? 18.922 11.93 5.055 1 98.75 283 THR B N 1
ATOM 4280 C CA . THR B 1 283 ? 19.562 10.688 4.625 1 98.75 283 THR B CA 1
ATOM 4281 C C . THR B 1 283 ? 19.984 9.859 5.832 1 98.75 283 THR B C 1
ATOM 4283 O O . THR B 1 283 ? 20.641 10.367 6.746 1 98.75 283 THR B O 1
ATOM 4286 N N . LEU B 1 284 ? 19.609 8.648 5.84 1 98.81 284 LEU B N 1
ATOM 4287 C CA . LEU B 1 284 ? 20 7.734 6.914 1 98.81 284 LEU B CA 1
ATOM 4288 C C . LEU B 1 284 ? 20.922 6.637 6.395 1 98.81 284 LEU B C 1
ATOM 4290 O O . LEU B 1 284 ? 20.594 5.969 5.406 1 98.81 284 LEU B O 1
ATOM 4294 N N . GLU B 1 285 ? 22.031 6.453 7.043 1 98.75 285 GLU B N 1
ATOM 4295 C CA . GLU B 1 285 ? 22.859 5.273 6.828 1 98.75 285 GLU B CA 1
ATOM 4296 C C . GLU B 1 285 ? 22.219 4.027 7.43 1 98.75 285 GLU B C 1
ATOM 4298 O O . GLU B 1 285 ? 21.344 4.129 8.289 1 98.75 285 GLU B O 1
ATOM 4303 N N . PRO B 1 286 ? 22.688 2.85 6.934 1 98.5 286 PRO B N 1
ATOM 4304 C CA . PRO B 1 286 ? 22.172 1.627 7.547 1 98.5 286 PRO B CA 1
ATOM 4305 C C . PRO B 1 286 ? 22.281 1.639 9.07 1 98.5 286 PRO B C 1
ATOM 4307 O O . PRO B 1 286 ? 23.344 1.93 9.609 1 98.5 286 PRO B O 1
ATOM 4310 N N . GLY B 1 287 ? 21.156 1.398 9.727 1 98.69 287 GLY B N 1
ATOM 4311 C CA . GLY B 1 287 ? 21.141 1.308 11.18 1 98.69 287 GLY B CA 1
ATOM 4312 C 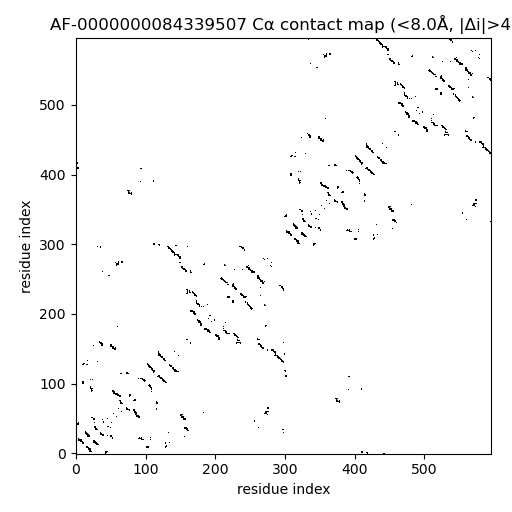C . GLY B 1 287 ? 20.938 2.648 11.859 1 98.69 287 GLY B C 1
ATOM 4313 O O . GLY B 1 287 ? 20.625 2.705 13.047 1 98.69 287 GLY B O 1
ATOM 4314 N N . GLU B 1 288 ? 21.094 3.768 11.148 1 98.88 288 GLU B N 1
ATOM 4315 C CA . GLU B 1 288 ? 20.953 5.102 11.727 1 98.88 288 GLU B CA 1
ATOM 4316 C C . GLU B 1 288 ? 19.484 5.43 11.992 1 98.88 288 GLU B C 1
ATOM 4318 O O . GLU B 1 288 ? 18.594 4.938 11.297 1 98.88 288 GLU B O 1
ATOM 4323 N N . THR B 1 289 ? 19.25 6.234 12.969 1 98.88 289 THR B N 1
ATOM 4324 C CA . THR B 1 289 ? 17.906 6.645 13.383 1 98.88 289 THR B CA 1
ATOM 4325 C C . THR B 1 289 ? 17.781 8.164 13.383 1 98.88 289 THR B C 1
ATOM 4327 O O . THR B 1 289 ? 18.719 8.867 13.773 1 98.88 289 THR B O 1
ATOM 4330 N N . TRP B 1 290 ? 16.688 8.656 12.953 1 98.94 290 TRP B N 1
ATOM 4331 C CA . TRP B 1 290 ? 16.297 10.062 13.008 1 98.94 290 TRP B CA 1
ATOM 4332 C C . TRP B 1 290 ? 15.039 10.25 13.844 1 98.94 290 TRP B C 1
ATOM 4334 O O . TRP B 1 290 ? 14.141 9.414 13.812 1 98.94 290 TRP B O 1
ATOM 4344 N N . THR B 1 291 ? 14.992 11.367 14.555 1 98.94 291 THR B N 1
ATOM 4345 C CA . THR B 1 291 ? 13.789 11.734 15.297 1 98.94 291 THR B CA 1
ATOM 4346 C C . THR B 1 291 ? 13.453 13.203 15.078 1 98.94 291 THR B C 1
ATOM 4348 O O . THR B 1 291 ? 14.344 14.047 14.992 1 98.94 291 THR B O 1
ATOM 4351 N N . GLY B 1 292 ? 12.227 13.523 14.945 1 98.88 292 GLY B N 1
ATOM 4352 C CA . GLY B 1 292 ? 11.711 14.883 14.836 1 98.88 292 GLY B CA 1
ATOM 4353 C C . GLY B 1 292 ? 10.305 15.031 15.375 1 98.88 292 GLY B C 1
ATOM 4354 O O . GLY B 1 292 ? 9.5 14.094 15.312 1 98.88 292 GLY B O 1
ATOM 4355 N N . SER B 1 293 ? 9.977 16.266 15.844 1 98.94 293 SER B N 1
ATOM 4356 C CA . SER B 1 293 ? 8.688 16.453 16.5 1 98.94 293 SER B CA 1
ATOM 4357 C C . SER B 1 293 ? 7.965 17.672 15.977 1 98.94 293 SER B C 1
ATOM 4359 O O . SER B 1 293 ? 8.602 18.641 15.539 1 98.94 293 SER B O 1
ATOM 4361 N N . TRP B 1 294 ? 6.734 17.625 16.016 1 98.94 294 TRP B N 1
ATOM 4362 C CA . TRP B 1 294 ? 5.789 18.719 15.844 1 98.94 294 TRP B CA 1
ATOM 4363 C C . TRP B 1 294 ? 4.613 18.594 16.812 1 98.94 294 TRP B C 1
ATOM 4365 O O . TRP B 1 294 ? 4.531 17.609 17.562 1 98.94 294 TRP B O 1
ATOM 4375 N N . GLY B 1 295 ? 3.754 19.562 16.781 1 98.88 295 GLY B N 1
ATOM 4376 C CA . GLY B 1 295 ? 2.619 19.484 17.688 1 98.88 295 GLY B CA 1
ATOM 4377 C C . GLY B 1 295 ? 1.571 20.547 17.422 1 98.88 295 GLY B C 1
ATOM 4378 O O . GLY B 1 295 ? 1.68 21.312 16.453 1 98.88 295 GLY B O 1
ATOM 4379 N N . ILE B 1 296 ? 0.521 20.453 18.188 1 98.94 296 ILE B N 1
ATOM 4380 C CA . ILE B 1 296 ? -0.599 21.375 18.094 1 98.94 296 ILE B CA 1
ATOM 4381 C C . ILE B 1 296 ? -0.973 21.875 19.484 1 98.94 296 ILE B C 1
ATOM 4383 O O . ILE B 1 296 ? -1.058 21.078 20.438 1 98.94 296 ILE B O 1
ATOM 4387 N N . SER B 1 297 ? -1.123 23.125 19.625 1 97.62 297 SER B N 1
ATOM 4388 C CA . SER B 1 297 ? -1.568 23.75 20.859 1 97.62 297 SER B CA 1
ATOM 4389 C C . SER B 1 297 ? -2.652 24.781 20.609 1 97.62 297 SER B C 1
ATOM 4391 O O . SER B 1 297 ? -2.809 25.266 19.484 1 97.62 297 SER B O 1
ATOM 4393 N N . GLY B 1 298 ? -3.504 25.109 21.672 1 91.25 298 GLY B N 1
ATOM 4394 C CA . GLY B 1 298 ? -4.543 26.109 21.562 1 91.25 298 GLY B CA 1
ATOM 4395 C C . GLY B 1 298 ? -5.238 26.406 22.875 1 91.25 298 GLY B C 1
ATOM 4396 O O . GLY B 1 298 ? -5.07 25.672 23.844 1 91.25 298 GLY B O 1
#

Sequence (596 aa):
MPATGEQFEIVSGGTRAVVTEVGAGLRALSAAGRPLVETFGEQDRPPKGAGTVLVPWPNRVAGGRWTWRGEPQQLALSEPDAGNAIHGLLRFTFYEVGERSADAITLHATVAPQPGWPVPLRTSVRYAVDERGLTVTHTVTNAGTAEVPFGVGAHPYVRAGDSATVDCTITIAATTVLPLEGGIPTGPALPLDEVPEVDLRGRPMAGIVVDHAFGGCAPADGDDLVRHRLDGPDGSVEVWAEPVFGYVQVYTPPEYPGRGRAVAIEPMTCPPDALNSGDGLITLEPGETWTGSWGISGMPATGEQFEIVSGGTRAVVTEVGAGLRALSAAGRPLVETFGEQDRPPKGAGTVLVPWPNRVAGGRWTWRGEPQQLALSEPDAGNAIHGLLRFTFYEVGERSADAITLHATVAPQPGWPVPLRTSVRYAVDERGLTVTHTVTNAGTAEVPFGVGAHPYVRAGDSATVDCTITIAATTVLPLEGGIPTGPALPLDEVPEVDLRGRPMAGIVVDHAFGGCAPADGDDLVRHRLDGPDGSVEVWAEPVFGYVQVYTPPEYPGRGRAVAIEPMTCPPDALNSGDGLITLEPGETWTGSWGISG

Secondary structure (DSSP, 8-state):
--TT-SEEEEEETTEEEEEESBTT-EEEEEETTEE-B----TTSPPGGGTT-EE-S--SEEETTEEEETTEEEE--BSBTTTTEEES-S-TT-BPEEEEE-SSEEEEEEEE--BTTB-S-EEEEEEEEEETTEEEEEEEEEE-SSS-EEE--EE--EE--TT--GGG-EEE---SEE--EETTEE-S--EEGGG-GGG--TTEE-TT---EEEEE---PPTT-SSEEEEEEETTEEEEEEE-TT--EEEEE--S-BTTTBS-EEEEEESS-TTHHHH-TTPEEE-TT-EEEEEEEEE-/--TT-SEEEEEETTEEEEEESBTT-EEEEEETTEE-B----TTSPPGGGTT-EE-S--SEEETTEEEETTEEEE--BSBTTTTEEES-S-TTPBPEEEEE-SSEEEEEEEE--BTTB-S-EEEEEEEEEETTEEEEEEEEEE-SSS-EEE--EE--EE--TT--GGG-EEE---SEE--EETTEE-S--EEGGG-GGG--TTEE-TT---EEEEE---PPTT-SSEEEEEEETTEEEEEEE-TT--EEEEE--S-BTTTBS-EEEEEESS-TTHHHH-TTPEEE-TT-EEEEEEEEE-

pLDDT: mean 97.8, std 1.62, range [89.5, 99.0]

Foldseek 3Di:
DAQQADWDWADAVQWIWIFGQQQRFTAFIDGNNFTWFHHDDRRDDDPPQARGKFPQAAAWAALQWFDDPRHIFHDDAPPVVLNINHRYDRNGPGWDWDDDDRFKTKTWDKDDADGRRHWIKIKMWMWGAYNFFIKIKIKIAGQGQFKDWGKIKTWTFTDFGPFALQQKAKAFQFQWWFDDDSRAGPDDTHGCVVVVLQHRHRGRNNPRADFTKTFQFDDDVPDQWGWIKIQHPNGIKIKIWGCLLGMWTWGWDQDDPPRGTIIITMRMNAGHNCSHVVGSIDMHHHGGMDMIMMTMGD/DAQQADWDWADAVQWIWIFGQQQRFTAFIDGNPFTWFHHDDRRDDDPPQARGKFPQFAAWAALQWFDDPRHIFHDDAPPVVLNINHRYDRNGPGWCWDDDDRFKTKTWDKDDADGRRHWIKIKMWMWGAYNFFIKIKIKIAGQGQFKDWGKIKTWTFTDFGPFALQQKAKAFQFQWWFDDDSRAGPDDTGGCVVVVLQHRHRGRNNPDADFTKTFQFDDDVPDQWGWIKIQHPNGIKIKIWGCLLGMWTWGWDQDDPPRGTIIITMRMNAGHNCSHVVGSIDMHHHGGMDMIMMTMGD

Solvent-accessible surface area (backbone atoms only — not comparable to full-atom values): 28553 Å² total; per-residue (Å²): 95,35,36,28,49,58,75,44,71,27,42,24,92,53,18,40,36,32,37,26,28,28,18,58,14,46,43,39,35,28,46,70,83,34,37,41,33,56,62,72,59,76,62,42,66,64,64,95,53,40,18,29,38,15,35,54,30,28,51,33,28,62,66,14,47,40,62,58,93,84,40,84,28,52,31,44,16,62,33,57,93,80,41,19,18,52,34,41,78,40,50,63,35,74,37,44,80,60,62,70,53,64,29,28,40,27,34,32,46,64,48,52,32,45,78,45,38,84,58,29,34,40,36,35,42,33,42,36,40,35,89,65,31,40,40,38,37,40,37,42,28,26,40,25,90,54,65,48,72,34,28,43,24,39,31,38,31,50,32,16,32,83,34,57,51,56,69,16,33,31,29,50,37,50,48,25,32,46,44,62,59,94,66,34,65,74,55,72,69,37,56,29,88,79,41,63,93,74,42,42,67,72,25,64,33,55,89,61,75,47,76,42,48,29,25,67,27,41,42,52,92,96,46,80,40,20,52,29,38,37,41,28,89,56,37,43,24,34,46,36,26,37,53,69,39,27,17,36,35,38,35,32,52,73,70,36,88,96,70,33,55,44,39,30,61,16,51,13,21,26,50,49,31,20,76,69,73,54,46,54,52,48,72,30,47,52,70,34,71,49,73,52,45,34,33,40,34,98,96,36,37,29,49,57,75,43,73,29,44,24,89,52,20,39,35,32,36,26,27,28,17,59,14,47,44,38,34,28,45,70,82,34,37,42,34,56,61,72,57,77,63,42,67,63,64,94,51,41,17,29,37,14,35,53,30,28,50,32,28,62,66,13,47,39,62,57,94,83,39,82,26,53,31,44,17,62,35,57,92,80,42,19,18,52,34,41,77,39,49,64,35,75,36,43,78,59,61,69,53,63,30,29,41,29,35,33,46,65,48,52,33,46,77,45,39,83,58,29,34,39,37,35,42,33,43,36,39,35,90,67,31,41,41,38,38,40,37,41,28,27,39,26,90,54,65,50,71,34,28,44,24,38,34,38,30,50,32,17,33,84,34,57,51,53,69,16,33,30,30,51,38,51,47,24,32,46,43,62,58,97,67,36,66,76,56,71,69,38,54,30,88,80,40,62,93,72,43,44,66,72,23,64,33,56,89,61,77,48,77,44,47,29,26,67,28,40,41,52,91,95,48,80,40,21,50,30,37,37,40,27,88,55,38,44,24,33,46,36,26,37,54,70,39,26,16,36,36,38,33,34,50,73,70,36,87,96,68,33,54,44,40,31,61,17,50,14,21,26,49,50,31,21,77,69,72,54,45,54,52,47,72,31,46,52,70,34,72,51,74,53,46,36,34,40,32,99

Organism: Pseudonocardia thermophila (NCBI:txid1848)